Protein 4IVN (pdb70)

B-factor: mean 42.45, std 13.94, range [11.0, 110.29]

InterPro domains:
  IPR000281 Helix-turn-helix protein RpiR [PF01418] (6-80)
  IPR000281 Helix-turn-helix protein RpiR [PS51071] (5-81)
  IPR001347 SIS domain [PF01380] (130-251)
  IPR001347 SIS domain [PS51464] (120-256)
  IPR009057 Homedomain-like superfamily [SSF46689] (5-80)
  IPR035472 RpiR-like, SIS domain [cd05013] (115-251)
  IPR036388 Winged helix-like DNA-binding domain superfamily [G3DSA:1.10.10.10] (1-81)
  IPR046348 SIS domain superfamily [SSF53697] (100-268)
  IPR047640 HTH-type transcriptional regulator RpiR-like [PTHR30514] (5-271)

Radius of gyration: 24.97 Å; Cα contacts (8 Å, |Δi|>4): 970; chains: 2; bounding box: 94×51×39 Å

Sequence (525 aa):
NLLVRLRSNMEPFSKKLRVVADYILENAHDVQFQTITDLARNTQTSEATVVRLCRDMGYKGYSDFRMALAVDLSQTGDICDVSAQSAVDSLQDTAKLIDRKSLARIVERVHQAEFIGCIGVGASSIVGRYLAYRLIRIGKKAIMFEDTHLAAMSASRSSQGDLWFAVSSSGSTKEVIHAAGLAYKRDIPVVSLTNINHSPLSSLSTEMLVAARPEGPLTGGAFASKVGALLLVDVLVNSLLESYPEYKDSVQETAEVVIPLMANNLLVRLRSNMEPFSKKLRVVADYILENAHDVQFQTITDLARNTQTSEATVVRLCRDMGYKGYSDFRMALAVDLSQDICDVSAQSAVDSLQDTAKLIDRKSLARIVERVHQAEFIGCIGVGASSIVGRYLAYRLIRIGKKAIMFEDTHLAAMSASRSSQGDLWFAVSSSGSTKEVIHAAGLAYKRDIPVVSLTNINHSPLSSLSTEMLVAARPEGPLTGGAFASKVGALLLVDVLVNSLLESYPEYKDSVQETAEVVIPLMA

GO terms:
  GO:0000976 transcription cis-regulatory region binding (F, IPI)
  GO:0032993 protein-DNA complex (C, IPI)
  GO:0001217 DNA-binding transcription repressor activity (F, IPI)
  GO:0045892 negative regulation of DNA-templated transcription (P, EXP)

Structure (mmCIF, N/CA/C/O backbone):
data_4IVN
#
_entry.id   4IVN
#
_cell.length_a   109.205
_cell.length_b   109.205
_cell.length_c   82.472
_cell.angle_alpha   90.00
_cell.angle_beta   90.00
_cell.angle_gamma   120.00
#
_symmetry.space_group_name_H-M   'P 31 2 1'
#
loop_
_entity.id
_entity.type
_entity.pdbx_description
1 polymer 'Transcriptional regulator'
2 non-polymer 2-acetamido-2-deoxy-6-O-phosphono-alpha-D-mannopyranose
3 water water
#
loop_
_atom_site.group_PDB
_atom_site.id
_atom_site.type_symbol
_atom_site.label_atom_id
_atom_site.label_alt_id
_atom_site.label_comp_id
_atom_site.label_asym_id
_atom_site.label_entity_id
_atom_site.label_seq_id
_atom_site.pdbx_PDB_ins_code
_atom_site.Cartn_x
_atom_site.Cartn_y
_atom_site.Cartn_z
_atom_site.occupancy
_atom_site.B_iso_or_equiv
_atom_site.auth_seq_id
_atom_site.auth_comp_id
_atom_site.auth_asym_id
_atom_site.auth_atom_id
_atom_site.pdbx_PDB_model_num
ATOM 1 N N . ASN A 1 6 ? 18.407 -18.282 7.841 1.00 65.46 6 ASN A N 1
ATOM 2 C CA . ASN A 1 6 ? 17.833 -18.480 9.220 1.00 78.17 6 ASN A CA 1
ATOM 3 C C . ASN A 1 6 ? 17.340 -17.238 9.992 1.00 70.53 6 ASN A C 1
ATOM 4 O O . ASN A 1 6 ? 16.118 -17.098 10.194 1.00 66.38 6 ASN A O 1
ATOM 9 N N . LEU A 1 7 ? 18.256 -16.363 10.444 1.00 58.71 7 LEU A N 1
ATOM 10 C CA . LEU A 1 7 ? 17.874 -14.959 10.576 1.00 53.24 7 LEU A CA 1
ATOM 11 C C . LEU A 1 7 ? 17.247 -14.501 9.231 1.00 52.37 7 LEU A C 1
ATOM 12 O O . LEU A 1 7 ? 16.236 -13.769 9.229 1.00 51.26 7 LEU A O 1
ATOM 17 N N . LEU A 1 8 ? 17.826 -14.909 8.095 1.00 48.71 8 LEU A N 1
ATOM 18 C CA . LEU A 1 8 ? 17.236 -14.480 6.813 1.00 52.64 8 LEU A CA 1
ATOM 19 C C . LEU A 1 8 ? 15.872 -15.125 6.516 1.00 54.82 8 LEU A C 1
ATOM 20 O O . LEU A 1 8 ? 14.938 -14.452 6.025 1.00 53.15 8 LEU A O 1
ATOM 25 N N . VAL A 1 9 ? 15.746 -16.410 6.841 1.00 55.47 9 VAL A N 1
ATOM 26 C CA . VAL A 1 9 ? 14.429 -17.074 6.760 1.00 58.23 9 VAL A CA 1
ATOM 27 C C . VAL A 1 9 ? 13.437 -16.415 7.731 1.00 57.99 9 VAL A C 1
ATOM 28 O O . VAL A 1 9 ? 12.280 -16.188 7.358 1.00 57.55 9 VAL A O 1
ATOM 32 N N . ARG A 1 10 ? 13.879 -16.101 8.959 1.00 60.02 10 ARG A N 1
ATOM 33 C CA . ARG A 1 10 ? 12.962 -15.536 9.943 1.00 59.43 10 ARG A CA 1
ATOM 34 C C . ARG A 1 10 ? 12.503 -14.194 9.486 1.00 63.36 10 ARG A C 1
ATOM 35 O O . ARG A 1 10 ? 11.310 -13.887 9.640 1.00 63.30 10 ARG A O 1
ATOM 43 N N . LEU A 1 11 ? 13.396 -13.442 8.823 1.00 61.15 11 LEU A N 1
ATOM 44 C CA . LEU A 1 11 ? 13.060 -12.083 8.336 1.00 57.08 11 LEU A CA 1
ATOM 45 C C . LEU A 1 11 ? 11.935 -12.184 7.310 1.00 62.42 11 LEU A C 1
ATOM 46 O O . LEU A 1 11 ? 10.889 -11.519 7.422 1.00 64.23 11 LEU A O 1
ATOM 51 N N . ARG A 1 12 ? 12.177 -13.000 6.304 1.00 62.22 12 ARG A N 1
ATOM 52 C CA . ARG A 1 12 ? 11.161 -13.339 5.313 1.00 66.79 12 ARG A CA 1
ATOM 53 C C . ARG A 1 12 ? 9.747 -13.675 5.870 1.00 67.06 12 ARG A C 1
ATOM 54 O O . ARG A 1 12 ? 8.751 -13.026 5.515 1.00 61.31 12 ARG A O 1
ATOM 62 N N . SER A 1 13 ? 9.670 -14.704 6.712 1.00 67.77 13 SER A N 1
ATOM 63 C CA . SER A 1 13 ? 8.381 -15.232 7.120 1.00 76.61 13 SER A CA 1
ATOM 64 C C . SER A 1 13 ? 7.775 -14.367 8.210 1.00 76.77 13 SER A C 1
ATOM 65 O O . SER A 1 13 ? 6.606 -14.025 8.129 1.00 79.19 13 SER A O 1
ATOM 68 N N . ASN A 1 14 ? 8.568 -13.947 9.191 1.00 76.90 14 ASN A N 1
ATOM 69 C CA . ASN A 1 14 ? 7.991 -13.183 10.305 1.00 84.08 14 ASN A CA 1
ATOM 70 C C . ASN A 1 14 ? 7.750 -11.709 9.956 1.00 83.18 14 ASN A C 1
ATOM 71 O O . ASN A 1 14 ? 7.525 -10.880 10.861 1.00 86.57 14 ASN A O 1
ATOM 76 N N . MET A 1 15 ? 7.772 -11.377 8.666 1.00 74.06 15 MET A N 1
ATOM 77 C CA . MET A 1 15 ? 7.565 -9.982 8.288 1.00 77.63 15 MET A CA 1
ATOM 78 C C . MET A 1 15 ? 6.144 -9.578 7.896 1.00 78.15 15 MET A C 1
ATOM 79 O O . MET A 1 15 ? 5.857 -8.381 7.712 1.00 79.92 15 MET A O 1
ATOM 84 N N . GLU A 1 16 ? 5.258 -10.571 7.781 1.00 81.86 16 GLU A N 1
ATOM 85 C CA . GLU A 1 16 ? 3.818 -10.315 7.647 1.00 77.99 16 GLU A CA 1
ATOM 86 C C . GLU A 1 16 ? 3.317 -9.343 8.732 1.00 77.39 16 GLU A C 1
ATOM 87 O O . GLU A 1 16 ? 2.746 -8.286 8.401 1.00 69.65 16 GLU A O 1
ATOM 93 N N . PRO A 1 17 ? 3.566 -9.674 10.029 1.00 79.96 17 PRO A N 1
ATOM 94 C CA . PRO A 1 17 ? 3.139 -8.757 11.101 1.00 82.09 17 PRO A CA 1
ATOM 95 C C . PRO A 1 17 ? 3.819 -7.368 11.136 1.00 83.55 17 PRO A C 1
ATOM 96 O O . PRO A 1 17 ? 3.335 -6.502 11.868 1.00 86.28 17 PRO A O 1
ATOM 100 N N . PHE A 1 18 ? 4.907 -7.148 10.383 1.00 78.01 18 PHE A N 1
ATOM 101 C CA . PHE A 1 18 ? 5.588 -5.834 10.389 1.00 71.25 18 PHE A CA 1
ATOM 102 C C . PHE A 1 18 ? 4.782 -4.762 9.667 1.00 69.19 18 PHE A C 1
ATOM 103 O O . PHE A 1 18 ? 4.179 -5.039 8.606 1.00 61.10 18 PHE A O 1
ATOM 111 N N . SER A 1 19 ? 4.844 -3.544 10.227 1.00 62.85 19 SER A N 1
ATOM 112 C CA . SER A 1 19 ? 4.353 -2.300 9.614 1.00 66.57 19 SER A CA 1
ATOM 113 C C . SER A 1 19 ? 5.045 -1.954 8.290 1.00 68.58 19 SER A C 1
ATOM 114 O O . SER A 1 19 ? 6.112 -2.481 8.003 1.00 63.85 19 SER A O 1
ATOM 117 N N . LYS A 1 20 ? 4.447 -1.053 7.503 1.00 69.33 20 LYS A N 1
ATOM 118 C CA . LYS A 1 20 ? 5.043 -0.594 6.238 1.00 68.35 20 LYS A CA 1
ATOM 119 C C . LYS A 1 20 ? 6.471 -0.065 6.440 1.00 66.66 20 LYS A C 1
ATOM 120 O O . LYS A 1 20 ? 7.372 -0.387 5.658 1.00 67.62 20 LYS A O 1
ATOM 126 N N . LYS A 1 21 ? 6.665 0.764 7.462 1.00 62.17 21 LYS A N 1
ATOM 127 C CA . LYS A 1 21 ? 7.940 1.408 7.636 1.00 59.46 21 LYS A CA 1
ATOM 128 C C . LYS A 1 21 ? 9.017 0.317 7.890 1.00 54.84 21 LYS A C 1
ATOM 129 O O . LYS A 1 21 ? 10.090 0.292 7.235 1.00 55.38 21 LYS A O 1
ATOM 135 N N . LEU A 1 22 ? 8.725 -0.583 8.825 1.00 52.25 22 LEU A N 1
ATOM 136 C CA . LEU A 1 22 ? 9.595 -1.736 9.117 1.00 54.36 22 LEU A CA 1
ATOM 137 C C . LEU A 1 22 ? 9.814 -2.643 7.867 1.00 53.25 22 LEU A C 1
ATOM 138 O O . LEU A 1 22 ? 10.910 -3.151 7.663 1.00 47.30 22 LEU A O 1
ATOM 143 N N . ARG A 1 23 ? 8.778 -2.790 7.031 1.00 49.75 23 ARG A N 1
ATOM 144 C CA . ARG A 1 23 ? 8.808 -3.622 5.795 1.00 56.34 23 ARG A CA 1
ATOM 145 C C . ARG A 1 23 ? 9.814 -3.086 4.812 1.00 52.25 23 ARG A C 1
ATOM 146 O O . ARG A 1 23 ? 10.472 -3.867 4.114 1.00 47.78 23 ARG A O 1
ATOM 154 N N . VAL A 1 24 ? 9.920 -1.754 4.754 1.00 49.46 24 VAL A N 1
ATOM 155 C CA . VAL A 1 24 ? 10.883 -1.125 3.856 1.00 46.37 24 VAL A CA 1
ATOM 156 C C . VAL A 1 24 ? 12.280 -1.575 4.276 1.00 44.04 24 VAL A C 1
ATOM 157 O O . VAL A 1 24 ? 13.116 -1.952 3.453 1.00 43.78 24 VAL A O 1
ATOM 161 N N . VAL A 1 25 ? 12.524 -1.558 5.582 1.00 40.88 25 VAL A N 1
ATOM 162 C CA . VAL A 1 25 ? 13.859 -1.929 6.062 1.00 41.30 25 VAL A CA 1
ATOM 163 C C . VAL A 1 25 ? 14.041 -3.435 5.925 1.00 40.07 25 VAL A C 1
ATOM 164 O O . VAL A 1 25 ? 15.135 -3.887 5.550 1.00 44.59 25 VAL A O 1
ATOM 168 N N . ALA A 1 26 ? 12.981 -4.222 6.224 1.00 42.21 26 ALA A N 1
ATOM 169 C CA . ALA A 1 26 ? 13.115 -5.671 6.096 1.00 42.62 26 ALA A CA 1
ATOM 170 C C . ALA A 1 26 ? 13.446 -5.975 4.625 1.00 43.94 26 ALA A C 1
ATOM 171 O O . ALA A 1 26 ? 14.376 -6.734 4.328 1.00 46.92 26 ALA A O 1
ATOM 173 N N . ASP A 1 27 ? 12.777 -5.290 3.708 1.00 45.90 27 ASP A N 1
ATOM 174 C CA . ASP A 1 27 ? 12.956 -5.554 2.245 1.00 45.22 27 ASP A CA 1
ATOM 175 C C . ASP A 1 27 ? 14.348 -5.193 1.713 1.00 45.46 27 ASP A C 1
ATOM 176 O O . ASP A 1 27 ? 14.937 -5.952 0.892 1.00 45.61 27 ASP A O 1
ATOM 181 N N . 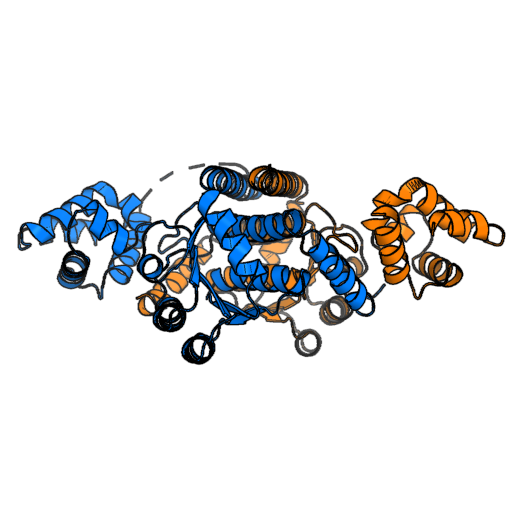TYR A 1 28 ? 14.832 -4.028 2.134 1.00 45.13 28 TYR A N 1
ATOM 182 C CA . TYR A 1 28 ? 16.185 -3.595 1.787 1.00 40.73 28 TYR A CA 1
ATOM 183 C C . TYR A 1 28 ? 17.212 -4.619 2.283 1.00 43.93 28 TYR A C 1
ATOM 184 O O . TYR A 1 28 ? 18.131 -4.972 1.554 1.00 41.57 28 TYR A O 1
ATOM 193 N N . ILE A 1 29 ? 17.061 -5.118 3.507 1.00 40.87 29 ILE A N 1
ATOM 194 C CA . ILE A 1 29 ? 18.019 -6.066 4.010 1.00 40.97 29 ILE A CA 1
ATOM 195 C C . ILE A 1 29 ? 17.970 -7.390 3.241 1.00 46.14 29 ILE A C 1
ATOM 196 O O . ILE A 1 29 ? 19.026 -7.976 2.940 1.00 46.44 29 ILE A O 1
ATOM 201 N N . LEU A 1 30 ? 16.760 -7.892 2.983 1.00 44.25 30 LEU A N 1
ATOM 202 C CA . LEU A 1 30 ? 16.557 -9.177 2.297 1.00 49.28 30 LEU A CA 1
ATOM 203 C C . LEU A 1 30 ? 17.185 -9.121 0.900 1.00 53.86 30 LEU A C 1
ATOM 204 O O . LEU A 1 30 ? 17.626 -10.162 0.366 1.00 55.53 30 LEU A O 1
ATOM 209 N N . GLU A 1 31 ? 17.196 -7.920 0.307 1.00 47.67 31 GLU A N 1
ATOM 210 C CA . GLU A 1 31 ? 17.746 -7.730 -1.026 1.00 50.66 31 GLU A CA 1
ATOM 211 C C . GLU A 1 31 ? 19.198 -7.394 -1.062 1.00 49.82 31 GLU A C 1
ATOM 212 O O . GLU A 1 31 ? 19.803 -7.561 -2.103 1.00 49.63 31 GLU A O 1
ATOM 218 N N . ASN A 1 32 ? 19.764 -6.927 0.049 1.00 46.51 32 ASN A N 1
ATOM 219 C CA . ASN A 1 32 ? 21.134 -6.345 0.023 1.00 49.80 32 ASN A CA 1
ATOM 220 C C . ASN A 1 32 ? 22.045 -6.938 1.058 1.00 42.49 32 ASN A C 1
ATOM 221 O O . ASN A 1 32 ? 23.011 -6.305 1.513 1.00 46.19 32 ASN A O 1
ATOM 226 N N . ALA A 1 33 ? 21.648 -8.116 1.508 1.00 46.62 33 ALA A N 1
ATOM 227 C CA . ALA A 1 33 ? 22.095 -8.660 2.783 1.00 45.21 33 ALA A CA 1
ATOM 228 C C . ALA A 1 33 ? 23.591 -8.808 2.847 1.00 44.97 33 ALA A C 1
ATOM 229 O O . ALA A 1 33 ? 24.204 -8.507 3.886 1.00 37.52 33 ALA A O 1
ATOM 231 N N . HIS A 1 34 ? 24.202 -9.252 1.757 1.00 39.90 34 HIS A N 1
ATOM 232 C CA . HIS A 1 34 ? 25.656 -9.313 1.717 1.00 46.43 34 HIS A CA 1
ATOM 233 C C . HIS A 1 34 ? 26.279 -7.971 2.053 1.00 44.81 34 HIS A C 1
ATOM 234 O O . HIS A 1 34 ? 27.232 -7.890 2.868 1.00 42.38 34 HIS A O 1
ATOM 241 N N . ASP A 1 35 ? 25.791 -6.898 1.434 1.00 41.75 35 ASP A N 1
ATOM 242 C CA . ASP A 1 35 ? 26.406 -5.582 1.711 1.00 42.64 35 ASP A CA 1
ATOM 243 C C . ASP A 1 35 ? 26.040 -4.957 3.097 1.00 41.15 35 ASP A C 1
ATOM 244 O O . ASP A 1 35 ? 26.806 -4.170 3.654 1.00 40.03 35 ASP A O 1
ATOM 249 N N . VAL A 1 36 ? 24.881 -5.325 3.636 1.00 38.93 36 VAL A N 1
ATOM 250 C CA . VAL A 1 36 ? 24.430 -4.797 4.890 1.00 36.66 36 VAL A CA 1
ATOM 251 C C . VAL A 1 36 ? 25.471 -5.159 5.997 1.00 36.13 36 VAL A C 1
ATOM 252 O O . VAL A 1 36 ? 25.593 -4.416 6.985 1.00 33.19 36 VAL A O 1
ATOM 256 N N . GLN A 1 37 ? 26.159 -6.295 5.855 1.00 39.85 37 GLN A N 1
ATOM 257 C CA . GLN A 1 37 ? 27.245 -6.717 6.817 1.00 38.48 37 GLN A CA 1
ATOM 258 C C . GLN A 1 37 ? 28.230 -5.587 7.067 1.00 39.95 37 GLN A C 1
ATOM 259 O O . GLN A 1 37 ? 28.810 -5.437 8.167 1.00 39.29 37 GLN A O 1
ATOM 265 N N . PHE A 1 38 ? 28.423 -4.785 6.036 1.00 41.57 38 PHE A N 1
ATOM 266 C CA . PHE A 1 38 ? 29.455 -3.741 6.090 1.00 42.37 38 PHE A CA 1
ATOM 267 C C . PHE A 1 38 ? 28.870 -2.356 6.332 1.00 41.27 38 PHE A C 1
ATOM 268 O O . PHE A 1 38 ? 29.623 -1.398 6.256 1.00 38.70 38 PHE A O 1
ATOM 276 N N . GLN A 1 39 ? 27.559 -2.259 6.686 1.00 34.59 39 GLN A N 1
ATOM 277 C CA . GLN A 1 39 ? 26.935 -0.950 6.883 1.00 32.55 39 GLN A CA 1
ATOM 278 C C . GLN A 1 39 ? 26.790 -0.709 8.368 1.00 34.18 39 GLN A C 1
ATOM 279 O O . GLN A 1 39 ? 26.562 -1.657 9.105 1.00 35.04 39 GLN A O 1
ATOM 285 N N . THR A 1 40 ? 26.870 0.553 8.738 1.00 34.94 40 THR A N 1
ATOM 286 C CA . THR A 1 40 ? 26.604 1.015 10.080 1.00 36.19 40 THR A CA 1
ATOM 287 C C . THR A 1 40 ? 25.117 1.259 10.255 1.00 34.18 40 THR A C 1
ATOM 288 O O . THR A 1 40 ? 24.366 1.251 9.276 1.00 36.16 40 THR A O 1
ATOM 292 N N . ILE A 1 41 ? 24.674 1.471 11.496 1.00 34.84 41 ILE A N 1
ATOM 293 C CA . ILE A 1 41 ? 23.228 1.755 11.667 1.00 36.82 41 ILE A CA 1
ATOM 294 C C . ILE A 1 41 ? 22.906 3.010 10.863 1.00 38.44 41 ILE A C 1
ATOM 295 O O . ILE A 1 41 ? 21.795 3.108 10.261 1.00 37.24 41 ILE A O 1
ATOM 300 N N . THR A 1 42 ? 23.895 3.932 10.800 1.00 35.28 42 THR A N 1
ATOM 301 C CA . THR A 1 42 ? 23.732 5.285 10.160 1.00 36.89 42 THR A CA 1
ATOM 302 C C . THR A 1 42 ? 23.549 5.083 8.644 1.00 35.03 42 THR A C 1
ATOM 303 O O . THR A 1 42 ? 22.665 5.674 8.031 1.00 35.95 42 THR A O 1
ATOM 307 N N . ASP A 1 43 ? 24.282 4.146 8.071 1.00 35.09 43 ASP A N 1
ATOM 308 C CA . ASP A 1 43 ? 24.066 3.794 6.623 1.00 36.36 43 ASP A CA 1
ATOM 309 C C . ASP A 1 43 ? 22.738 3.134 6.354 1.00 38.06 43 ASP A C 1
ATOM 310 O O . ASP A 1 43 ? 22.029 3.508 5.404 1.00 43.89 43 ASP A O 1
ATOM 315 N N . LEU A 1 44 ? 22.403 2.117 7.143 1.00 39.04 44 LEU A N 1
ATOM 316 C CA . LEU A 1 44 ? 21.123 1.373 6.901 1.00 40.82 44 LEU A CA 1
ATOM 317 C C . LEU A 1 44 ? 19.921 2.327 6.955 1.00 43.83 44 LEU A C 1
ATOM 318 O O . LEU A 1 44 ? 18.985 2.230 6.132 1.00 44.18 44 LEU A O 1
ATOM 323 N N . ALA A 1 45 ? 19.973 3.258 7.911 1.00 43.67 45 ALA A N 1
ATOM 324 C CA . ALA A 1 45 ? 18.980 4.303 8.043 1.00 45.17 45 ALA A CA 1
ATOM 325 C C . ALA A 1 45 ? 18.911 5.206 6.820 1.00 45.80 45 ALA A C 1
ATOM 326 O O . ALA A 1 45 ? 17.806 5.427 6.252 1.00 45.33 45 ALA A O 1
ATOM 328 N N . ARG A 1 46 ? 20.058 5.720 6.396 1.00 44.63 46 ARG A N 1
ATOM 329 C CA . ARG A 1 46 ? 20.108 6.535 5.185 1.00 48.79 46 ARG A CA 1
ATOM 330 C C . ARG A 1 46 ? 19.662 5.802 3.935 1.00 48.49 46 ARG A C 1
ATOM 331 O O . ARG A 1 46 ? 18.871 6.321 3.147 1.00 48.11 46 ARG A O 1
ATOM 339 N N . ASN A 1 47 ? 20.227 4.621 3.701 1.00 45.22 47 ASN A N 1
ATOM 340 C CA . ASN A 1 47 ? 19.899 3.892 2.485 1.00 46.66 47 ASN A CA 1
ATOM 341 C C . ASN A 1 47 ? 18.414 3.501 2.381 1.00 49.08 47 ASN A C 1
ATOM 342 O O . ASN A 1 47 ? 17.917 3.236 1.288 1.00 52.38 47 ASN A O 1
ATOM 347 N N . THR A 1 48 ? 17.737 3.415 3.524 1.00 43.99 48 THR A N 1
ATOM 348 C CA . THR A 1 48 ? 16.336 3.068 3.509 1.00 46.99 48 THR A CA 1
ATOM 349 C C . THR A 1 48 ? 15.430 4.301 3.680 1.00 45.39 48 THR A C 1
ATOM 350 O O . THR A 1 48 ? 14.196 4.171 3.614 1.00 45.99 48 THR A O 1
ATOM 354 N N . GLN A 1 49 ? 16.041 5.465 3.900 1.00 48.72 49 GLN A N 1
ATOM 355 C CA . GLN A 1 49 ? 15.319 6.701 4.257 1.00 53.62 49 GLN A CA 1
ATOM 356 C C . GLN A 1 49 ? 14.355 6.500 5.450 1.00 52.27 49 GLN A C 1
ATOM 357 O O . GLN A 1 49 ? 13.170 6.870 5.384 1.00 54.02 49 GLN A O 1
ATOM 363 N N . THR A 1 50 ? 14.845 5.915 6.539 1.00 45.32 50 THR A N 1
ATOM 364 C CA . THR A 1 50 ? 14.050 5.708 7.748 1.00 43.84 50 THR A CA 1
ATOM 365 C C . THR A 1 50 ? 14.929 6.228 8.880 1.00 46.84 50 THR A C 1
ATOM 366 O O . THR A 1 50 ? 16.120 6.465 8.686 1.00 57.26 50 THR A O 1
ATOM 370 N N . SER A 1 51 ? 14.405 6.386 10.072 1.00 51.12 51 SER A N 1
ATOM 371 C CA . SER A 1 51 ? 15.267 6.781 11.187 1.00 51.23 51 SER A CA 1
ATOM 372 C C . SER A 1 51 ? 16.129 5.590 11.683 1.00 51.03 51 SER A C 1
ATOM 373 O O . SER A 1 51 ? 15.882 4.428 11.359 1.00 44.63 51 SER A O 1
ATOM 376 N N . GLU A 1 52 ? 17.125 5.880 12.503 1.00 46.44 52 GLU A N 1
ATOM 377 C CA . GLU A 1 52 ? 17.815 4.813 13.172 1.00 45.04 52 GLU A CA 1
ATOM 378 C C . GLU A 1 52 ? 16.890 4.136 14.165 1.00 42.54 52 GLU A C 1
ATOM 379 O O . GLU A 1 52 ? 17.047 2.958 14.454 1.00 44.75 52 GLU A O 1
ATOM 385 N N . ALA A 1 53 ? 15.938 4.870 14.696 1.00 41.68 53 ALA A N 1
ATOM 386 C CA . ALA A 1 53 ? 14.939 4.219 15.609 1.00 50.52 53 ALA A CA 1
ATOM 387 C C . ALA A 1 53 ? 14.134 3.084 14.926 1.00 46.94 53 ALA A C 1
ATOM 388 O O . ALA A 1 53 ? 13.753 2.079 15.550 1.00 44.76 53 ALA A O 1
ATOM 390 N N . THR A 1 54 ? 13.810 3.310 13.655 1.00 48.56 54 THR A N 1
ATOM 391 C CA . THR A 1 54 ? 13.043 2.333 12.873 1.00 47.18 54 THR A CA 1
ATOM 392 C C . THR A 1 54 ? 13.898 1.055 12.699 1.00 45.63 54 THR A C 1
ATOM 393 O O . THR A 1 54 ? 13.425 -0.059 12.933 1.00 42.99 54 THR A O 1
ATOM 397 N N . VAL A 1 55 ? 15.173 1.246 12.362 1.00 39.75 55 VAL A N 1
ATOM 398 C CA . VAL A 1 55 ? 16.080 0.124 12.117 1.00 41.43 55 VAL A CA 1
ATOM 399 C C . VAL A 1 55 ? 16.210 -0.671 13.413 1.00 40.01 55 VAL A C 1
ATOM 400 O O . VAL A 1 55 ? 16.116 -1.899 13.394 1.00 40.78 55 VAL A O 1
ATOM 404 N N . VAL A 1 56 ? 16.399 0.052 14.536 1.00 39.35 56 VAL A N 1
ATOM 405 C CA . VAL A 1 56 ? 16.532 -0.586 15.837 1.00 41.03 56 VAL A CA 1
ATOM 406 C C . VAL A 1 56 ? 15.267 -1.388 16.164 1.00 42.41 56 VAL A C 1
ATOM 407 O O . VAL A 1 56 ? 15.356 -2.550 16.606 1.00 41.25 56 VAL A O 1
ATOM 411 N N . ARG A 1 57 ? 14.090 -0.782 15.930 1.00 42.94 57 ARG A N 1
ATOM 412 C CA . ARG A 1 57 ? 12.850 -1.458 16.227 1.00 45.14 57 ARG A CA 1
ATOM 413 C C . ARG A 1 57 ? 12.727 -2.734 15.419 1.00 39.67 57 ARG A C 1
ATOM 414 O O . ARG A 1 57 ? 12.346 -3.773 15.964 1.00 43.90 57 ARG A O 1
ATOM 422 N N . LEU A 1 58 ? 13.078 -2.703 14.136 1.00 43.67 58 LEU A N 1
ATOM 423 C CA . LEU A 1 58 ? 13.112 -3.945 13.354 1.00 41.71 58 LEU A CA 1
ATOM 424 C C . LEU A 1 58 ? 14.026 -4.997 14.055 1.00 43.03 58 LEU A C 1
ATOM 425 O O . LEU A 1 58 ? 13.612 -6.138 14.353 1.00 42.00 58 LEU A O 1
ATOM 430 N N . CYS A 1 59 ? 15.296 -4.609 14.310 1.00 39.52 59 CYS A N 1
ATOM 431 C CA . CYS A 1 59 ? 16.221 -5.451 15.016 1.00 38.24 59 CYS A CA 1
ATOM 432 C C . CYS A 1 59 ? 15.604 -6.042 16.279 1.00 37.83 59 CYS A C 1
ATOM 433 O O . CYS A 1 59 ? 15.639 -7.274 16.453 1.00 39.95 59 CYS A O 1
ATOM 436 N N . ARG A 1 60 ? 15.044 -5.218 17.162 1.00 37.75 60 ARG A N 1
ATOM 437 C CA . ARG A 1 60 ? 14.535 -5.794 18.402 1.00 43.59 60 ARG A CA 1
ATOM 438 C C . ARG A 1 60 ? 13.264 -6.636 18.197 1.00 47.77 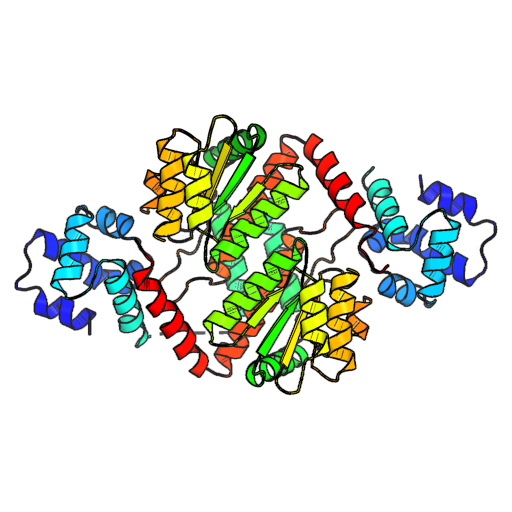60 ARG A C 1
ATOM 439 O O . ARG A 1 60 ? 13.094 -7.656 18.860 1.00 47.28 60 ARG A O 1
ATOM 447 N N . ASP A 1 61 ? 12.434 -6.257 17.221 1.00 49.01 61 ASP A N 1
ATOM 448 C CA . ASP A 1 61 ? 11.227 -7.018 16.923 1.00 52.46 61 ASP A CA 1
ATOM 449 C C . ASP A 1 61 ? 11.627 -8.407 16.526 1.00 57.44 61 ASP A C 1
ATOM 450 O O . ASP A 1 61 ? 10.846 -9.374 16.690 1.00 59.21 61 ASP A O 1
ATOM 455 N N . MET A 1 62 ? 12.839 -8.526 16.006 1.00 52.50 62 MET A N 1
ATOM 456 C CA . MET A 1 62 ? 13.270 -9.815 15.480 1.00 51.82 62 MET A CA 1
ATOM 457 C C . MET A 1 62 ? 13.980 -10.571 16.548 1.00 52.66 62 MET A C 1
ATOM 458 O O . MET A 1 62 ? 14.495 -11.643 16.271 1.00 47.02 62 MET A O 1
ATOM 463 N N . GLY A 1 63 ? 13.983 -10.022 17.769 1.00 47.98 63 GLY A N 1
ATOM 464 C CA . GLY A 1 63 ? 14.541 -10.726 18.910 1.00 49.98 63 GLY A CA 1
ATOM 465 C C . GLY A 1 63 ? 16.030 -10.462 19.127 1.00 50.07 63 GLY A C 1
ATOM 466 O O . GLY A 1 63 ? 16.677 -11.199 19.842 1.00 46.14 63 GLY A O 1
ATOM 467 N N . TYR A 1 64 ? 16.583 -9.428 18.506 1.00 47.27 64 TYR A N 1
ATOM 468 C CA . TYR A 1 64 ? 18.002 -9.087 18.731 1.00 46.70 64 TYR A CA 1
ATOM 469 C C . TYR A 1 64 ? 18.071 -7.933 19.686 1.00 45.48 64 TYR A C 1
ATOM 470 O O . TYR A 1 64 ? 17.051 -7.297 19.907 1.00 42.82 64 TYR A O 1
ATOM 479 N N . LYS A 1 65 ? 19.253 -7.662 20.236 1.00 43.57 65 LYS A N 1
ATOM 480 C CA . LYS A 1 65 ? 19.410 -6.561 21.182 1.00 47.04 65 LYS A CA 1
ATOM 481 C C . LYS A 1 65 ? 19.407 -5.217 20.490 1.00 45.63 65 LYS A C 1
ATOM 482 O O . LYS A 1 65 ? 19.111 -4.185 21.137 1.00 46.32 65 LYS A O 1
ATOM 488 N N . GLY A 1 66 ? 19.718 -5.211 19.186 1.00 40.53 66 GLY A N 1
ATOM 489 C CA . GLY A 1 66 ? 19.985 -3.947 18.496 1.00 35.60 66 GLY A CA 1
ATOM 490 C C . GLY A 1 66 ? 20.631 -4.208 17.139 1.00 37.45 66 GLY A C 1
ATOM 491 O O . GLY A 1 66 ? 20.724 -5.361 16.711 1.00 35.04 66 GLY A O 1
ATOM 492 N N . TYR A 1 67 ? 21.082 -3.145 16.462 1.00 32.81 67 TYR A N 1
ATOM 493 C CA . TYR A 1 67 ? 21.595 -3.286 15.099 1.00 31.31 67 TYR A 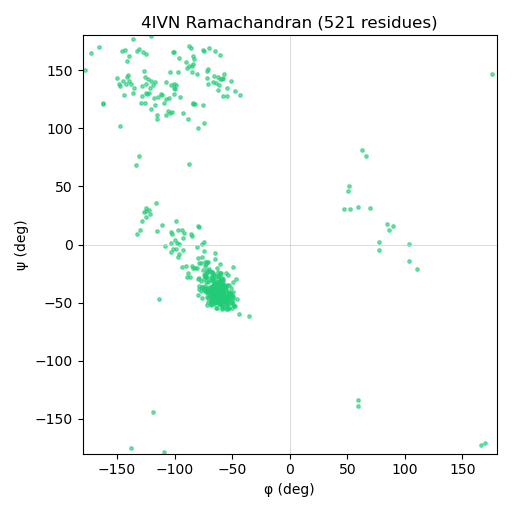CA 1
ATOM 494 C C . TYR A 1 67 ? 22.866 -4.135 15.076 1.00 32.53 67 TYR A C 1
ATOM 495 O O . TYR A 1 67 ? 23.028 -5.041 14.230 1.00 29.85 67 TYR A O 1
ATOM 504 N N . SER A 1 68 ? 23.816 -3.812 15.961 1.00 33.40 68 SER A N 1
ATOM 505 C CA . SER A 1 68 ? 25.107 -4.557 15.900 1.00 31.87 68 SER A CA 1
ATOM 506 C C . SER A 1 68 ? 24.901 -6.076 16.126 1.00 30.50 68 SER A C 1
ATOM 507 O O . SER A 1 68 ? 25.576 -6.864 15.531 1.00 29.83 68 SER A O 1
ATOM 510 N N . ASP A 1 69 ? 24.069 -6.455 17.107 1.00 32.20 69 ASP A N 1
ATOM 511 C CA . ASP A 1 69 ? 23.701 -7.883 17.382 1.00 32.55 69 ASP A CA 1
ATOM 512 C C . ASP A 1 69 ? 23.075 -8.574 16.143 1.00 32.67 69 ASP A C 1
ATOM 513 O O . ASP A 1 69 ? 23.470 -9.655 15.688 1.00 36.11 69 ASP A O 1
ATOM 518 N N . PHE A 1 70 ? 22.047 -7.934 15.620 1.00 31.66 70 PHE A N 1
ATOM 519 C CA . PHE A 1 70 ? 21.459 -8.300 14.296 1.00 33.63 70 PHE A CA 1
ATOM 520 C C . PHE A 1 70 ? 22.500 -8.447 13.188 1.00 31.74 70 PHE A C 1
ATOM 521 O O . PHE A 1 70 ? 22.519 -9.468 12.465 1.00 37.08 70 PHE A O 1
ATOM 529 N N . ARG A 1 71 ? 23.383 -7.424 13.024 1.00 33.14 71 ARG A N 1
ATOM 530 C CA . ARG A 1 71 ? 24.316 -7.446 11.903 1.00 30.96 71 ARG A CA 1
ATOM 531 C C . ARG A 1 71 ? 25.306 -8.640 12.082 1.00 30.94 71 ARG A C 1
ATOM 532 O O . ARG A 1 71 ? 25.664 -9.306 11.142 1.00 31.69 71 ARG A O 1
ATOM 540 N N . MET A 1 72 ? 25.740 -8.883 13.321 1.00 30.52 72 MET A N 1
ATOM 541 C CA . MET A 1 72 ? 26.597 -10.058 13.611 1.00 31.07 72 MET A CA 1
ATOM 542 C C . MET A 1 72 ? 25.877 -11.384 13.207 1.00 37.86 72 MET A C 1
ATOM 543 O O . MET A 1 72 ? 26.468 -12.243 12.501 1.00 35.91 72 MET A O 1
ATOM 548 N N . ALA A 1 73 ? 24.621 -11.570 13.671 1.00 34.56 73 ALA A N 1
ATOM 549 C CA . ALA A 1 73 ? 23.880 -12.799 13.245 1.00 37.46 73 ALA A CA 1
ATOM 550 C C . ALA A 1 73 ? 23.775 -12.849 11.743 1.00 38.12 73 ALA A C 1
ATOM 551 O O . ALA A 1 73 ? 23.839 -13.947 11.110 1.00 40.11 73 ALA A O 1
ATOM 553 N N . LEU A 1 74 ? 23.552 -11.684 11.154 1.00 37.81 74 LEU A N 1
ATOM 554 C CA . LEU A 1 74 ? 23.447 -11.660 9.707 1.00 36.77 74 LEU A CA 1
ATOM 555 C C . LEU A 1 74 ? 24.701 -12.260 9.058 1.00 38.94 74 LEU A C 1
ATOM 556 O O . LEU A 1 74 ? 24.606 -13.148 8.151 1.00 35.78 74 LEU A O 1
ATOM 561 N N . ALA A 1 75 ? 25.884 -11.789 9.504 1.00 36.22 75 ALA A N 1
ATOM 562 C CA . ALA A 1 75 ? 27.147 -12.187 8.845 1.00 39.53 75 ALA A CA 1
ATOM 563 C C . ALA A 1 75 ? 27.362 -13.696 9.059 1.00 42.03 75 ALA A C 1
ATOM 564 O O . ALA A 1 75 ? 27.808 -14.408 8.170 1.00 41.98 75 ALA A O 1
ATOM 566 N N . VAL A 1 76 ? 27.018 -14.182 10.251 1.00 43.81 76 VAL A N 1
ATOM 567 C CA . VAL A 1 76 ? 27.175 -15.596 10.573 1.00 43.37 76 VAL A CA 1
ATOM 568 C C . VAL A 1 76 ? 26.211 -16.402 9.705 1.00 46.98 76 VAL A C 1
ATOM 569 O O . VAL A 1 76 ? 26.621 -17.443 9.162 1.00 52.07 76 VAL A O 1
ATOM 573 N N . ASP A 1 77 ? 24.978 -15.881 9.507 1.00 44.58 77 ASP A N 1
ATOM 574 C CA . ASP A 1 77 ? 23.928 -16.580 8.751 1.00 48.86 77 ASP A CA 1
ATOM 575 C C . ASP A 1 77 ? 24.370 -16.673 7.266 1.00 54.24 77 ASP A C 1
ATOM 576 O O . ASP A 1 77 ? 24.283 -17.762 6.631 1.00 56.34 77 ASP A O 1
ATOM 581 N N . LEU A 1 78 ? 24.908 -15.581 6.725 1.00 47.73 78 LEU A N 1
ATOM 582 C CA . LEU A 1 78 ? 25.437 -15.582 5.350 1.00 52.40 78 LEU A CA 1
ATOM 583 C C . LEU A 1 78 ? 26.602 -16.552 5.173 1.00 53.92 78 LEU A C 1
ATOM 584 O O . LEU A 1 78 ? 26.777 -17.148 4.117 1.00 60.12 78 LEU A O 1
ATOM 589 N N . SER A 1 79 ? 27.428 -16.635 6.208 1.00 57.86 79 SER A N 1
ATOM 590 C CA . SER A 1 79 ? 28.665 -17.407 6.239 1.00 61.23 79 SER A CA 1
ATOM 591 C C . SER A 1 79 ? 28.609 -18.838 5.708 1.00 72.71 79 SER A C 1
ATOM 592 O O . SER A 1 79 ? 29.630 -19.379 5.231 1.00 73.62 79 SER A O 1
ATOM 595 N N . GLN A 1 80 ? 27.448 -19.470 5.834 1.00 74.00 80 GLN A N 1
ATOM 596 C CA . GLN A 1 80 ? 27.291 -20.837 5.353 1.00 92.13 80 GLN A CA 1
ATOM 597 C C . GLN A 1 80 ? 27.085 -20.893 3.831 1.00 98.84 80 GLN A C 1
ATOM 598 O O . GLN A 1 80 ? 26.665 -21.926 3.306 1.00 103.30 80 GLN A O 1
ATOM 604 N N . THR A 1 81 ? 27.375 -19.786 3.136 1.00 98.15 81 THR A N 1
ATOM 605 C CA . THR A 1 81 ? 27.430 -19.760 1.661 1.00 99.77 81 THR A CA 1
ATOM 606 C C . THR A 1 81 ? 28.474 -18.762 1.150 1.00 96.99 81 THR A C 1
ATOM 607 O O . THR A 1 81 ? 28.192 -17.932 0.280 1.00 88.18 81 THR A O 1
ATOM 611 N N . GLY A 1 91 ? 47.291 -17.018 -6.584 1.00 69.76 91 GLY A N 1
ATOM 612 C CA . GLY A 1 91 ? 46.882 -18.155 -5.748 1.00 71.02 91 GLY A CA 1
ATOM 613 C C . GLY A 1 91 ? 47.505 -18.348 -4.355 1.00 71.89 91 GLY A C 1
ATOM 614 O O . GLY A 1 91 ? 46.772 -18.620 -3.387 1.00 68.11 91 GLY A O 1
ATOM 615 N N . ASP A 1 92 ? 48.837 -18.235 -4.241 1.00 65.60 92 ASP A N 1
ATOM 616 C CA . ASP A 1 92 ? 49.583 -18.449 -2.975 1.00 63.49 92 ASP A CA 1
ATOM 617 C C . ASP A 1 92 ? 49.182 -17.457 -1.815 1.00 63.40 92 ASP A C 1
ATOM 618 O O . ASP A 1 92 ? 48.943 -16.273 -2.030 1.00 55.84 92 ASP A O 1
ATOM 623 N N . ILE A 1 93 ? 49.048 -17.968 -0.601 1.00 59.05 93 ILE A N 1
ATOM 624 C CA . ILE A 1 93 ? 48.528 -17.150 0.500 1.00 59.91 93 ILE A CA 1
ATOM 625 C C . ILE A 1 93 ? 49.311 -15.862 0.686 1.00 55.48 93 ILE A C 1
ATOM 626 O O . ILE A 1 93 ? 48.728 -14.847 0.967 1.00 56.94 93 ILE A O 1
ATOM 631 N N . CYS A 1 94 ? 50.620 -15.870 0.466 1.00 55.79 94 CYS A N 1
ATOM 632 C CA . CYS A 1 94 ? 51.360 -14.631 0.482 1.00 53.36 94 CYS A CA 1
ATOM 633 C C . CYS A 1 94 ? 50.890 -13.659 -0.550 1.00 55.68 94 CYS A C 1
ATOM 634 O O . CYS A 1 94 ? 50.787 -12.464 -0.266 1.00 48.81 94 CYS A O 1
ATOM 637 N N . ASP A 1 95 ? 50.692 -14.153 -1.770 1.00 53.56 95 ASP A N 1
ATOM 638 C CA . ASP A 1 95 ? 50.453 -13.276 -2.899 1.00 52.88 95 ASP A CA 1
ATOM 639 C C . ASP A 1 95 ? 49.063 -12.689 -2.806 1.00 48.80 95 ASP A C 1
ATOM 640 O O . ASP A 1 95 ? 48.838 -11.533 -3.151 1.00 47.88 95 ASP A O 1
ATOM 645 N N . VAL A 1 96 ? 48.109 -13.481 -2.353 1.00 45.40 96 VAL A N 1
ATOM 646 C CA . VAL A 1 96 ? 46.755 -12.953 -2.148 1.00 44.62 96 VAL A CA 1
ATOM 647 C C . VAL A 1 96 ? 46.694 -11.948 -0.985 1.00 42.69 96 VAL A C 1
ATOM 648 O O . VAL A 1 96 ? 46.031 -10.888 -1.088 1.00 42.06 96 VAL A O 1
ATOM 652 N N . SER A 1 97 ? 47.407 -12.211 0.106 1.00 40.76 97 SER A N 1
ATOM 653 C CA . SER A 1 97 ? 47.282 -11.318 1.248 1.00 41.24 97 SER A CA 1
ATOM 654 C C . SER A 1 97 ? 47.895 -9.985 0.850 1.00 40.75 97 SER A C 1
ATOM 655 O O . SER A 1 97 ? 47.331 -8.914 1.128 1.00 40.30 97 SER A O 1
ATOM 658 N N . ALA A 1 98 ? 49.040 -10.045 0.147 1.00 42.05 98 ALA A N 1
ATOM 659 C CA . ALA A 1 98 ? 49.715 -8.825 -0.387 1.00 41.79 98 ALA A CA 1
ATOM 660 C C . ALA A 1 98 ? 48.846 -8.097 -1.402 1.00 45.61 98 ALA A C 1
ATOM 661 O O . ALA A 1 98 ? 48.696 -6.833 -1.349 1.00 41.70 98 ALA A O 1
ATOM 663 N N . GLN A 1 99 ? 48.231 -8.864 -2.309 1.00 45.74 99 GLN A N 1
ATOM 664 C CA . GLN A 1 99 ? 47.375 -8.205 -3.304 1.00 43.56 99 GLN A CA 1
ATOM 665 C C . GLN A 1 99 ? 46.189 -7.447 -2.698 1.00 41.45 99 GLN A C 1
ATOM 666 O O . GLN A 1 99 ? 45.925 -6.312 -3.139 1.00 35.07 99 GLN A O 1
ATOM 672 N N . SER A 1 100 ? 45.508 -8.008 -1.677 1.00 39.71 100 SER A N 1
ATOM 673 C CA . SER A 1 100 ? 44.415 -7.300 -1.069 1.00 42.09 100 SER A CA 1
ATOM 674 C C . SER A 1 100 ? 44.900 -5.956 -0.549 1.00 39.63 100 SER A C 1
ATOM 675 O O . SER A 1 100 ? 44.193 -4.956 -0.654 1.00 38.14 100 SER A O 1
ATOM 678 N N . ALA A 1 101 ? 46.030 -5.994 0.178 1.00 41.18 101 ALA A N 1
ATOM 679 C CA . ALA A 1 101 ? 46.554 -4.803 0.817 1.00 37.26 101 ALA A CA 1
ATOM 680 C C . ALA A 1 101 ? 46.937 -3.793 -0.259 1.00 40.05 101 ALA A C 1
ATOM 681 O O . ALA A 1 101 ? 46.683 -2.594 -0.089 1.00 41.58 101 ALA A O 1
ATOM 683 N N . VAL A 1 102 ? 47.497 -4.260 -1.390 1.00 36.65 102 VAL A N 1
ATOM 684 C CA . VAL A 1 102 ? 47.756 -3.349 -2.530 1.00 39.26 102 VAL A CA 1
ATOM 685 C C . VAL A 1 102 ? 46.522 -2.651 -2.999 1.00 40.19 102 VAL A C 1
ATOM 686 O O . VAL A 1 102 ? 46.535 -1.411 -3.156 1.00 37.37 102 VAL A O 1
ATOM 690 N N . ASP A 1 103 ? 45.440 -3.421 -3.189 1.00 44.61 103 ASP A N 1
ATOM 691 C CA . ASP A 1 103 ? 44.176 -2.892 -3.785 1.00 44.64 103 ASP A CA 1
ATOM 692 C C . ASP A 1 103 ? 43.638 -1.882 -2.770 1.00 39.39 103 ASP A C 1
ATOM 693 O O . ASP A 1 103 ? 43.208 -0.820 -3.130 1.00 39.33 103 ASP A O 1
ATOM 698 N N . SER A 1 104 ? 43.666 -2.244 -1.497 1.00 40.29 104 SER A N 1
ATOM 699 C CA . SER A 1 104 ? 43.239 -1.291 -0.478 1.00 40.35 104 SER A CA 1
ATOM 700 C C . SER A 1 104 ? 43.967 0.042 -0.405 1.00 38.02 104 SER A C 1
ATOM 701 O O . SER A 1 104 ? 43.343 1.080 -0.118 1.00 41.45 104 SER A O 1
ATOM 704 N N . LEU A 1 105 ? 45.285 -0.002 -0.530 1.00 37.01 105 LEU A N 1
ATOM 705 C CA . LEU A 1 105 ? 46.099 1.215 -0.571 1.00 34.88 105 LEU A CA 1
ATOM 706 C C . LEU A 1 105 ? 45.706 2.032 -1.756 1.00 38.10 105 LEU A C 1
ATOM 707 O O . LEU A 1 105 ? 45.492 3.224 -1.659 1.00 37.80 105 LEU A O 1
ATOM 712 N N . GLN A 1 106 ? 45.574 1.400 -2.905 1.00 39.15 106 GLN A N 1
ATOM 713 C CA . GLN A 1 106 ? 45.282 2.194 -4.087 1.00 41.21 106 GLN A CA 1
ATOM 714 C C . GLN A 1 106 ? 43.872 2.765 -4.007 1.00 40.26 106 GLN A C 1
ATOM 715 O O . GLN A 1 106 ? 43.668 3.946 -4.292 1.00 42.89 106 GLN A O 1
ATOM 721 N N . ASP A 1 107 ? 42.913 1.952 -3.592 1.00 41.68 107 ASP A N 1
ATOM 722 C CA . ASP A 1 107 ? 41.573 2.488 -3.335 1.00 43.13 107 ASP A CA 1
ATOM 723 C C . ASP A 1 107 ? 41.530 3.630 -2.351 1.00 41.97 107 ASP A C 1
ATOM 724 O O . ASP A 1 107 ? 40.854 4.610 -2.620 1.00 40.76 107 ASP A O 1
ATOM 729 N N . THR A 1 108 ? 42.223 3.508 -1.208 1.00 37.74 108 THR A N 1
ATOM 730 C CA . THR A 1 108 ? 42.300 4.594 -0.220 1.00 39.10 108 THR A CA 1
ATOM 731 C C . THR A 1 108 ? 42.898 5.892 -0.800 1.00 40.49 108 THR A C 1
ATOM 732 O O . THR A 1 108 ? 42.332 6.997 -0.630 1.00 36.81 108 THR A O 1
ATOM 736 N N . ALA A 1 109 ? 44.027 5.750 -1.494 1.00 43.13 109 ALA A N 1
ATOM 737 C CA . ALA A 1 109 ? 44.610 6.863 -2.260 1.00 45.45 109 ALA A CA 1
ATOM 738 C C . ALA A 1 109 ? 43.629 7.552 -3.176 1.00 42.88 109 ALA A C 1
ATOM 739 O O . ALA A 1 109 ? 43.636 8.762 -3.177 1.00 44.81 109 ALA A O 1
ATOM 741 N N . LYS A 1 110 ? 42.787 6.841 -3.936 1.00 45.79 110 LYS A N 1
ATOM 742 C CA . LYS A 1 110 ? 41.913 7.560 -4.846 1.00 49.53 110 LYS A CA 1
ATOM 743 C C . LYS A 1 110 ? 40.838 8.304 -4.113 1.00 54.16 110 LYS A C 1
ATOM 744 O O . LYS A 1 110 ? 40.475 9.390 -4.528 1.00 54.04 110 LYS A O 1
ATOM 750 N N . LEU A 1 111 ? 40.319 7.694 -3.038 1.00 51.15 111 LEU A N 1
ATOM 751 C CA . LEU A 1 111 ? 39.269 8.241 -2.167 1.00 55.41 111 LEU A CA 1
ATOM 752 C C . LEU A 1 111 ? 39.677 9.415 -1.294 1.00 51.59 111 LEU A C 1
ATOM 753 O O . LEU A 1 111 ? 38.819 10.081 -0.794 1.00 44.12 111 LEU A O 1
ATOM 758 N N . ILE A 1 112 ? 40.966 9.624 -1.026 1.00 50.08 112 ILE A N 1
ATOM 759 C CA . ILE A 1 112 ? 41.358 10.657 -0.047 1.00 49.44 112 ILE A CA 1
ATOM 760 C C . ILE A 1 112 ? 40.824 12.030 -0.462 1.00 43.48 112 ILE A C 1
ATOM 761 O O . ILE A 1 112 ? 40.923 12.417 -1.567 1.00 47.34 112 ILE A O 1
ATOM 766 N N . ASP A 1 113 ? 40.144 12.691 0.455 1.00 51.65 113 ASP A N 1
ATOM 767 C CA . ASP A 1 113 ? 39.577 14.016 0.198 1.00 49.25 113 ASP A CA 1
ATOM 768 C C . ASP A 1 113 ? 40.673 15.004 0.560 1.00 44.50 113 ASP A C 1
ATOM 769 O O . ASP A 1 113 ? 41.006 15.156 1.735 1.00 39.14 113 ASP A O 1
ATOM 774 N N . ARG A 1 114 ? 41.257 15.629 -0.452 1.00 43.00 114 ARG A N 1
ATOM 775 C CA . ARG A 1 114 ? 42.451 16.424 -0.259 1.00 41.80 114 ARG A CA 1
ATOM 776 C C . ARG A 1 114 ? 42.135 17.756 0.441 1.00 40.22 114 ARG A C 1
ATOM 777 O O . ARG A 1 114 ? 43.035 18.309 1.113 1.00 39.62 114 ARG A O 1
ATOM 785 N N . LYS A 1 115 ? 40.885 18.245 0.260 1.00 37.39 115 LYS A N 1
ATOM 786 C CA . LYS A 1 115 ? 40.401 19.454 0.943 1.00 42.96 115 LYS A CA 1
ATOM 787 C C . LYS A 1 115 ? 40.318 19.195 2.463 1.00 40.86 115 LYS A C 1
ATOM 788 O O . LYS A 1 115 ? 40.783 20.027 3.203 1.00 41.96 115 LYS A O 1
ATOM 794 N N . SER A 1 116 ? 39.751 18.058 2.923 1.00 41.32 116 SER A N 1
ATOM 795 C CA . SER A 1 116 ? 39.790 17.750 4.353 1.00 36.71 116 SER A CA 1
ATOM 796 C C . SER A 1 116 ? 41.183 17.604 4.888 1.00 34.71 116 SER A C 1
ATOM 797 O O . SER A 1 116 ? 41.445 18.019 5.993 1.00 35.48 116 SER A O 1
ATOM 800 N N . LEU A 1 117 ? 42.001 16.813 4.174 1.00 35.22 117 LEU A N 1
ATOM 801 C CA . LEU A 1 117 ? 43.366 16.518 4.545 1.00 36.86 117 LEU A CA 1
ATOM 802 C C . LEU A 1 117 ? 44.132 17.844 4.835 1.00 37.24 117 LEU A C 1
ATOM 803 O O . LEU A 1 117 ? 44.809 17.938 5.903 1.00 33.93 117 LEU A O 1
ATOM 808 N N . ALA A 1 118 ? 44.054 18.821 3.906 1.00 36.70 118 ALA A N 1
ATOM 809 C CA . ALA A 1 118 ? 44.775 20.131 4.118 1.00 34.99 118 ALA A CA 1
ATOM 810 C C . ALA A 1 118 ? 44.305 20.827 5.396 1.00 35.57 118 ALA A C 1
ATOM 811 O O . ALA A 1 118 ? 45.126 21.302 6.198 1.00 32.87 118 ALA A O 1
ATOM 813 N N . ARG A 1 119 ? 42.983 20.823 5.624 1.00 33.64 119 ARG A N 1
ATOM 814 C CA . ARG A 1 119 ? 42.520 21.347 6.848 1.00 36.08 119 ARG A CA 1
ATOM 815 C C . ARG A 1 119 ? 43.021 20.605 8.089 1.00 33.17 119 ARG A C 1
ATOM 816 O O . ARG A 1 119 ? 43.318 21.240 9.096 1.00 31.95 119 ARG A O 1
ATOM 824 N N . ILE A 1 120 ? 43.058 19.268 8.021 1.00 32.10 120 ILE A N 1
ATOM 825 C CA . ILE A 1 120 ? 43.491 18.464 9.175 1.00 32.96 120 ILE A CA 1
ATOM 826 C C . ILE A 1 120 ? 44.995 18.764 9.502 1.00 33.48 120 ILE A C 1
ATOM 827 O O . ILE A 1 120 ? 45.400 18.895 10.657 1.00 31.27 120 ILE A O 1
ATOM 832 N N . VAL A 1 121 ? 45.810 18.866 8.472 1.00 32.18 121 VAL A N 1
ATOM 833 C CA . VAL A 1 121 ? 47.216 19.275 8.636 1.00 31.34 121 VAL A CA 1
ATOM 834 C C . VAL A 1 121 ? 47.378 20.538 9.410 1.00 30.32 121 VAL A C 1
ATOM 835 O O . VAL A 1 121 ? 48.197 20.605 10.356 1.00 31.39 121 VAL A O 1
ATOM 839 N N . GLU A 1 122 ? 46.557 21.550 9.081 1.00 32.23 122 GLU A N 1
ATOM 840 C CA . GLU A 1 122 ? 46.653 22.817 9.771 1.00 34.78 122 GLU A CA 1
ATOM 841 C C . GLU A 1 122 ? 46.246 22.699 11.230 1.00 33.87 122 GLU A C 1
ATOM 842 O O . GLU A 1 122 ? 46.911 23.237 12.098 1.00 31.48 122 GLU A O 1
ATOM 848 N N . ARG A 1 123 ? 45.167 21.971 11.503 1.00 35.91 123 ARG A N 1
ATOM 849 C CA . ARG A 1 123 ? 44.795 21.667 12.922 1.00 35.90 123 ARG A CA 1
ATOM 850 C C . ARG A 1 123 ? 45.938 21.018 13.729 1.00 34.25 123 ARG A C 1
ATOM 851 O O . ARG A 1 123 ? 46.230 21.434 14.843 1.00 37.66 123 ARG A O 1
ATOM 859 N N . VAL A 1 124 ? 46.565 19.998 13.166 1.00 32.56 124 VAL A N 1
ATOM 860 C CA . VAL A 1 124 ? 47.708 19.369 13.800 1.00 32.16 124 VAL A CA 1
ATOM 861 C C . VAL A 1 124 ? 48.859 20.353 14.048 1.00 33.36 124 VAL A C 1
ATOM 862 O O . VAL A 1 124 ? 49.429 20.433 15.159 1.00 37.71 124 VAL A O 1
ATOM 866 N N . HIS A 1 125 ? 49.110 21.163 13.064 1.00 34.73 125 HIS A N 1
ATOM 867 C CA . HIS A 1 125 ? 50.181 22.136 13.169 1.00 36.69 125 HIS A CA 1
ATOM 868 C C . HIS A 1 125 ? 49.905 23.062 14.321 1.00 35.30 125 HIS A C 1
ATOM 869 O O . HIS A 1 125 ? 50.807 23.304 15.133 1.00 36.67 125 HIS A O 1
ATOM 876 N N . GLN A 1 126 ? 48.656 23.527 14.438 1.00 32.05 126 GLN A N 1
ATOM 877 C CA . GLN A 1 126 ? 48.274 24.457 15.521 1.00 38.06 126 GLN A CA 1
ATOM 878 C C . GLN A 1 126 ? 48.218 23.779 16.908 1.00 39.80 126 GLN A C 1
ATOM 879 O O . GLN A 1 126 ? 48.347 24.450 17.949 1.00 37.09 126 GLN A O 1
ATOM 885 N N . ALA A 1 127 ? 48.030 22.456 16.930 1.00 37.37 127 ALA A N 1
ATOM 886 C CA . ALA A 1 127 ? 47.625 21.836 18.169 1.00 35.09 127 ALA A CA 1
ATOM 887 C C . ALA A 1 127 ? 48.787 21.844 19.165 1.00 37.15 127 ALA A C 1
ATOM 888 O O . ALA A 1 127 ? 49.941 21.603 18.802 1.00 40.24 127 ALA A O 1
ATOM 890 N N . GLU A 1 128 ? 48.506 22.146 20.420 1.00 33.40 128 GLU A N 1
ATOM 891 C CA . GLU A 1 128 ? 49.531 22.004 21.444 1.00 36.86 128 GLU A CA 1
ATOM 892 C C . GLU A 1 128 ? 49.523 20.579 22.041 1.00 35.36 128 GLU A C 1
ATOM 893 O O . GLU A 1 128 ? 50.546 20.049 22.531 1.00 32.86 128 GLU A O 1
ATOM 899 N N . PHE A 1 129 ? 48.381 19.919 21.952 1.00 31.26 129 PHE A N 1
ATOM 900 C CA . PHE A 1 129 ? 48.305 18.561 22.588 1.00 35.38 129 PHE A CA 1
ATOM 901 C C . PHE A 1 129 ? 47.368 17.746 21.742 1.00 37.44 129 PHE A C 1
ATOM 902 O O . PHE A 1 129 ? 46.319 18.272 21.274 1.00 35.24 129 PHE A O 1
ATOM 910 N N . ILE A 1 130 ? 47.762 16.501 21.479 1.00 31.98 130 ILE A N 1
ATOM 911 C CA . ILE A 1 130 ? 46.958 15.667 20.616 1.00 31.17 130 ILE A CA 1
ATOM 912 C C . ILE A 1 130 ? 46.658 14.374 21.358 1.00 30.70 130 ILE A C 1
ATOM 913 O O . ILE A 1 130 ? 47.603 13.585 21.758 1.00 28.44 130 ILE A O 1
ATOM 918 N N . GLY A 1 131 ? 45.373 14.125 21.519 1.00 27.60 131 GLY A N 1
ATOM 919 C CA . GLY A 1 131 ? 44.900 12.910 22.209 1.00 27.55 131 GLY A CA 1
ATOM 920 C C . GLY A 1 131 ? 44.410 11.939 21.146 1.00 29.39 131 GLY A C 1
ATOM 921 O O . GLY A 1 131 ? 43.668 12.341 20.210 1.00 28.36 131 GLY A O 1
ATOM 922 N N . CYS A 1 132 ? 44.734 10.645 21.272 1.00 26.18 132 CYS A N 1
ATOM 923 C CA . CYS A 1 132 ? 44.253 9.689 20.251 1.00 29.13 132 CYS A CA 1
ATOM 924 C C . CYS A 1 132 ? 43.496 8.547 20.939 1.00 28.79 132 CYS A C 1
ATOM 925 O O . CYS A 1 132 ? 43.882 8.187 22.045 1.00 26.72 132 CYS A O 1
ATOM 928 N N . ILE A 1 133 ? 42.435 8.042 20.306 1.00 24.86 133 ILE A N 1
ATOM 929 C CA . ILE A 1 133 ? 41.550 7.081 20.979 1.00 30.37 133 ILE A CA 1
ATOM 930 C C . ILE A 1 133 ? 41.246 5.958 20.000 1.00 29.47 133 ILE A C 1
ATOM 931 O O . ILE A 1 133 ? 40.842 6.213 18.866 1.00 30.82 133 ILE A O 1
ATOM 936 N N . GLY A 1 134 ? 41.410 4.689 20.459 1.00 27.55 134 GLY A N 1
ATOM 937 C CA . GLY A 1 134 ? 41.019 3.566 19.654 1.00 29.95 134 GLY A CA 1
ATOM 938 C C . GLY A 1 134 ? 41.244 2.272 20.403 1.00 31.31 134 GLY A C 1
ATOM 939 O O . GLY A 1 134 ? 42.119 2.213 21.312 1.00 30.51 134 GLY A O 1
ATOM 940 N N . VAL A 1 135 ? 40.405 1.276 20.085 1.00 29.72 135 VAL A N 1
ATOM 941 C CA . VAL A 1 135 ? 40.516 -0.046 20.722 1.00 26.74 135 VAL A CA 1
ATOM 942 C C . VAL A 1 135 ? 40.655 -1.205 19.812 1.00 26.12 135 VAL A C 1
ATOM 943 O O . VAL A 1 135 ? 40.426 -1.110 18.573 1.00 26.71 135 VAL A O 1
ATOM 947 N N . GLY A 1 136 ? 41.086 -2.357 20.349 1.00 26.13 136 GLY A N 1
ATOM 948 C CA . GLY A 1 136 ? 41.239 -3.561 19.501 1.00 28.01 136 GLY A CA 1
ATOM 949 C C . GLY A 1 136 ? 42.232 -3.238 18.389 1.00 28.42 136 GLY A C 1
ATOM 950 O O . GLY A 1 136 ? 43.312 -2.695 18.661 1.00 30.81 136 GLY A O 1
ATOM 951 N N . ALA A 1 137 ? 41.917 -3.588 17.143 1.00 27.12 137 ALA A N 1
ATOM 952 C CA . ALA A 1 137 ? 42.858 -3.364 16.052 1.00 28.11 137 ALA A CA 1
ATOM 953 C C . ALA A 1 137 ? 43.092 -1.885 15.789 1.00 27.59 137 ALA A C 1
ATOM 954 O O . ALA A 1 137 ? 44.141 -1.505 15.229 1.00 28.79 137 ALA A O 1
ATOM 956 N N . SER A 1 138 ? 42.115 -1.060 16.126 1.00 25.42 138 SER A N 1
ATOM 957 C CA . SER A 1 138 ? 42.319 0.416 15.951 1.00 25.69 138 SER A CA 1
ATOM 958 C C . SER A 1 138 ? 43.365 0.954 16.905 1.00 27.30 138 SER A C 1
ATOM 959 O O . SER A 1 138 ? 43.903 2.033 16.653 1.00 28.54 138 SER A O 1
ATOM 962 N N . SER A 1 139 ? 43.594 0.265 18.039 1.00 28.06 139 SER A N 1
ATOM 963 C CA . SER A 1 139 ? 44.801 0.623 18.900 1.00 27.74 139 SER A CA 1
ATOM 964 C C . SER A 1 139 ? 46.105 0.724 18.043 1.00 30.32 139 SER A C 1
ATOM 965 O O . SER A 1 139 ? 46.939 1.606 18.260 1.00 26.07 139 SER A O 1
ATOM 968 N N . ILE A 1 140 ? 46.267 -0.189 17.103 1.00 28.39 140 ILE A N 1
ATOM 969 C CA . ILE A 1 140 ? 47.532 -0.290 16.273 1.00 32.68 140 ILE A CA 1
ATOM 970 C C . ILE A 1 140 ? 47.662 0.974 15.448 1.00 30.47 140 ILE A C 1
ATOM 971 O O . ILE A 1 140 ? 48.760 1.564 15.357 1.00 26.83 140 ILE A O 1
ATOM 976 N N . VAL A 1 141 ? 46.531 1.414 14.876 1.00 28.15 141 VAL A N 1
ATOM 977 C CA . VAL A 1 141 ? 46.531 2.644 14.054 1.00 27.28 141 VAL A CA 1
ATOM 978 C C . VAL A 1 141 ? 46.780 3.927 14.864 1.00 26.91 141 VAL A C 1
ATOM 979 O O . VAL A 1 141 ? 47.613 4.759 14.418 1.00 26.46 141 VAL A O 1
ATOM 983 N N . GLY A 1 142 ? 46.088 4.053 16.010 1.00 27.16 142 GLY A N 1
ATOM 984 C CA . GLY A 1 142 ? 46.241 5.176 16.920 1.00 27.43 142 GLY A CA 1
ATOM 985 C C . GLY A 1 142 ? 47.685 5.234 17.497 1.00 31.29 142 GLY A C 1
ATOM 986 O O . GLY A 1 142 ? 48.285 6.285 17.578 1.00 27.91 142 GLY A O 1
ATOM 987 N N . ARG A 1 143 ? 48.279 4.079 17.832 1.00 26.29 143 ARG A N 1
ATOM 988 C CA . ARG A 1 143 ? 49.683 4.041 18.237 1.00 27.35 143 ARG A CA 1
ATOM 989 C C . ARG A 1 143 ? 50.594 4.496 17.127 1.00 25.76 143 ARG A C 1
ATOM 990 O O . ARG A 1 143 ? 51.586 5.148 17.393 1.00 30.35 143 ARG A O 1
ATOM 998 N N . TYR A 1 144 ? 50.335 4.084 15.907 1.00 25.18 144 TYR A N 1
ATOM 999 C CA . TYR A 1 144 ? 51.226 4.573 14.831 1.00 26.37 144 TYR A CA 1
ATOM 1000 C C . TYR A 1 144 ? 51.129 6.082 14.688 1.00 28.45 144 TYR A C 1
ATOM 1001 O O . TYR A 1 144 ? 52.116 6.752 14.455 1.00 26.48 144 TYR A O 1
ATOM 1010 N N . LEU A 1 145 ? 49.918 6.614 14.796 1.00 28.11 145 LEU A N 1
ATOM 1011 C CA . LEU A 1 145 ? 49.761 8.086 14.758 1.00 24.42 145 LEU A CA 1
ATOM 1012 C C . LEU A 1 145 ? 50.525 8.820 15.892 1.00 25.57 145 LEU A C 1
ATOM 1013 O O . LEU A 1 145 ? 51.256 9.816 15.606 1.00 27.08 145 LEU A O 1
ATOM 1018 N N . ALA A 1 146 ? 50.355 8.396 17.138 1.00 23.37 146 ALA A N 1
ATOM 1019 C CA . ALA A 1 146 ? 51.005 9.050 18.186 1.00 26.88 146 ALA A CA 1
ATOM 1020 C C . ALA A 1 146 ? 52.534 8.925 17.980 1.00 26.33 146 ALA A C 1
ATOM 1021 O O . ALA A 1 146 ? 53.266 9.837 18.285 1.00 25.80 146 ALA A O 1
ATOM 1023 N N . TYR A 1 147 ? 53.012 7.751 17.602 1.00 26.57 147 TYR A N 1
ATOM 1024 C CA . TYR A 1 147 ? 54.415 7.610 17.237 1.00 28.09 147 TYR A CA 1
ATOM 1025 C C . TYR A 1 147 ? 54.860 8.581 16.192 1.00 26.55 147 TYR A C 1
ATOM 1026 O O . TYR A 1 147 ? 55.881 9.262 16.394 1.00 25.72 147 TYR A O 1
ATOM 1035 N N . ARG A 1 148 ? 54.141 8.693 15.058 1.00 28.47 148 ARG A N 1
ATOM 1036 C CA . ARG A 1 148 ? 54.594 9.540 14.004 1.00 27.83 148 ARG A CA 1
ATOM 1037 C C . ARG A 1 148 ? 54.553 11.069 14.468 1.00 30.14 148 ARG A C 1
ATOM 1038 O O . ARG A 1 148 ? 55.422 11.897 14.080 1.00 28.79 148 ARG A O 1
ATOM 1046 N N . LEU A 1 149 ? 53.551 11.397 15.275 1.00 29.85 149 LEU A N 1
ATOM 1047 C CA . LEU A 1 149 ? 53.488 12.756 15.962 1.00 30.95 149 LEU A CA 1
ATOM 1048 C C . LEU A 1 149 ? 54.676 13.048 16.850 1.00 31.79 149 LEU A C 1
ATOM 1049 O O . LEU A 1 149 ? 55.199 14.163 16.790 1.00 30.43 149 LEU A O 1
ATOM 1054 N N . ILE A 1 150 ? 55.060 12.091 17.686 1.00 26.86 150 ILE A N 1
ATOM 1055 C CA . ILE A 1 150 ? 56.178 12.259 18.577 1.00 28.24 150 ILE A CA 1
ATOM 1056 C C . ILE A 1 150 ? 57.480 12.411 17.783 1.00 30.56 150 ILE A C 1
ATOM 1057 O O . ILE A 1 150 ? 58.322 13.220 18.242 1.00 31.73 150 ILE A O 1
ATOM 1062 N N . ARG A 1 151 ? 57.587 11.759 16.601 1.00 27.66 151 ARG A N 1
ATOM 1063 C CA . ARG A 1 151 ? 58.771 11.931 15.725 1.00 29.69 151 ARG A CA 1
ATOM 1064 C C . ARG A 1 151 ? 58.931 13.394 15.284 1.00 32.49 151 ARG A C 1
ATOM 1065 O O . ARG A 1 151 ? 60.070 13.921 15.230 1.00 30.84 151 ARG A O 1
ATOM 1073 N N . ILE A 1 152 ? 57.806 14.055 14.986 1.00 29.74 152 ILE A N 1
ATOM 1074 C CA . ILE A 1 152 ? 57.818 15.514 14.689 1.00 29.46 152 ILE A CA 1
ATOM 1075 C C . ILE A 1 152 ? 57.734 16.461 15.867 1.00 32.97 152 ILE A C 1
ATOM 1076 O O . ILE A 1 152 ? 57.646 17.690 15.681 1.00 32.84 152 ILE A O 1
ATOM 1081 N N . GLY A 1 153 ? 57.844 15.924 17.068 1.00 27.89 153 GLY A N 1
ATOM 1082 C CA . GLY A 1 153 ? 58.008 16.754 18.265 1.00 29.31 153 GLY A CA 1
ATOM 1083 C C . GLY A 1 153 ? 56.652 17.246 18.816 1.00 33.86 153 GLY A C 1
ATOM 1084 O O . GLY A 1 153 ? 56.629 18.142 19.644 1.00 32.87 153 GLY A O 1
ATOM 1085 N N . LYS A 1 154 ? 55.527 16.613 18.431 1.00 30.12 154 LYS A N 1
ATOM 1086 C CA . LYS A 1 154 ? 54.222 17.034 18.963 1.00 30.49 154 LYS A CA 1
ATOM 1087 C C . LYS A 1 154 ? 54.011 16.267 20.271 1.00 31.69 154 LYS A C 1
ATOM 1088 O O . LYS A 1 154 ? 54.481 15.074 20.403 1.00 33.13 154 LYS A O 1
ATOM 1094 N N . LYS A 1 155 ? 53.230 16.836 21.181 1.00 30.54 155 LYS A N 1
ATOM 1095 C CA . LYS A 1 155 ? 52.812 15.960 22.320 1.00 31.50 155 LYS A CA 1
ATOM 1096 C C . LYS A 1 155 ? 51.616 15.134 21.871 1.00 31.55 155 LYS A C 1
ATOM 1097 O O . LYS A 1 155 ? 50.602 15.731 21.453 1.00 31.96 155 LYS A O 1
ATOM 1103 N N . ALA A 1 156 ? 51.720 13.812 21.893 1.00 30.12 156 ALA A N 1
ATOM 1104 C CA . ALA A 1 156 ? 50.593 12.962 21.503 1.00 32.81 156 ALA A CA 1
ATOM 1105 C C . ALA A 1 156 ? 50.495 11.866 22.512 1.00 36.84 156 ALA A C 1
ATOM 1106 O O . ALA A 1 156 ? 51.504 11.229 22.920 1.00 33.79 156 ALA A O 1
ATOM 1108 N N . ILE A 1 157 ? 49.268 11.616 22.937 1.00 38.97 157 ILE A N 1
ATOM 1109 C CA . ILE A 1 157 ? 49.018 10.436 23.757 1.00 36.80 157 ILE A CA 1
ATOM 1110 C C . ILE A 1 157 ? 47.982 9.563 23.083 1.00 40.11 157 ILE A C 1
ATOM 1111 O O . ILE A 1 157 ? 46.904 10.038 22.665 1.00 37.03 157 ILE A O 1
ATOM 1116 N N . MET A 1 158 ? 48.303 8.284 22.974 1.00 36.56 158 MET A N 1
ATOM 1117 C CA . MET A 1 158 ? 47.317 7.285 22.577 1.00 35.12 158 MET A CA 1
ATOM 1118 C C . MET A 1 158 ? 46.688 6.612 23.840 1.00 37.48 158 MET A C 1
ATOM 1119 O O . MET A 1 158 ? 47.405 6.107 24.701 1.00 36.58 158 MET A O 1
ATOM 1124 N N . PHE A 1 159 ? 45.363 6.600 23.953 1.00 29.95 159 PHE A N 1
ATOM 1125 C CA . PHE A 1 159 ? 44.685 5.863 25.058 1.00 35.28 159 PHE A CA 1
ATOM 1126 C C . PHE A 1 159 ? 44.052 4.561 24.476 1.00 36.96 159 PHE A C 1
ATOM 1127 O O . PHE A 1 159 ? 43.182 4.653 23.562 1.00 44.07 159 PHE A O 1
ATOM 1135 N N . GLU A 1 160 ? 44.320 3.370 24.998 1.00 47.87 160 GLU A N 1
ATOM 1136 C CA . GLU A 1 160 ? 43.178 2.339 24.855 1.00 43.24 160 GLU A CA 1
ATOM 1137 C C . GLU A 1 160 ? 42.372 2.121 26.157 1.00 51.40 160 GLU A C 1
ATOM 1138 O O . GLU A 1 160 ? 41.293 1.315 26.126 1.00 42.89 160 GLU A O 1
ATOM 1144 N N . ASP A 1 161 ? 42.879 2.756 27.262 1.00 36.99 161 ASP A N 1
ATOM 1145 C CA . ASP A 1 161 ? 41.975 2.858 28.440 1.00 30.48 161 ASP A CA 1
ATOM 1146 C C . ASP A 1 161 ? 40.900 3.942 28.171 1.00 29.48 161 ASP A C 1
ATOM 1147 O O . ASP A 1 161 ? 41.221 5.144 28.240 1.00 28.77 161 ASP A O 1
ATOM 1152 N N . THR A 1 162 ? 39.695 3.538 27.876 1.00 29.79 162 THR A N 1
ATOM 1153 C CA . THR A 1 162 ? 38.622 4.475 27.394 1.00 30.80 162 THR A CA 1
ATOM 1154 C C . THR A 1 162 ? 38.028 5.248 28.556 1.00 33.29 162 THR A C 1
ATOM 1155 O O . THR A 1 162 ? 37.404 6.280 28.339 1.00 31.23 162 THR A O 1
ATOM 1159 N N . HIS A 1 163 ? 38.271 4.780 29.771 1.00 30.54 163 HIS A N 1
ATOM 1160 C CA . HIS A 1 163 ? 37.975 5.534 31.010 1.00 27.07 163 HIS A CA 1
ATOM 1161 C C . HIS A 1 163 ? 38.869 6.703 31.137 1.00 29.09 163 HIS A C 1
ATOM 1162 O O . HIS A 1 163 ? 38.382 7.842 31.299 1.00 28.18 163 HIS A O 1
ATOM 1169 N N . LEU A 1 164 ? 40.184 6.471 30.952 1.00 28.37 164 LEU A N 1
ATOM 1170 C CA . LEU A 1 164 ? 41.153 7.566 31.008 1.00 32.27 164 LEU A CA 1
ATOM 1171 C C . LEU A 1 164 ? 40.902 8.537 29.848 1.00 29.86 164 LEU A C 1
ATOM 1172 O O . LEU A 1 164 ? 40.979 9.789 30.036 1.00 25.42 164 LEU A O 1
ATOM 1177 N N . ALA A 1 165 ? 40.628 7.960 28.682 1.00 27.60 165 ALA A N 1
ATOM 1178 C CA . ALA A 1 165 ? 40.430 8.812 27.465 1.00 29.72 165 ALA A CA 1
ATOM 1179 C C . ALA A 1 165 ? 39.182 9.717 27.739 1.00 29.80 165 ALA A C 1
ATOM 1180 O O . ALA A 1 165 ? 39.192 10.942 27.441 1.00 27.67 165 ALA A O 1
ATOM 1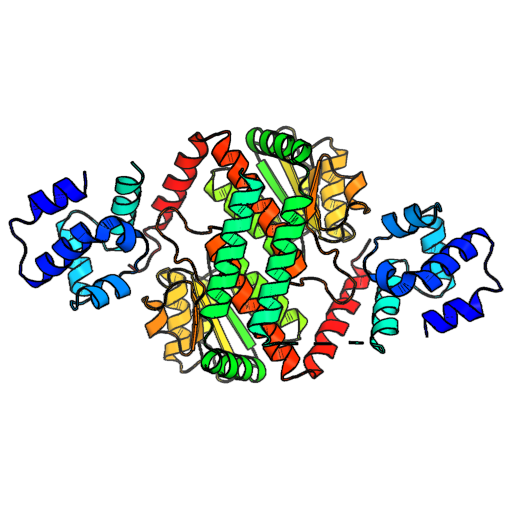182 N N . ALA A 1 166 ? 38.115 9.115 28.282 1.00 29.86 166 ALA A N 1
ATOM 1183 C CA . ALA A 1 166 ? 36.908 9.958 28.698 1.00 29.65 166 ALA A CA 1
ATOM 1184 C C . ALA A 1 166 ? 37.299 11.060 29.686 1.00 27.62 166 ALA A C 1
ATOM 1185 O O . ALA A 1 166 ? 36.831 12.217 29.539 1.00 28.30 166 ALA A O 1
ATOM 1187 N N . MET A 1 167 ? 38.055 10.723 30.747 1.00 30.19 167 MET A N 1
ATOM 1188 C CA . MET A 1 167 ? 38.437 11.733 31.712 1.00 28.03 167 MET A CA 1
ATOM 1189 C C . MET A 1 167 ? 39.268 12.861 31.112 1.00 28.40 167 MET A C 1
ATOM 1190 O O . MET A 1 167 ? 38.936 14.062 31.347 1.00 32.41 167 MET A O 1
ATOM 1195 N N . SER A 1 168 ? 40.266 12.529 30.271 1.00 26.98 168 SER A N 1
ATOM 1196 C CA . SER A 1 168 ? 41.050 13.608 29.579 1.00 29.45 168 SER A CA 1
ATOM 1197 C C . SER A 1 168 ? 40.222 14.462 28.650 1.00 28.04 168 SER A C 1
ATOM 1198 O O . SER A 1 168 ? 40.320 15.686 28.660 1.00 29.18 168 SER A O 1
ATOM 1201 N N . ALA A 1 169 ? 39.388 13.817 27.854 1.00 28.22 169 ALA A N 1
ATOM 1202 C CA . ALA A 1 169 ? 38.537 14.569 26.896 1.00 29.82 169 ALA A CA 1
ATOM 1203 C C . ALA A 1 169 ? 37.607 15.491 27.659 1.00 32.72 169 ALA A C 1
ATOM 1204 O O . ALA A 1 169 ? 37.311 16.603 27.205 1.00 31.83 169 ALA A O 1
ATOM 1206 N N . SER A 1 170 ? 37.151 15.054 28.842 1.00 28.98 170 SER A N 1
ATOM 1207 C CA . SER A 1 170 ? 36.099 15.838 29.498 1.00 34.32 170 SER A CA 1
ATOM 1208 C C . SER A 1 170 ? 36.670 17.168 30.044 1.00 31.85 170 SER A C 1
ATOM 1209 O O . SER A 1 170 ? 35.907 18.059 30.306 1.00 31.66 170 SER A O 1
ATOM 1212 N N . ARG A 1 171 ? 37.991 17.288 30.132 1.00 32.38 171 ARG A N 1
ATOM 1213 C CA . ARG A 1 171 ? 38.603 18.496 30.673 1.00 32.42 171 ARG A CA 1
ATOM 1214 C C . ARG A 1 171 ? 39.411 19.189 29.569 1.00 34.25 171 ARG A C 1
ATOM 1215 O O . ARG A 1 171 ? 40.203 20.099 29.789 1.00 34.65 171 ARG A O 1
ATOM 1223 N N . SER A 1 172 ? 39.221 18.735 28.369 1.00 31.33 172 SER A N 1
ATOM 1224 C CA . SER A 1 172 ? 39.953 19.218 27.240 1.00 31.69 172 SER A CA 1
ATOM 1225 C C . SER A 1 172 ? 39.697 20.738 26.972 1.00 35.30 172 SER A C 1
ATOM 1226 O O . SER A 1 172 ? 38.559 21.235 27.208 1.00 33.82 172 SER A O 1
ATOM 1229 N N . SER A 1 173 ? 40.738 21.446 26.529 1.00 33.86 173 SER A N 1
ATOM 1230 C CA . SER A 1 173 ? 40.688 22.937 26.506 1.00 36.21 173 SER A CA 1
ATOM 1231 C C . SER A 1 173 ? 41.407 23.425 25.263 1.00 37.70 173 SER A C 1
ATOM 1232 O O . SER A 1 173 ? 42.032 22.641 24.543 1.00 34.38 173 SER A O 1
ATOM 1235 N N . GLN A 1 174 ? 41.225 24.719 24.973 1.00 37.88 174 GLN A N 1
ATOM 1236 C CA . GLN A 1 174 ? 41.858 25.369 23.806 1.00 38.15 174 GLN A CA 1
ATOM 1237 C C . GLN A 1 174 ? 43.295 24.985 23.613 1.00 32.75 174 GLN A C 1
ATOM 1238 O O . GLN A 1 174 ? 44.071 25.049 24.541 1.00 39.65 174 GLN A O 1
ATOM 1244 N N . GLY A 1 175 ? 43.623 24.565 22.400 1.00 33.94 175 GLY A N 1
ATOM 1245 C CA . GLY A 1 175 ? 44.948 24.142 22.031 1.00 33.92 175 GLY A CA 1
ATOM 1246 C C . GLY A 1 175 ? 45.007 22.594 21.957 1.00 33.10 175 GLY A C 1
ATOM 1247 O O . GLY A 1 175 ? 45.972 22.021 21.445 1.00 35.80 175 GLY A O 1
ATOM 1248 N N . ASP A 1 176 ? 43.995 21.908 22.493 1.00 31.91 176 ASP A N 1
ATOM 1249 C CA . ASP A 1 176 ? 44.000 20.391 22.341 1.00 31.95 176 ASP A CA 1
ATOM 1250 C C . ASP A 1 176 ? 43.399 20.025 20.956 1.00 30.53 176 ASP A C 1
ATOM 1251 O O . ASP A 1 176 ? 42.579 20.767 20.438 1.00 29.53 176 ASP A O 1
ATOM 1256 N N . LEU A 1 177 ? 43.679 18.819 20.454 1.00 31.24 177 LEU A N 1
ATOM 1257 C CA . LEU A 1 177 ? 43.038 18.256 19.263 1.00 30.24 177 LEU A CA 1
ATOM 1258 C C . LEU A 1 177 ? 42.925 16.724 19.536 1.00 29.01 177 LEU A C 1
ATOM 1259 O O . LEU A 1 177 ? 43.842 16.108 20.109 1.00 29.60 177 LEU A O 1
ATOM 1264 N N . TRP A 1 178 ? 41.806 16.116 19.142 1.00 26.46 178 TRP A N 1
ATOM 1265 C CA . TRP A 1 178 ? 41.591 14.644 19.348 1.00 26.60 178 TRP A CA 1
ATOM 1266 C C . TRP A 1 178 ? 41.456 13.905 18.052 1.00 29.07 178 TRP A C 1
ATOM 1267 O O . TRP A 1 178 ? 40.793 14.385 17.147 1.00 33.68 178 TRP A O 1
ATOM 1278 N N . PHE A 1 179 ? 42.055 12.709 17.972 1.00 28.31 179 PHE A N 1
ATOM 1279 C CA . PHE A 1 179 ? 41.782 11.798 16.880 1.00 27.50 179 PHE A CA 1
ATOM 1280 C C . PHE A 1 179 ? 41.012 10.572 17.408 1.00 31.84 179 PHE A C 1
ATOM 1281 O O . PHE A 1 179 ? 41.401 9.958 18.419 1.00 29.64 179 PHE A O 1
ATOM 1289 N N . ALA A 1 180 ? 39.909 10.243 16.771 1.00 29.80 180 ALA A N 1
ATOM 1290 C CA . ALA A 1 180 ? 39.069 9.089 17.178 1.00 28.67 180 ALA A CA 1
ATOM 1291 C C . ALA A 1 180 ? 39.349 8.097 16.076 1.00 29.85 180 ALA A C 1
ATOM 1292 O O . ALA A 1 180 ? 38.985 8.365 14.942 1.00 29.17 180 ALA A O 1
ATOM 1294 N N . VAL A 1 181 ? 40.036 6.989 16.400 1.00 28.63 181 VAL A N 1
ATOM 1295 C CA . VAL A 1 181 ? 40.358 5.943 15.429 1.00 27.68 181 VAL A CA 1
ATOM 1296 C C . VAL A 1 181 ? 39.442 4.748 15.591 1.00 28.93 181 VAL A C 1
ATOM 1297 O O . VAL A 1 181 ? 39.464 4.052 16.611 1.00 26.69 181 VAL A O 1
ATOM 1301 N N . SER A 1 182 ? 38.620 4.500 14.590 1.00 27.13 182 SER A N 1
ATOM 1302 C CA . SER A 1 182 ? 37.554 3.466 14.668 1.00 28.14 182 SER A CA 1
ATOM 1303 C C . SER A 1 182 ? 37.151 3.171 13.210 1.00 28.95 182 SER A C 1
ATOM 1304 O O . SER A 1 182 ? 36.689 4.087 12.549 1.00 28.83 182 SER A O 1
ATOM 1307 N N . SER A 1 183 ? 37.268 1.932 12.750 1.00 25.98 183 SER A N 1
ATOM 1308 C CA . SER A 1 183 ? 36.850 1.603 11.366 1.00 29.34 183 SER A CA 1
ATOM 1309 C C . SER A 1 183 ? 35.349 1.777 11.264 1.00 32.89 183 SER A C 1
ATOM 1310 O O . SER A 1 183 ? 34.852 2.254 10.243 1.00 32.24 183 SER A O 1
ATOM 1313 N N . SER A 1 184 ? 34.629 1.340 12.310 1.00 31.44 184 SER A N 1
ATOM 1314 C CA . SER A 1 184 ? 33.199 1.369 12.265 1.00 30.86 184 SER A CA 1
ATOM 1315 C C . SER A 1 184 ? 32.567 2.696 12.676 1.00 32.26 184 SER A C 1
ATOM 1316 O O . SER A 1 184 ? 31.344 2.862 12.468 1.00 32.78 184 SER A O 1
ATOM 1319 N N . GLY A 1 185 ? 33.320 3.541 13.384 1.00 34.61 185 GLY A N 1
ATOM 1320 C CA . GLY A 1 185 ? 32.736 4.657 14.143 1.00 29.59 185 GLY A CA 1
ATOM 1321 C C . GLY A 1 185 ? 31.551 4.246 14.987 1.00 32.76 185 GLY A C 1
ATOM 1322 O O . GLY A 1 185 ? 30.661 5.076 15.211 1.00 33.48 185 GLY A O 1
ATOM 1323 N N . SER A 1 186 ? 31.524 2.991 15.479 1.00 36.20 186 SER A N 1
ATOM 1324 C CA . SER A 1 186 ? 30.354 2.494 16.225 1.00 32.53 186 SER A CA 1
ATOM 1325 C C . SER A 1 186 ? 30.761 1.851 17.540 1.00 34.48 186 SER A C 1
ATOM 1326 O O . SER A 1 186 ? 29.936 1.207 18.162 1.00 34.41 186 SER A O 1
ATOM 1329 N N . THR A 1 187 ? 32.005 2.023 17.968 1.00 29.66 187 THR A N 1
ATOM 1330 C CA . THR A 1 187 ? 32.472 1.423 19.230 1.00 32.19 187 THR A CA 1
ATOM 1331 C C . THR A 1 187 ? 32.107 2.299 20.421 1.00 32.59 187 THR A C 1
ATOM 1332 O O . THR A 1 187 ? 32.475 3.440 20.509 1.00 30.54 187 THR A O 1
ATOM 1336 N N . LYS A 1 188 ? 31.364 1.749 21.363 1.00 33.54 188 LYS A N 1
ATOM 1337 C CA . LYS A 1 188 ? 30.667 2.571 22.304 1.00 33.60 188 LYS A CA 1
ATOM 1338 C C . LYS A 1 188 ? 31.573 3.519 23.152 1.00 35.82 188 LYS A C 1
ATOM 1339 O O . LYS A 1 188 ? 31.297 4.744 23.246 1.00 30.97 188 LYS A O 1
ATOM 1345 N N . GLU A 1 189 ? 32.602 2.961 23.798 1.00 28.18 189 GLU A N 1
ATOM 1346 C CA . GLU A 1 189 ? 33.419 3.772 24.685 1.00 34.41 189 GLU A CA 1
ATOM 1347 C C . GLU A 1 189 ? 34.341 4.713 23.872 1.00 30.86 189 GLU A C 1
ATOM 1348 O O . GLU A 1 189 ? 34.696 5.835 24.299 1.00 29.73 189 GLU A O 1
ATOM 1354 N N . VAL A 1 190 ? 34.644 4.327 22.643 1.00 29.85 190 VAL A N 1
ATOM 1355 C CA . VAL A 1 190 ? 35.447 5.246 21.813 1.00 28.96 190 VAL A CA 1
ATOM 1356 C C . VAL A 1 190 ? 34.601 6.467 21.472 1.00 33.83 190 VAL A C 1
ATOM 1357 O O . VAL A 1 190 ? 35.103 7.598 21.605 1.00 33.48 190 VAL A O 1
ATOM 1361 N N . ILE A 1 191 ? 33.382 6.261 20.944 1.00 32.29 191 ILE A N 1
ATOM 1362 C CA . ILE A 1 191 ? 32.412 7.370 20.618 1.00 31.82 191 ILE A CA 1
ATOM 1363 C C . ILE A 1 191 ? 32.173 8.268 21.788 1.00 34.76 191 ILE A C 1
ATOM 1364 O O . ILE A 1 191 ? 32.067 9.477 21.631 1.00 36.34 191 ILE A O 1
ATOM 1369 N N . HIS A 1 192 ? 32.056 7.661 22.988 1.00 30.94 192 HIS A N 1
ATOM 1370 C CA . HIS A 1 192 ? 31.707 8.417 24.165 1.00 31.80 192 HIS A CA 1
ATOM 1371 C C . HIS A 1 192 ? 32.836 9.394 24.511 1.00 31.70 192 HIS A C 1
ATOM 1372 O O . HIS A 1 192 ? 32.608 10.595 24.771 1.00 27.87 192 HIS A O 1
ATOM 1379 N N . ALA A 1 193 ? 34.071 8.909 24.482 1.00 29.31 193 ALA A N 1
ATOM 1380 C CA . ALA A 1 193 ? 35.181 9.760 24.752 1.00 30.59 193 ALA A CA 1
ATOM 1381 C C . ALA A 1 193 ? 35.299 10.815 23.626 1.00 26.85 193 ALA A C 1
ATOM 1382 O O . ALA A 1 193 ? 35.451 12.041 23.934 1.00 30.26 193 ALA A O 1
ATOM 1384 N N . ALA A 1 194 ? 35.156 10.433 22.351 1.00 30.88 194 ALA A N 1
ATOM 1385 C CA . ALA A 1 194 ? 35.313 11.460 21.304 1.00 30.34 194 ALA A CA 1
ATOM 1386 C C . ALA A 1 194 ? 34.243 12.539 21.476 1.00 34.26 194 ALA A C 1
ATOM 1387 O O . ALA A 1 194 ? 34.496 13.764 21.329 1.00 34.92 194 ALA A O 1
ATOM 1389 N N . GLY A 1 195 ? 33.033 12.081 21.792 1.00 31.93 195 GLY A N 1
ATOM 1390 C CA . GLY A 1 195 ? 31.833 12.919 22.059 1.00 32.14 195 GLY A CA 1
ATOM 1391 C C . GLY A 1 195 ? 32.027 13.933 23.162 1.00 33.94 195 GLY A C 1
ATOM 1392 O O . GLY A 1 195 ? 31.552 15.087 23.077 1.00 36.40 195 GLY A O 1
ATOM 1393 N N . LEU A 1 196 ? 32.774 13.569 24.199 1.00 33.73 196 LEU A N 1
ATOM 1394 C CA . LEU A 1 196 ? 33.072 14.552 25.256 1.00 32.89 196 LEU A CA 1
ATOM 1395 C C . LEU A 1 196 ? 33.913 15.782 24.821 1.00 31.83 196 LEU A C 1
ATOM 1396 O O . LEU A 1 196 ? 33.599 16.941 25.256 1.00 32.02 196 LEU A O 1
ATOM 1401 N N . ALA A 1 197 ? 34.935 15.551 23.994 1.00 31.49 197 ALA A N 1
ATOM 1402 C CA . ALA A 1 197 ? 35.745 16.613 23.425 1.00 32.73 197 ALA A CA 1
ATOM 1403 C C . ALA A 1 197 ? 34.895 17.415 22.429 1.00 38.15 197 ALA A C 1
ATOM 1404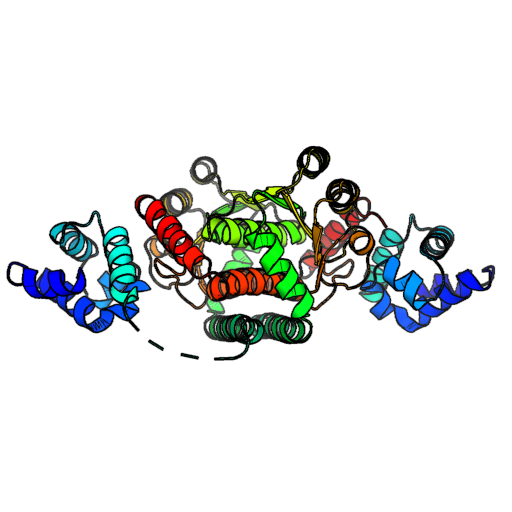 O O . ALA A 1 197 ? 34.857 18.650 22.471 1.00 33.88 197 ALA A O 1
ATOM 1406 N N . TYR A 1 198 ? 34.218 16.703 21.534 1.00 36.44 198 TYR A N 1
ATOM 1407 C CA . TYR A 1 198 ? 33.351 17.353 20.595 1.00 40.24 198 TYR A CA 1
ATOM 1408 C C . TYR A 1 198 ? 32.382 18.287 21.278 1.00 40.17 198 TYR A C 1
ATOM 1409 O O . TYR A 1 198 ? 32.193 19.440 20.822 1.00 44.53 198 TYR A O 1
ATOM 1418 N N . LYS A 1 199 ? 31.818 17.874 22.405 1.00 42.42 199 LYS A N 1
ATOM 1419 C CA . LYS A 1 199 ? 30.840 18.723 23.113 1.00 43.26 199 LYS A CA 1
ATOM 1420 C C . LYS A 1 199 ? 31.426 19.943 23.823 1.00 46.02 199 LYS A C 1
ATOM 1421 O O . LYS A 1 199 ? 30.737 20.929 24.112 1.00 39.65 199 LYS A O 1
ATOM 1427 N N . ARG A 1 200 ? 32.721 19.932 24.026 1.00 40.58 200 ARG A N 1
ATOM 1428 C CA . ARG A 1 200 ? 33.361 21.087 24.606 1.00 39.35 200 ARG A CA 1
ATOM 1429 C C . ARG A 1 200 ? 34.005 21.966 23.539 1.00 39.25 200 ARG A C 1
ATOM 1430 O O . ARG A 1 200 ? 34.880 22.752 23.889 1.00 37.91 200 ARG A O 1
ATOM 1438 N N . ASP A 1 201 ? 33.581 21.826 22.286 1.00 36.25 201 ASP A N 1
ATOM 1439 C CA . ASP A 1 201 ? 34.106 22.599 21.142 1.00 37.99 201 ASP A CA 1
ATOM 1440 C C . ASP A 1 201 ? 35.616 22.445 20.890 1.00 41.86 201 ASP A C 1
ATOM 1441 O O . ASP A 1 201 ? 36.254 23.377 20.410 1.00 35.40 201 ASP A O 1
ATOM 1446 N N . ILE A 1 202 ? 36.157 21.255 21.194 1.00 34.53 202 ILE A N 1
ATOM 1447 C CA . ILE A 1 202 ? 37.569 20.956 20.897 1.00 35.66 202 ILE A CA 1
ATOM 1448 C C . ILE A 1 202 ? 37.532 20.163 19.628 1.00 33.46 202 ILE A C 1
ATOM 1449 O O . ILE A 1 202 ? 36.662 19.310 19.530 1.00 37.38 202 ILE A O 1
ATOM 1454 N N . PRO A 1 203 ? 38.376 20.462 18.607 1.00 36.85 203 PRO A N 1
ATOM 1455 C CA . PRO A 1 203 ? 38.280 19.689 17.383 1.00 32.80 203 PRO A CA 1
ATOM 1456 C C . PRO A 1 203 ? 38.545 18.172 17.522 1.00 34.34 203 PRO A C 1
ATOM 1457 O O . PRO A 1 203 ? 39.423 17.718 18.312 1.00 29.30 203 PRO A O 1
ATOM 1461 N N . VAL A 1 204 ? 37.775 17.401 16.759 1.00 28.37 204 VAL A N 1
ATOM 1462 C CA . VAL A 1 204 ? 37.897 15.935 16.776 1.00 28.92 204 VAL A CA 1
ATOM 1463 C C . VAL A 1 204 ? 38.044 15.529 15.359 1.00 29.16 204 VAL A C 1
ATOM 1464 O O . VAL A 1 204 ? 37.164 15.886 14.568 1.00 29.73 204 VAL A O 1
ATOM 1468 N N . VAL A 1 205 ? 39.055 14.745 15.035 1.00 28.03 205 VAL A N 1
ATOM 1469 C CA . VAL A 1 205 ? 39.262 14.245 13.635 1.00 27.42 205 VAL A CA 1
ATOM 1470 C C . VAL A 1 205 ? 39.057 12.709 13.704 1.00 31.77 205 VAL A C 1
ATOM 1471 O O . VAL A 1 205 ? 39.706 12.045 14.504 1.00 33.42 205 VAL A O 1
ATOM 1475 N N . SER A 1 206 ? 38.190 12.157 12.873 1.00 32.33 206 SER A N 1
ATOM 1476 C CA . SER A 1 206 ? 37.973 10.713 12.900 1.00 34.46 206 SER A CA 1
ATOM 1477 C C . SER A 1 206 ? 38.725 10.059 11.775 1.00 35.82 206 SER A C 1
ATOM 1478 O O . SER A 1 206 ? 38.716 10.571 10.647 1.00 29.64 206 SER A O 1
ATOM 1481 N N . LEU A 1 207 ? 39.338 8.920 12.096 1.00 31.44 207 LEU A N 1
ATOM 1482 C CA . LEU A 1 207 ? 39.970 8.106 11.063 1.00 32.99 207 LEU A CA 1
ATOM 1483 C C . LEU A 1 207 ? 39.256 6.789 10.972 1.00 33.08 207 LEU A C 1
ATOM 1484 O O . LEU A 1 207 ? 39.400 5.985 11.882 1.00 31.37 207 LEU A O 1
ATOM 1489 N N . THR A 1 208 ? 38.465 6.544 9.900 1.00 33.65 208 THR A N 1
ATOM 1490 C CA . THR A 1 208 ? 37.541 5.367 9.909 1.00 32.07 208 THR A CA 1
ATOM 1491 C C . THR A 1 208 ? 37.634 4.729 8.545 1.00 32.35 208 THR A C 1
ATOM 1492 O O . THR A 1 208 ? 38.458 5.136 7.712 1.00 31.69 208 THR A O 1
ATOM 1496 N N . ASN A 1 209 ? 36.808 3.712 8.324 1.00 29.32 209 ASN A N 1
ATOM 1497 C CA . ASN A 1 209 ? 36.699 3.100 7.006 1.00 28.54 209 ASN A CA 1
ATOM 1498 C C . ASN A 1 209 ? 35.245 3.122 6.568 1.00 32.85 209 ASN A C 1
ATOM 1499 O O . ASN A 1 209 ? 34.833 2.307 5.750 1.00 33.31 209 ASN A O 1
ATOM 1504 N N . ILE A 1 210 ? 34.483 4.107 7.046 1.00 31.45 210 ILE A N 1
ATOM 1505 C CA . ILE A 1 210 ? 33.128 4.238 6.586 1.00 37.91 210 ILE A CA 1
ATOM 1506 C C . ILE A 1 210 ? 32.725 5.736 6.601 1.00 34.78 210 ILE A C 1
ATOM 1507 O O . ILE A 1 210 ? 33.123 6.475 7.486 1.00 37.20 210 ILE A O 1
ATOM 1512 N N . ASN A 1 211 ? 32.035 6.171 5.567 1.00 37.89 211 ASN A N 1
ATOM 1513 C CA . ASN A 1 211 ? 31.569 7.555 5.504 1.00 41.85 211 ASN A CA 1
ATOM 1514 C C . ASN A 1 211 ? 30.569 7.999 6.535 1.00 40.68 211 ASN A C 1
ATOM 1515 O O . ASN A 1 211 ? 30.654 9.131 7.002 1.00 43.80 211 ASN A O 1
ATOM 1520 N N . HIS A 1 212 ? 29.590 7.139 6.879 1.00 38.59 212 HIS A N 1
ATOM 1521 C CA . HIS A 1 212 ? 28.575 7.558 7.859 1.00 35.64 212 HIS A CA 1
ATOM 1522 C C . HIS A 1 212 ? 28.474 6.634 9.018 1.00 34.41 212 HIS A C 1
ATOM 1523 O O . HIS A 1 212 ? 28.433 5.403 8.847 1.00 32.84 212 HIS A O 1
ATOM 1530 N N . SER A 1 213 ? 28.353 7.180 10.216 1.00 34.33 213 SER A N 1
ATOM 1531 C CA . SER A 1 213 ? 28.493 6.306 11.352 1.00 34.29 213 SER A CA 1
ATOM 1532 C C . SER A 1 213 ? 28.102 7.227 12.492 1.00 35.78 213 SER A C 1
ATOM 1533 O O . SER A 1 213 ? 28.087 8.439 12.303 1.00 35.38 213 SER A O 1
ATOM 1536 N N . PRO A 1 214 ? 27.817 6.667 13.690 1.00 36.80 214 PRO A N 1
ATOM 1537 C CA . PRO A 1 214 ? 27.584 7.482 14.903 1.00 37.15 214 PRO A CA 1
ATOM 1538 C C . PRO A 1 214 ? 28.712 8.511 15.156 1.00 35.29 214 PRO A C 1
ATOM 1539 O O . PRO A 1 214 ? 28.499 9.662 15.668 1.00 33.57 214 PRO A O 1
ATOM 1543 N N . LEU A 1 215 ? 29.935 8.083 14.873 1.00 35.02 215 LEU A N 1
ATOM 1544 C CA . LEU A 1 215 ? 31.102 8.940 15.053 1.00 33.68 215 LEU A CA 1
ATOM 1545 C C . LEU A 1 215 ? 31.115 10.139 14.116 1.00 35.35 215 LEU A C 1
ATOM 1546 O O . LEU A 1 215 ? 31.572 11.259 14.463 1.00 37.01 215 LEU A O 1
ATOM 1551 N N . SER A 1 216 ? 30.589 9.991 12.894 1.00 39.82 216 SER A N 1
ATOM 1552 C CA . SER A 1 216 ? 30.650 11.180 12.008 1.00 43.87 216 SER A CA 1
ATOM 1553 C C . SER A 1 216 ? 29.895 12.392 12.508 1.00 42.67 216 SER A C 1
ATOM 1554 O O . SER A 1 216 ? 30.320 13.507 12.276 1.00 44.91 216 SER A O 1
ATOM 1557 N N . SER A 1 217 ? 28.857 12.224 13.302 1.00 40.28 217 SER A N 1
ATOM 1558 C CA . SER A 1 217 ? 28.188 13.389 13.762 1.00 40.42 217 SER A CA 1
ATOM 1559 C C . SER A 1 217 ? 28.912 13.938 15.015 1.00 44.89 217 SER A C 1
ATOM 1560 O O . SER A 1 217 ? 28.448 14.868 15.625 1.00 44.04 217 SER A O 1
ATOM 1563 N N . LEU A 1 218 ? 30.072 13.389 15.397 1.00 35.34 218 LEU A N 1
ATOM 1564 C CA . LEU A 1 218 ? 30.830 13.989 16.506 1.00 37.35 218 LEU A CA 1
ATOM 1565 C C . LEU A 1 218 ? 32.225 14.287 16.041 1.00 38.63 218 LEU A C 1
ATOM 1566 O O . LEU A 1 218 ? 33.132 14.167 16.860 1.00 43.95 218 LEU A O 1
ATOM 1571 N N . SER A 1 219 ? 32.389 14.608 14.755 1.00 37.47 219 SER A N 1
ATOM 1572 C CA . SER A 1 219 ? 33.718 14.772 14.117 1.00 37.09 219 SER A CA 1
ATOM 1573 C C . SER A 1 219 ? 33.810 16.124 13.465 1.00 38.91 219 SER A C 1
ATOM 1574 O O . SER A 1 219 ? 32.851 16.524 12.765 1.00 38.48 219 SER A O 1
ATOM 1577 N N . THR A 1 220 ? 34.883 16.865 13.738 1.00 38.05 220 THR A N 1
ATOM 1578 C CA . THR A 1 220 ? 35.127 18.157 13.081 1.00 38.09 220 THR A CA 1
ATOM 1579 C C . THR A 1 220 ? 35.552 17.862 11.640 1.00 39.19 220 THR A C 1
ATOM 1580 O O . THR A 1 220 ? 35.228 18.607 10.744 1.00 35.37 220 THR A O 1
ATOM 1584 N N . GLU A 1 221 ? 36.390 16.836 11.454 1.00 34.90 221 GLU A N 1
ATOM 1585 C CA . GLU A 1 221 ? 36.854 16.395 10.164 1.00 31.87 221 GLU A CA 1
ATOM 1586 C C . GLU A 1 221 ? 36.883 14.854 10.113 1.00 35.52 221 GLU A C 1
ATOM 1587 O O . GLU A 1 221 ? 36.937 14.217 11.170 1.00 33.00 221 GLU A O 1
ATOM 1593 N N . MET A 1 222 ? 36.941 14.252 8.926 1.00 32.33 222 MET A N 1
ATOM 1594 C CA . MET A 1 222 ? 37.051 12.787 8.858 1.00 40.30 222 MET A CA 1
ATOM 1595 C C . MET A 1 222 ? 38.004 12.428 7.724 1.00 40.55 222 MET A C 1
ATOM 1596 O O . MET A 1 222 ? 37.988 13.079 6.705 1.00 41.03 222 MET A O 1
ATOM 1601 N N . LEU A 1 223 ? 38.793 11.383 7.887 1.00 37.67 223 LEU A N 1
ATOM 1602 C CA . LEU A 1 223 ? 39.537 10.832 6.731 1.00 40.48 223 LEU A CA 1
ATOM 1603 C C . LEU A 1 223 ? 39.032 9.402 6.705 1.00 38.74 223 LEU A C 1
ATOM 1604 O O . LEU A 1 223 ? 38.871 8.825 7.743 1.00 34.30 223 LEU A O 1
ATOM 1609 N N . VAL A 1 224 ? 38.692 8.913 5.520 1.00 35.69 224 VAL A N 1
ATOM 1610 C CA . VAL A 1 224 ? 38.053 7.619 5.337 1.00 33.42 224 VAL A CA 1
ATOM 1611 C C . VAL A 1 224 ? 38.935 6.699 4.534 1.00 34.94 224 VAL A C 1
ATOM 1612 O O . VAL A 1 224 ? 39.263 6.987 3.417 1.00 34.78 224 VAL A O 1
ATOM 1616 N N . ALA A 1 225 ? 39.314 5.572 5.095 1.00 33.01 225 ALA A N 1
ATOM 1617 C CA . ALA A 1 225 ? 40.116 4.545 4.365 1.00 35.36 225 ALA A CA 1
ATOM 1618 C C . ALA A 1 225 ? 39.141 3.562 3.685 1.00 37.67 225 ALA A C 1
ATOM 1619 O O . ALA A 1 225 ? 37.993 3.399 4.170 1.00 39.05 225 ALA A O 1
ATOM 1621 N N . ALA A 1 226 ? 39.581 2.870 2.619 1.00 35.81 226 ALA A N 1
ATOM 1622 C CA . ALA A 1 226 ? 38.800 1.874 1.946 1.00 39.34 226 ALA A CA 1
ATOM 1623 C C . ALA A 1 226 ? 38.612 0.632 2.776 1.00 33.54 226 ALA A C 1
ATOM 1624 O O . ALA A 1 226 ? 39.210 0.468 3.841 1.00 36.40 226 ALA A O 1
ATOM 1626 N N . ARG A 1 227 ? 37.720 -0.235 2.317 1.00 33.51 227 ARG A N 1
ATOM 1627 C CA . ARG A 1 227 ? 37.369 -1.523 3.010 1.00 34.30 227 ARG A CA 1
ATOM 1628 C C . ARG A 1 227 ? 36.742 -1.367 4.381 1.00 33.88 227 ARG A C 1
ATOM 1629 O O . ARG A 1 227 ? 37.409 -1.646 5.374 1.00 33.47 227 ARG A O 1
ATOM 1637 N N . PRO A 1 228 ? 35.410 -1.099 4.419 1.00 35.30 228 PRO A N 1
ATOM 1638 C CA . PRO A 1 228 ? 34.640 -1.078 5.655 1.00 34.16 228 PRO A CA 1
ATOM 1639 C C . PRO A 1 228 ? 34.776 -2.426 6.330 1.00 34.46 228 PRO A C 1
ATOM 1640 O O . PRO A 1 228 ? 34.767 -3.470 5.675 1.00 34.02 228 PRO A O 1
ATOM 1644 N N . GLU A 1 229 ? 34.846 -2.455 7.652 1.00 31.28 229 GLU A N 1
ATOM 1645 C CA . GLU A 1 229 ? 34.897 -3.779 8.326 1.00 29.28 229 GLU A CA 1
ATOM 1646 C C . GLU A 1 229 ? 33.505 -4.339 8.517 1.00 30.23 229 GLU A C 1
ATOM 1647 O O . GLU A 1 229 ? 32.571 -3.569 8.609 1.00 35.50 229 GLU A O 1
ATOM 1653 N N . GLY A 1 230 ? 33.358 -5.660 8.624 1.00 28.87 230 GLY A N 1
ATOM 1654 C CA . GLY A 1 230 ? 32.047 -6.313 8.917 1.00 31.12 230 GLY A CA 1
ATOM 1655 C C . GLY A 1 230 ? 32.266 -7.090 10.214 1.00 34.23 230 GLY A C 1
ATOM 1656 O O . GLY A 1 230 ? 33.407 -7.113 10.727 1.00 36.84 230 GLY A O 1
ATOM 1657 N N . PRO A 1 231 ? 31.218 -7.768 10.716 1.00 33.88 231 PRO A N 1
ATOM 1658 C CA . PRO A 1 231 ? 31.263 -8.417 11.993 1.00 34.91 231 PRO A CA 1
ATOM 1659 C C . PRO A 1 231 ? 32.373 -9.455 12.062 1.00 35.15 231 PRO A C 1
ATOM 1660 O O . PRO A 1 231 ? 32.851 -9.742 13.161 1.00 29.72 231 PRO A O 1
ATOM 1664 N N . LEU A 1 232 ? 32.713 -10.073 10.934 1.00 33.04 232 LEU A N 1
ATOM 1665 C CA . LEU A 1 232 ? 33.667 -11.165 10.939 1.00 35.50 232 LEU A CA 1
ATOM 1666 C C . LEU A 1 232 ? 35.025 -10.741 10.308 1.00 36.14 232 LEU A C 1
ATOM 1667 O O . LEU A 1 232 ? 35.934 -11.587 10.206 1.00 34.68 232 LEU A O 1
ATOM 1672 N N . THR A 1 233 ? 35.131 -9.486 9.839 1.00 30.76 233 THR A N 1
ATOM 1673 C CA . THR A 1 233 ? 36.424 -8.979 9.342 1.00 34.57 233 THR A CA 1
ATOM 1674 C C . THR A 1 233 ? 37.028 -7.809 10.138 1.00 33.17 233 THR A C 1
ATOM 1675 O O . THR A 1 233 ? 37.707 -6.950 9.615 1.00 34.74 233 THR A O 1
ATOM 1679 N N . GLY A 1 234 ? 36.865 -7.763 11.472 1.00 29.36 234 GLY A N 1
ATOM 1680 C CA . GLY A 1 234 ? 37.455 -6.636 12.131 1.00 32.28 234 GLY A CA 1
ATOM 1681 C C . GLY A 1 234 ? 38.955 -6.871 12.092 1.00 31.45 234 GLY A C 1
ATOM 1682 O O . GLY A 1 234 ? 39.401 -8.018 12.102 1.00 29.10 234 GLY A O 1
ATOM 1683 N N . GLY A 1 235 ? 39.721 -5.803 12.038 1.00 31.17 235 GLY A N 1
ATOM 1684 C CA . GLY A 1 235 ? 41.177 -5.998 12.087 1.00 34.52 235 GLY A CA 1
ATOM 1685 C C . GLY A 1 235 ? 41.869 -6.459 10.827 1.00 35.18 235 GLY A C 1
ATOM 1686 O O . GLY A 1 235 ? 43.098 -6.501 10.860 1.00 32.01 235 GLY A O 1
ATOM 1687 N N . ALA A 1 236 ? 41.115 -6.776 9.729 1.00 29.12 236 ALA A N 1
ATOM 1688 C CA . ALA A 1 236 ? 41.665 -7.259 8.493 1.00 33.61 236 ALA A CA 1
ATOM 1689 C C . ALA A 1 236 ? 42.781 -6.321 8.037 1.00 32.76 236 ALA A C 1
ATOM 1690 O O . ALA A 1 236 ? 42.672 -5.072 8.100 1.00 34.03 236 ALA A O 1
ATOM 1692 N N . PHE A 1 237 ? 43.844 -6.905 7.510 1.00 29.62 237 PHE A N 1
ATOM 1693 C CA . PHE A 1 237 ? 44.978 -6.049 7.176 1.00 30.21 237 PHE A CA 1
ATOM 1694 C C . PHE A 1 237 ? 44.599 -5.101 6.007 1.00 32.94 237 PHE A C 1
ATOM 1695 O O . PHE A 1 237 ? 45.025 -3.984 5.965 1.00 34.81 237 PHE A O 1
ATOM 1703 N N . ALA A 1 238 ? 43.730 -5.532 5.122 1.00 32.19 238 ALA A N 1
ATOM 1704 C CA . ALA A 1 238 ? 43.354 -4.658 4.048 1.00 40.10 238 ALA A CA 1
ATOM 1705 C C . ALA A 1 238 ? 42.563 -3.397 4.575 1.00 40.82 238 ALA A C 1
ATOM 1706 O O . ALA A 1 238 ? 42.690 -2.305 4.001 1.00 36.66 238 ALA A O 1
ATOM 1708 N N . SER A 1 239 ? 41.853 -3.522 5.694 1.00 35.52 239 SER A N 1
ATOM 1709 C CA . SER A 1 239 ? 41.206 -2.357 6.314 1.00 34.89 239 SER A CA 1
ATOM 1710 C C . SER A 1 239 ? 42.202 -1.473 7.092 1.00 32.65 239 SER A C 1
ATOM 1711 O O . SER A 1 239 ? 42.158 -0.232 6.989 1.00 31.59 239 SER A O 1
ATOM 1714 N N . LYS A 1 240 ? 43.123 -2.092 7.800 1.00 30.82 240 LYS A N 1
ATOM 1715 C CA . LYS A 1 240 ? 44.061 -1.340 8.597 1.00 31.64 240 LYS A CA 1
ATOM 1716 C C . LYS A 1 240 ? 45.132 -0.667 7.722 1.00 31.46 240 LYS A C 1
ATOM 1717 O O . LYS A 1 240 ? 45.646 0.386 8.072 1.00 30.20 240 LYS A O 1
ATOM 1723 N N . VAL A 1 241 ? 45.463 -1.273 6.592 1.00 37.05 241 VAL A N 1
ATOM 1724 C CA . VAL A 1 241 ? 46.545 -0.729 5.799 1.00 36.73 241 VAL A CA 1
ATOM 1725 C C . VAL A 1 241 ? 46.116 0.624 5.252 1.00 35.06 241 VAL A C 1
ATOM 1726 O O . VAL A 1 241 ? 46.909 1.558 5.197 1.00 35.63 241 VAL A O 1
ATOM 1730 N N . GLY A 1 242 ? 44.857 0.788 4.890 1.00 32.25 242 GLY A N 1
ATOM 1731 C CA . GLY A 1 242 ? 44.480 2.114 4.418 1.00 32.41 242 GLY A CA 1
ATOM 1732 C C . GLY A 1 242 ? 44.390 3.155 5.516 1.00 35.41 242 GLY A C 1
ATOM 1733 O O . GLY A 1 242 ? 44.645 4.340 5.258 1.00 36.59 242 GLY A O 1
ATOM 1734 N N . ALA A 1 243 ? 43.991 2.713 6.729 1.00 28.72 2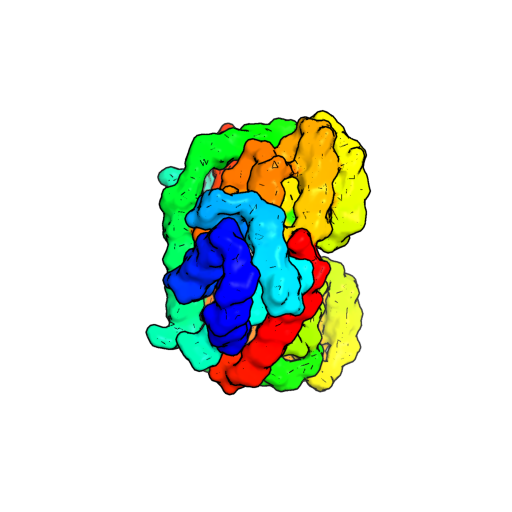43 ALA A N 1
ATOM 1735 C CA . ALA A 1 243 ? 43.941 3.626 7.947 1.00 32.86 243 ALA A CA 1
ATOM 1736 C C . ALA A 1 243 ? 45.379 4.108 8.247 1.00 32.57 243 ALA A C 1
ATOM 1737 O O . ALA A 1 243 ? 45.631 5.325 8.433 1.00 28.56 243 ALA A O 1
ATOM 1739 N N . LEU A 1 244 ? 46.346 3.190 8.136 1.00 31.63 244 LEU A N 1
ATOM 1740 C CA . LEU A 1 244 ? 47.747 3.601 8.310 1.00 31.90 244 LEU A CA 1
ATOM 1741 C C . LEU A 1 244 ? 48.274 4.524 7.225 1.00 32.18 244 LEU A C 1
ATOM 1742 O O . LEU A 1 244 ? 49.025 5.437 7.551 1.00 32.69 244 LEU A O 1
ATOM 1747 N N . LEU A 1 245 ? 47.940 4.272 5.942 1.00 31.23 245 LEU A N 1
ATOM 1748 C CA . LEU A 1 245 ? 48.239 5.214 4.868 1.00 35.78 245 LEU A CA 1
ATOM 1749 C C . LEU A 1 245 ? 47.709 6.660 5.157 1.00 34.98 245 LEU A C 1
ATOM 1750 O O . LEU A 1 245 ? 48.435 7.629 4.989 1.00 33.78 245 LEU A O 1
ATOM 1755 N N . LEU A 1 246 ? 46.466 6.783 5.602 1.00 36.38 246 LEU A N 1
ATOM 1756 C CA . LEU A 1 246 ? 45.960 8.103 6.099 1.00 40.90 246 LEU A CA 1
ATOM 1757 C C . LEU A 1 246 ? 46.881 8.747 7.118 1.00 38.74 246 LEU A C 1
ATOM 1758 O O . LEU A 1 246 ? 47.125 9.976 7.018 1.00 36.75 246 LEU A O 1
ATOM 1763 N N . VAL A 1 247 ? 47.331 7.973 8.118 1.00 33.57 247 VAL A N 1
ATOM 1764 C CA . VAL A 1 247 ? 48.308 8.491 9.110 1.00 34.16 247 VAL A CA 1
ATOM 1765 C C . VAL A 1 247 ? 49.583 8.959 8.400 1.00 34.23 247 VAL A C 1
ATOM 1766 O O . VAL A 1 247 ? 50.143 10.097 8.659 1.00 31.52 247 VAL A O 1
ATOM 1770 N N . ASP A 1 248 ? 50.076 8.121 7.476 1.00 32.34 248 ASP A N 1
ATOM 1771 C CA . ASP A 1 248 ? 51.334 8.493 6.809 1.00 31.81 248 ASP A CA 1
ATOM 1772 C C . ASP A 1 248 ? 51.224 9.764 5.992 1.00 35.33 248 ASP A C 1
ATOM 1773 O O . ASP A 1 248 ? 52.107 10.638 6.105 1.00 31.84 248 ASP A O 1
ATOM 1778 N N . VAL A 1 249 ? 50.165 9.844 5.160 1.00 33.84 249 VAL A N 1
ATOM 1779 C CA . VAL A 1 249 ? 49.880 11.026 4.359 1.00 37.26 249 VAL A CA 1
ATOM 1780 C C . VAL A 1 249 ? 49.638 12.262 5.225 1.00 38.13 249 VAL A C 1
ATOM 1781 O O . VAL A 1 249 ? 50.165 13.346 4.941 1.00 41.42 249 VAL A O 1
ATOM 1785 N N . LEU A 1 250 ? 48.994 12.092 6.372 1.00 38.89 250 LEU A N 1
ATOM 1786 C CA . LEU A 1 250 ? 48.843 13.227 7.246 1.00 33.59 250 LEU A CA 1
ATOM 1787 C C . LEU A 1 250 ? 50.197 13.773 7.623 1.00 32.20 250 LEU A C 1
ATOM 1788 O O . LEU A 1 250 ? 50.416 14.949 7.514 1.00 30.97 250 LEU A O 1
ATOM 1793 N N . VAL A 1 251 ? 51.093 12.939 8.162 1.00 31.64 251 VAL A N 1
ATOM 1794 C CA . VAL A 1 251 ? 52.354 13.417 8.732 1.00 34.03 251 VAL A CA 1
ATOM 1795 C C . VAL A 1 251 ? 53.289 13.808 7.616 1.00 36.76 251 VAL A C 1
ATOM 1796 O O . VAL A 1 251 ? 53.967 14.810 7.722 1.00 36.49 251 VAL A O 1
ATOM 1800 N N . ASN A 1 252 ? 53.256 13.086 6.509 1.00 34.98 252 ASN A N 1
ATOM 1801 C CA . ASN A 1 252 ? 54.052 13.562 5.372 1.00 40.62 252 ASN A CA 1
ATOM 1802 C C . ASN A 1 252 ? 53.639 14.942 4.800 1.00 37.40 252 ASN A C 1
ATOM 1803 O O . ASN A 1 252 ? 54.513 15.692 4.338 1.00 36.95 252 ASN A O 1
ATOM 1808 N N . SER A 1 253 ? 52.333 15.238 4.756 1.00 41.31 253 SER A N 1
ATOM 1809 C CA . SER A 1 253 ? 51.872 16.595 4.404 1.00 41.99 253 SER A CA 1
ATOM 1810 C C . SER A 1 253 ? 52.376 17.609 5.352 1.00 41.20 253 SER A C 1
ATOM 1811 O O . SER A 1 253 ? 52.865 18.671 4.907 1.00 41.39 253 SER A O 1
ATOM 1814 N N . LEU A 1 254 ? 52.290 17.304 6.646 1.00 39.93 254 LEU A N 1
ATOM 1815 C CA . LEU A 1 254 ? 52.837 18.213 7.656 1.00 39.22 254 LEU A CA 1
ATOM 1816 C C . LEU A 1 254 ? 54.325 18.528 7.361 1.00 40.12 254 LEU A C 1
ATOM 1817 O O . LEU A 1 254 ? 54.752 19.704 7.391 1.00 38.20 254 LEU A O 1
ATOM 1822 N N . LEU A 1 255 ? 55.105 17.473 7.095 1.00 36.01 255 LEU A N 1
ATOM 1823 C CA . LEU A 1 255 ? 56.519 17.624 6.839 1.00 35.56 255 LEU A CA 1
ATOM 1824 C C . LEU A 1 255 ? 56.725 18.442 5.558 1.00 40.18 255 LEU A C 1
ATOM 1825 O O . LEU A 1 255 ? 57.634 19.249 5.452 1.00 36.95 255 LEU A O 1
ATOM 1830 N N . GLU A 1 256 ? 55.803 18.298 4.619 1.00 40.57 256 GLU A N 1
ATOM 1831 C CA . GLU A 1 256 ? 55.949 19.078 3.387 1.00 42.99 256 GLU A CA 1
ATOM 1832 C C . GLU A 1 256 ? 55.550 20.532 3.631 1.00 44.07 256 GLU A C 1
ATOM 1833 O O . GLU A 1 256 ? 56.178 21.415 3.094 1.00 43.97 256 GLU A O 1
ATOM 1839 N N . SER A 1 257 ? 54.529 20.809 4.457 1.00 42.14 257 SER A N 1
ATOM 1840 C CA . SER A 1 257 ? 54.106 22.209 4.652 1.00 45.40 257 SER A CA 1
ATOM 1841 C C . SER A 1 257 ? 55.027 22.914 5.617 1.00 48.08 257 SER A C 1
ATOM 1842 O O . SER A 1 257 ? 55.204 24.122 5.521 1.00 45.53 257 SER A O 1
ATOM 1845 N N . TYR A 1 258 ? 55.615 22.170 6.554 1.00 45.34 258 TYR A N 1
ATOM 1846 C CA . TYR A 1 258 ? 56.330 22.753 7.664 1.00 42.66 258 TYR A CA 1
ATOM 1847 C C . TYR A 1 258 ? 57.645 22.004 7.785 1.00 42.78 258 TYR A C 1
ATOM 1848 O O . TYR A 1 258 ? 57.881 21.257 8.783 1.00 41.37 258 TYR A O 1
ATOM 1857 N N . PRO A 1 259 ? 58.515 22.198 6.779 1.00 45.21 259 PRO A N 1
ATOM 1858 C CA . PRO A 1 259 ? 59.839 21.554 6.767 1.00 43.79 259 PRO A CA 1
ATOM 1859 C C . PRO A 1 259 ? 60.652 21.688 8.057 1.00 41.90 259 PRO A C 1
ATOM 1860 O O . PRO A 1 259 ? 61.537 20.855 8.280 1.00 40.85 259 PRO A O 1
ATOM 1864 N N . GLU A 1 260 ? 60.345 22.655 8.928 1.00 43.76 260 GLU A N 1
ATOM 1865 C CA . GLU A 1 260 ? 61.017 22.715 10.237 1.00 45.59 260 GLU A CA 1
ATOM 1866 C C . GLU A 1 260 ? 60.790 21.423 11.108 1.00 44.94 260 GLU A C 1
ATOM 1867 O O . GLU A 1 260 ? 61.601 21.126 12.025 1.00 42.78 260 GLU A O 1
ATOM 1873 N N . TYR A 1 261 ? 59.696 20.692 10.847 1.00 37.51 261 TYR A N 1
ATOM 1874 C CA . TYR A 1 261 ? 59.488 19.399 11.548 1.00 36.43 261 TYR A CA 1
ATOM 1875 C C . TYR A 1 261 ? 60.573 18.379 11.306 1.00 35.34 261 TYR A C 1
ATOM 1876 O O . TYR A 1 261 ? 60.827 17.531 12.131 1.00 34.64 261 TYR A O 1
ATOM 1885 N N . LYS A 1 262 ? 61.274 18.508 10.193 1.00 38.63 262 LYS A N 1
ATOM 1886 C CA . LYS A 1 262 ? 62.436 17.677 9.941 1.00 40.73 262 LYS A CA 1
ATOM 1887 C C . LYS A 1 262 ? 63.537 17.801 10.993 1.00 39.35 262 LYS A C 1
ATOM 1888 O O . LYS A 1 262 ? 64.254 16.834 11.187 1.00 35.00 262 LYS A O 1
ATOM 1894 N N . ASP A 1 263 ? 63.685 18.953 11.666 1.00 37.44 263 ASP A N 1
ATOM 1895 C CA . ASP A 1 263 ? 64.614 19.003 12.798 1.00 40.79 263 ASP A CA 1
ATOM 1896 C C . ASP A 1 263 ? 64.191 18.082 13.915 1.00 35.51 263 ASP A C 1
ATOM 1897 O O . ASP A 1 263 ? 65.104 17.581 14.623 1.00 35.87 263 ASP A O 1
ATOM 1902 N N . SER A 1 264 ? 62.859 17.959 14.208 1.00 37.21 264 SER A N 1
ATOM 1903 C CA . SER A 1 264 ? 62.473 16.993 15.240 1.00 34.48 264 SER A CA 1
ATOM 1904 C C . SER A 1 264 ? 62.707 15.594 14.776 1.00 33.07 264 SER A C 1
ATOM 1905 O O . SER A 1 264 ? 63.055 14.791 15.591 1.00 32.85 264 SER A O 1
ATOM 1908 N N . VAL A 1 265 ? 62.481 15.314 13.499 1.00 32.02 265 VAL A N 1
ATOM 1909 C CA . VAL A 1 265 ? 62.696 13.920 12.995 1.00 34.47 265 VAL A CA 1
ATOM 1910 C C . VAL A 1 265 ? 64.153 13.565 13.248 1.00 33.38 265 VAL A C 1
ATOM 1911 O O . VAL A 1 265 ? 64.473 12.464 13.686 1.00 31.10 265 VAL A O 1
ATOM 1915 N N . GLN A 1 266 ? 65.055 14.524 13.005 1.00 31.20 266 GLN A N 1
ATOM 1916 C CA . GLN A 1 266 ? 66.472 14.242 13.154 1.00 31.47 266 GLN A CA 1
ATOM 1917 C C . GLN A 1 266 ? 66.815 14.083 14.636 1.00 33.70 266 GLN A C 1
ATOM 1918 O O . GLN A 1 266 ? 67.486 13.143 15.024 1.00 32.72 266 GLN A O 1
ATOM 1924 N N . GLU A 1 267 ? 66.387 15.042 15.465 1.00 34.02 267 GLU A N 1
ATOM 1925 C CA . GLU A 1 267 ? 66.729 14.984 16.858 1.00 34.53 267 GLU A CA 1
ATOM 1926 C C . GLU A 1 267 ? 66.139 13.749 17.601 1.00 33.60 267 GLU A C 1
ATOM 1927 O O . GLU A 1 267 ? 66.832 13.167 18.443 1.00 31.77 267 GLU A O 1
ATOM 1933 N N . THR A 1 268 ? 64.877 13.405 17.324 1.00 27.89 268 THR A N 1
ATOM 1934 C CA . THR A 1 268 ? 64.267 12.174 17.870 1.00 28.02 268 THR A CA 1
ATOM 1935 C C . THR A 1 268 ? 65.056 10.887 17.438 1.00 29.90 268 THR A C 1
ATOM 1936 O O . THR A 1 268 ? 65.175 9.967 18.243 1.00 32.56 268 THR A O 1
ATOM 1940 N N . ALA A 1 269 ? 65.625 10.879 16.247 1.00 31.39 269 ALA A N 1
ATOM 1941 C CA . ALA A 1 269 ? 66.475 9.787 15.733 1.00 34.69 269 ALA A CA 1
ATOM 1942 C C . ALA A 1 269 ? 67.807 9.752 16.455 1.00 33.69 269 ALA A C 1
ATOM 1943 O O . ALA A 1 269 ? 68.361 8.679 16.734 1.00 32.11 269 ALA A O 1
ATOM 1945 N N . GLU A 1 270 ? 68.384 10.928 16.679 1.00 31.85 270 GLU A N 1
ATOM 1946 C CA . GLU A 1 270 ? 69.638 11.031 17.407 1.00 32.30 270 GLU A CA 1
ATOM 1947 C C . GLU A 1 270 ? 69.595 10.601 18.846 1.00 31.81 270 GLU A C 1
ATOM 1948 O O . GLU A 1 270 ? 70.537 9.889 19.302 1.00 29.50 270 GLU A O 1
ATOM 1954 N N . VAL A 1 271 ? 68.516 10.892 19.552 1.00 29.03 271 VAL A N 1
ATOM 1955 C CA . VAL A 1 271 ? 68.584 10.654 20.991 1.00 30.47 271 VAL A CA 1
ATOM 1956 C C . VAL A 1 271 ? 68.366 9.161 21.370 1.00 29.52 271 VAL A C 1
ATOM 1957 O O . VAL A 1 271 ? 68.557 8.780 22.575 1.00 32.17 271 VAL A O 1
ATOM 1961 N N . VAL A 1 272 ? 67.912 8.357 20.407 1.00 29.72 272 VAL A N 1
ATOM 1962 C CA . VAL A 1 272 ? 67.781 6.915 20.668 1.00 31.35 272 VAL A CA 1
ATOM 1963 C C . VAL A 1 272 ? 69.027 6.105 20.253 1.00 31.76 272 VAL A C 1
ATOM 1964 O O . VAL A 1 272 ? 69.132 4.891 20.530 1.00 32.93 272 VAL A O 1
ATOM 1968 N N . ILE A 1 273 ? 70.005 6.770 19.638 1.00 31.66 273 ILE A N 1
ATOM 1969 C CA . ILE A 1 273 ? 71.301 6.108 19.281 1.00 30.55 273 ILE A CA 1
ATOM 1970 C C . ILE A 1 273 ? 71.929 5.427 20.498 1.00 32.61 273 ILE A C 1
ATOM 1971 O O . ILE A 1 273 ? 72.372 4.229 20.398 1.00 36.70 273 ILE A O 1
ATOM 1976 N N . PRO A 1 274 ? 71.903 6.079 21.677 1.00 34.25 274 PRO A N 1
ATOM 1977 C CA . PRO A 1 274 ? 72.591 5.352 22.785 1.00 36.60 274 PRO A CA 1
ATOM 1978 C C . PRO A 1 274 ? 71.777 4.155 23.298 1.00 35.89 274 PRO A C 1
ATOM 1979 O O . PRO A 1 274 ? 72.252 3.441 24.202 1.00 35.70 274 PRO A O 1
ATOM 1983 N N . LEU A 1 275 ? 70.624 3.887 22.688 1.00 33.93 275 LEU A N 1
ATOM 1984 C CA . LEU A 1 275 ? 69.792 2.729 23.110 1.00 30.64 275 LEU A CA 1
ATOM 1985 C C . LEU A 1 275 ? 69.978 1.562 22.119 1.00 32.57 275 LEU A C 1
ATOM 1986 O O . LEU A 1 275 ? 69.277 0.515 22.225 1.00 31.30 275 LEU A O 1
ATOM 1991 N N . MET A 1 276 ? 70.953 1.695 21.210 1.00 31.88 276 MET A N 1
ATOM 1992 C CA . MET A 1 276 ? 71.193 0.633 20.196 1.00 35.68 276 MET A CA 1
ATOM 1993 C C . MET A 1 276 ? 72.293 -0.249 20.725 1.00 36.41 276 MET A C 1
ATOM 1994 O O . MET A 1 276 ? 73.027 0.186 21.569 1.00 37.20 276 MET A O 1
ATOM 1999 N N . ALA A 1 277 ? 72.443 -1.484 20.216 1.00 34.03 277 ALA A N 1
ATOM 2000 C CA . ALA A 1 277 ? 73.442 -2.397 20.751 1.00 40.85 277 ALA A CA 1
ATOM 2001 C C . ALA A 1 277 ? 74.796 -1.891 20.308 1.00 47.10 277 ALA A C 1
ATOM 2002 O O . ALA A 1 277 ? 75.803 -2.111 20.976 1.00 50.59 277 ALA A O 1
ATOM 2004 N N . ASN A 1 278 ? 74.752 -1.151 19.206 1.00 44.86 278 ASN A N 1
ATOM 2005 C CA . ASN A 1 278 ? 75.704 -1.328 18.134 1.00 67.69 278 ASN A CA 1
ATOM 2006 C C . ASN A 1 278 ? 75.697 -2.649 17.349 1.00 69.65 278 ASN A C 1
ATOM 2007 O O . ASN A 1 278 ? 76.217 -3.720 17.762 1.00 74.00 278 ASN A O 1
ATOM 2013 N N . ASN B 1 6 ? 80.962 16.165 4.943 1.00 73.54 6 ASN B N 1
ATOM 2014 C CA . ASN B 1 6 ? 82.343 16.416 5.467 1.00 77.29 6 ASN B CA 1
ATOM 2015 C C . ASN B 1 6 ? 82.968 15.293 6.360 1.00 74.00 6 ASN B C 1
ATOM 2016 O O . ASN B 1 6 ? 84.199 15.190 6.418 1.00 72.84 6 ASN B O 1
ATOM 2021 N N . LEU B 1 7 ? 82.150 14.462 7.032 1.00 62.57 7 LEU B N 1
ATOM 2022 C CA . LEU B 1 7 ? 82.660 13.233 7.727 1.00 62.74 7 LEU B CA 1
ATOM 2023 C C . LEU B 1 7 ? 83.409 12.244 6.765 1.00 63.86 7 LEU B C 1
ATOM 2024 O O . LEU B 1 7 ? 84.339 11.521 7.176 1.00 63.00 7 LEU B O 1
ATOM 2029 N N . LEU B 1 8 ? 82.969 12.222 5.503 1.00 60.17 8 LEU B N 1
ATOM 2030 C CA . LEU B 1 8 ? 83.678 11.521 4.419 1.00 58.45 8 LEU B CA 1
ATOM 2031 C C . LEU B 1 8 ? 85.048 12.153 4.198 1.00 61.00 8 LEU B C 1
ATOM 2032 O O . LEU B 1 8 ? 86.056 11.430 4.154 1.00 63.55 8 LEU B O 1
ATOM 2037 N N . VAL B 1 9 ? 85.060 13.492 4.077 1.00 56.85 9 VAL B N 1
ATOM 2038 C CA . VAL B 1 9 ? 86.273 14.286 3.876 1.00 61.69 9 VAL B CA 1
ATOM 2039 C C . VAL B 1 9 ? 87.224 13.974 5.018 1.00 65.59 9 VAL B C 1
ATOM 2040 O O . VAL B 1 9 ? 88.421 13.738 4.797 1.00 62.67 9 VAL B O 1
ATOM 2044 N N . ARG B 1 10 ? 86.682 13.933 6.238 1.00 63.22 10 ARG B N 1
ATOM 2045 C CA . ARG B 1 10 ? 87.478 13.548 7.401 1.00 63.18 10 ARG B CA 1
ATOM 2046 C C . ARG B 1 10 ? 87.943 12.081 7.293 1.00 58.70 10 ARG B C 1
ATOM 2047 O O . ARG B 1 10 ? 89.120 11.806 7.530 1.00 63.84 10 ARG B O 1
ATOM 2055 N N . LEU B 1 11 ? 87.070 11.153 6.890 1.00 52.29 11 LEU B N 1
ATOM 2056 C CA . LEU B 1 11 ? 87.501 9.759 6.701 1.00 52.21 11 LEU B CA 1
ATOM 2057 C C . LEU B 1 11 ? 88.708 9.586 5.742 1.00 56.08 11 LEU B C 1
ATOM 2058 O O . LEU B 1 11 ? 89.617 8.830 6.035 1.00 59.37 11 LEU B O 1
ATOM 2063 N N . ARG B 1 12 ? 88.693 10.277 4.605 1.00 55.00 12 ARG B N 1
ATOM 2064 C CA . ARG B 1 12 ? 89.741 10.169 3.572 1.00 56.45 12 ARG B CA 1
ATOM 2065 C C . ARG B 1 12 ? 91.021 10.712 4.148 1.00 62.35 12 ARG B C 1
ATOM 2066 O O . ARG B 1 12 ? 92.094 10.085 4.049 1.00 65.62 12 ARG B O 1
ATOM 2074 N N . SER B 1 13 ? 90.881 11.920 4.697 1.00 60.89 13 SER B N 1
ATOM 2075 C CA . SER B 1 13 ? 91.934 12.670 5.336 1.00 71.19 13 SER B CA 1
ATOM 2076 C C . SER B 1 13 ? 92.560 11.887 6.499 1.00 78.29 13 SER B C 1
ATOM 2077 O O . SER B 1 13 ? 93.787 11.833 6.606 1.00 96.60 13 SER B O 1
ATOM 2080 N N . ASN B 1 14 ? 91.734 11.260 7.340 1.00 72.38 14 ASN B N 1
ATOM 2081 C CA . ASN B 1 14 ? 92.223 10.575 8.548 1.00 76.05 14 ASN B CA 1
ATOM 2082 C C . ASN B 1 14 ? 92.539 9.102 8.330 1.00 77.20 14 ASN B C 1
ATOM 2083 O O . ASN B 1 14 ? 92.802 8.349 9.272 1.00 82.63 14 ASN B O 1
ATOM 2088 N N . MET B 1 15 ? 92.521 8.717 7.061 1.00 74.33 15 MET B N 1
ATOM 2089 C CA . MET B 1 15 ? 92.699 7.351 6.609 1.00 75.31 15 MET B CA 1
ATOM 2090 C C . MET B 1 15 ? 94.183 7.013 6.546 1.00 80.63 15 MET B C 1
ATOM 2091 O O . MET B 1 15 ? 94.583 5.826 6.499 1.00 71.89 15 MET B O 1
ATOM 2096 N N . GLU B 1 16 ? 94.983 8.077 6.487 1.00 83.34 16 GLU B N 1
ATOM 2097 C CA . GLU B 1 16 ? 96.442 8.001 6.539 1.00 93.59 16 GLU B CA 1
ATOM 2098 C C . GLU B 1 16 ? 97.033 6.873 7.469 1.00 92.96 16 GLU B C 1
ATOM 2099 O O . GLU B 1 16 ? 97.733 5.980 6.940 1.00 89.59 16 GLU B O 1
ATOM 2105 N N . PRO B 1 17 ? 96.759 6.898 8.820 1.00 89.06 17 PRO B N 1
ATOM 2106 C CA . PRO B 1 17 ? 97.354 5.868 9.737 1.00 87.09 17 PRO B CA 1
ATOM 2107 C C . PRO B 1 17 ? 96.738 4.436 9.865 1.00 88.49 17 PRO B C 1
ATOM 2108 O O . PRO B 1 17 ? 97.329 3.632 10.589 1.00 86.28 17 PRO B O 1
ATOM 2112 N N . PHE B 1 18 ? 95.619 4.104 9.185 1.00 84.83 18 PHE B N 1
ATOM 2113 C CA . PHE B 1 18 ? 94.928 2.759 9.317 1.00 83.29 18 PHE B CA 1
ATOM 2114 C C . PHE B 1 18 ? 95.680 1.495 8.789 1.00 82.83 18 PHE B C 1
ATOM 2115 O O . PHE B 1 18 ? 96.313 1.528 7.736 1.00 87.96 18 PHE B O 1
ATOM 2123 N N . SER B 1 19 ? 95.572 0.392 9.545 1.00 79.21 19 SER B N 1
ATOM 2124 C CA . SER B 1 19 ? 96.007 -0.977 9.190 1.00 73.93 19 SER B CA 1
ATOM 2125 C C . SER B 1 19 ? 95.188 -1.500 7.999 1.00 74.48 19 SER B C 1
ATOM 2126 O O . SER B 1 19 ? 94.138 -0.911 7.667 1.00 72.31 19 SER B O 1
ATOM 2129 N N . LYS B 1 20 ? 95.636 -2.603 7.387 1.00 69.34 20 LYS B N 1
ATOM 2130 C CA . LYS B 1 20 ? 94.962 -3.154 6.199 1.00 68.25 20 LYS B CA 1
ATOM 2131 C C . LYS B 1 20 ? 93.466 -3.446 6.406 1.00 67.51 20 LYS B C 1
ATOM 2132 O O . LYS B 1 20 ? 92.654 -3.066 5.573 1.00 62.77 20 LYS B O 1
ATOM 2138 N N . LYS B 1 21 ? 93.112 -4.130 7.498 1.00 67.70 21 LYS B N 1
ATOM 2139 C CA . LYS B 1 21 ? 91.704 -4.473 7.765 1.00 66.03 21 LYS B CA 1
ATOM 2140 C C . LYS B 1 21 ? 90.839 -3.230 7.974 1.00 64.71 21 LYS B C 1
ATOM 2141 O O . LYS B 1 21 ? 89.758 -3.157 7.404 1.00 65.03 21 LYS B O 1
ATOM 2147 N N . LEU B 1 22 ? 91.330 -2.249 8.739 1.00 61.18 22 LEU B N 1
ATOM 2148 C CA . LEU B 1 22 ? 90.596 -0.990 8.942 1.00 56.73 22 LEU B CA 1
ATOM 2149 C C . LEU B 1 22 ? 90.440 -0.242 7.634 1.00 54.52 22 LEU B C 1
ATOM 2150 O O . LEU B 1 22 ? 89.408 0.340 7.375 1.00 52.07 22 LEU B O 1
ATOM 2155 N N . ARG B 1 23 ? 91.485 -0.245 6.806 1.00 52.96 23 ARG B N 1
ATOM 2156 C CA . ARG B 1 23 ? 91.433 0.492 5.546 1.00 53.40 23 ARG B CA 1
ATOM 2157 C C . ARG B 1 23 ? 90.458 -0.210 4.574 1.00 51.02 23 ARG B C 1
ATOM 2158 O O . ARG B 1 23 ? 89.826 0.447 3.755 1.00 52.47 23 ARG B O 1
ATOM 2166 N N . VAL B 1 24 ? 90.322 -1.528 4.661 1.00 48.90 24 VAL B N 1
ATOM 2167 C CA . VAL B 1 24 ? 89.298 -2.219 3.857 1.00 50.40 24 VAL B CA 1
ATOM 2168 C C . VAL B 1 24 ? 87.888 -1.651 4.196 1.00 46.68 24 VAL B C 1
ATOM 2169 O O . VAL B 1 24 ? 87.091 -1.286 3.286 1.00 46.01 24 VAL B O 1
ATOM 2173 N N . VAL B 1 25 ? 87.601 -1.551 5.490 1.00 48.29 25 VAL B N 1
ATOM 2174 C CA . VAL B 1 25 ? 86.272 -1.020 5.917 1.00 48.89 25 VAL B CA 1
ATOM 2175 C C . VAL B 1 25 ? 86.096 0.464 5.618 1.00 51.60 25 VAL B C 1
ATOM 2176 O O . VAL B 1 25 ? 85.067 0.867 5.010 1.00 50.71 25 VAL B O 1
ATOM 2180 N N . ALA B 1 26 ? 87.137 1.246 5.922 1.00 45.34 26 ALA B N 1
ATOM 2181 C CA . ALA B 1 26 ? 87.180 2.668 5.563 1.00 45.19 26 ALA B CA 1
ATOM 2182 C C . ALA B 1 26 ? 86.920 2.859 4.056 1.00 45.79 26 ALA B C 1
ATOM 2183 O O . ALA B 1 26 ? 86.073 3.639 3.671 1.00 44.41 26 ALA B O 1
ATOM 2185 N N . ASP B 1 27 ? 87.705 2.200 3.200 1.00 44.99 27 ASP B N 1
ATOM 2186 C CA . ASP B 1 27 ? 87.436 2.166 1.752 1.00 45.42 27 ASP B CA 1
ATOM 2187 C C . ASP B 1 27 ? 86.045 1.708 1.349 1.00 45.94 27 ASP B C 1
ATOM 2188 O O . ASP B 1 27 ? 85.439 2.257 0.419 1.00 43.73 27 ASP B O 1
ATOM 2193 N N . TYR B 1 28 ? 85.558 0.666 2.007 1.00 45.07 28 TYR B N 1
ATOM 2194 C CA . TYR B 1 28 ? 84.178 0.204 1.727 1.00 46.87 28 TYR B CA 1
ATOM 2195 C C . TYR B 1 28 ? 83.111 1.284 1.999 1.00 45.62 28 TYR B C 1
ATOM 2196 O O . TYR B 1 28 ? 82.213 1.490 1.202 1.00 42.86 28 TYR B O 1
ATOM 2205 N N . ILE B 1 29 ? 83.239 1.968 3.140 1.00 44.02 29 ILE B N 1
ATOM 2206 C CA . ILE B 1 29 ? 82.281 2.979 3.530 1.00 42.77 29 ILE B CA 1
ATOM 2207 C C . ILE B 1 29 ? 82.361 4.140 2.539 1.00 44.51 29 ILE B C 1
ATOM 2208 O O . ILE B 1 29 ? 81.319 4.595 2.094 1.00 41.92 29 ILE B O 1
ATOM 2213 N N . LEU B 1 30 ? 83.580 4.571 2.129 1.00 41.39 30 LEU B N 1
ATOM 2214 C CA . LEU B 1 30 ? 83.733 5.661 1.163 1.00 45.54 30 LEU B CA 1
ATOM 2215 C C . LEU B 1 30 ? 83.001 5.385 -0.158 1.00 45.89 30 LEU B C 1
ATOM 2216 O O . LEU B 1 30 ? 82.340 6.281 -0.668 1.00 45.60 30 LEU B O 1
ATOM 2221 N N . GLU B 1 31 ? 83.142 4.160 -0.684 1.00 46.41 31 GLU B N 1
ATOM 2222 C CA . GLU B 1 31 ? 82.600 3.804 -1.980 1.00 47.79 31 GLU B CA 1
ATOM 2223 C C . GLU B 1 31 ? 81.159 3.403 -1.875 1.00 44.12 31 GLU B C 1
ATOM 2224 O O . GLU B 1 31 ? 80.485 3.389 -2.866 1.00 41.60 31 GLU B O 1
ATOM 2230 N N . ASN B 1 32 ? 80.705 3.033 -0.679 1.00 42.67 32 ASN B N 1
ATOM 2231 C CA . ASN B 1 32 ? 79.293 2.674 -0.529 1.00 42.38 32 ASN B CA 1
ATOM 2232 C C . ASN B 1 32 ? 78.507 3.491 0.503 1.00 41.87 32 ASN B C 1
ATOM 2233 O O . ASN B 1 32 ? 77.536 2.965 1.028 1.00 42.57 32 ASN B O 1
ATOM 2238 N N . ALA B 1 33 ? 78.893 4.768 0.736 1.00 40.80 33 ALA B N 1
ATOM 2239 C CA . ALA B 1 33 ? 78.350 5.634 1.792 1.00 39.74 33 ALA B CA 1
ATOM 2240 C C . ALA B 1 33 ? 76.802 5.588 1.877 1.00 38.74 33 ALA B C 1
ATOM 2241 O O . ALA B 1 33 ? 76.216 5.415 2.972 1.00 39.50 33 ALA B O 1
ATOM 2243 N N . HIS B 1 34 ? 76.154 5.693 0.724 1.00 39.88 34 HIS B N 1
ATOM 2244 C CA . HIS B 1 34 ? 74.694 5.825 0.696 1.00 42.59 34 HIS B CA 1
ATOM 2245 C C . HIS B 1 34 ? 74.074 4.545 1.152 1.00 42.08 34 HIS B C 1
ATOM 2246 O O . HIS B 1 34 ? 73.140 4.570 1.955 1.00 43.74 34 HIS B O 1
ATOM 2253 N N . ASP B 1 35 ? 74.591 3.406 0.698 1.00 44.46 35 ASP B N 1
ATOM 2254 C CA . ASP B 1 35 ? 74.019 2.121 1.155 1.00 40.94 35 ASP B CA 1
ATOM 2255 C C . ASP B 1 35 ? 74.357 1.754 2.624 1.00 40.97 35 ASP B C 1
ATOM 2256 O O . ASP B 1 35 ? 73.571 1.081 3.308 1.00 39.32 35 ASP B O 1
ATOM 2261 N N . VAL B 1 36 ? 75.492 2.219 3.128 1.00 37.49 36 VAL B N 1
ATOM 2262 C CA . VAL B 1 36 ? 75.933 1.815 4.467 1.00 36.59 36 VAL B CA 1
ATOM 2263 C C . VAL B 1 36 ? 74.965 2.404 5.509 1.00 35.52 36 VAL B C 1
ATOM 2264 O O . VAL B 1 36 ? 74.850 1.832 6.598 1.00 35.98 36 VAL B O 1
ATOM 2268 N N . GLN B 1 37 ? 74.247 3.499 5.160 1.00 37.58 37 GLN B N 1
ATOM 2269 C CA . GLN B 1 37 ? 73.217 4.132 6.057 1.00 43.05 37 GLN B CA 1
ATOM 2270 C C . GLN B 1 37 ? 72.223 3.068 6.506 1.00 44.25 37 GLN B C 1
ATOM 2271 O O . GLN B 1 37 ? 71.683 3.135 7.616 1.00 40.05 37 GLN B O 1
ATOM 2277 N N . PHE B 1 38 ? 71.955 2.121 5.601 1.00 38.24 38 PHE B N 1
ATOM 2278 C CA . PHE B 1 38 ? 70.925 1.118 5.817 1.00 39.79 38 PHE B CA 1
ATOM 2279 C C . PHE B 1 38 ? 71.446 -0.234 6.281 1.00 40.72 38 PHE B C 1
ATOM 2280 O O . PHE B 1 38 ? 70.646 -1.156 6.435 1.00 38.93 38 PHE B O 1
ATOM 2288 N N . GLN B 1 39 ? 72.758 -0.322 6.517 1.00 37.07 39 GLN B N 1
ATOM 2289 C CA . GLN B 1 39 ? 73.380 -1.571 6.982 1.00 37.93 39 GLN B CA 1
ATOM 2290 C C . GLN B 1 39 ? 73.561 -1.605 8.464 1.00 37.34 39 GLN B C 1
ATOM 2291 O O . GLN B 1 39 ? 73.817 -0.581 9.134 1.00 40.94 39 GLN B O 1
ATOM 2297 N N . THR B 1 40 ? 73.478 -2.809 8.963 1.00 37.93 40 THR B N 1
ATOM 2298 C CA . THR B 1 40 ? 73.706 -3.047 10.375 1.00 38.10 40 THR B CA 1
ATOM 2299 C C . THR B 1 40 ? 75.207 -3.266 10.556 1.00 38.92 40 THR B C 1
ATOM 2300 O O . THR B 1 40 ? 75.972 -3.402 9.547 1.00 37.01 40 THR B O 1
ATOM 2304 N N . ILE B 1 41 ? 75.657 -3.321 11.810 1.00 37.64 41 ILE B N 1
ATOM 2305 C CA . ILE B 1 41 ? 77.099 -3.621 12.048 1.00 38.34 41 ILE B CA 1
ATOM 2306 C C . ILE B 1 41 ? 77.425 -4.998 11.484 1.00 40.96 41 ILE B C 1
ATOM 2307 O O . ILE B 1 41 ? 78.500 -5.159 10.926 1.00 37.11 41 ILE B O 1
ATOM 2312 N N . THR B 1 42 ? 76.487 -5.944 11.590 1.00 40.31 42 THR B N 1
ATOM 2313 C CA . THR B 1 42 ? 76.674 -7.310 11.090 1.00 39.33 42 THR B CA 1
ATOM 2314 C C . THR B 1 42 ? 76.833 -7.252 9.583 1.00 41.78 42 THR B C 1
ATOM 2315 O O . THR B 1 42 ? 77.753 -7.900 9.035 1.00 39.07 42 THR B O 1
ATOM 2319 N N . ASP B 1 43 ? 76.034 -6.431 8.886 1.00 40.67 43 ASP B N 1
ATOM 2320 C CA . ASP B 1 43 ? 76.229 -6.287 7.418 1.00 45.61 43 ASP B CA 1
ATOM 2321 C C . ASP B 1 43 ? 77.588 -5.768 6.999 1.00 43.42 43 ASP B C 1
ATOM 2322 O O . ASP B 1 43 ? 78.184 -6.252 6.036 1.00 43.52 43 ASP B O 1
ATOM 2327 N N . LEU B 1 44 ? 78.051 -4.742 7.711 1.00 45.34 44 LEU B N 1
ATOM 2328 C CA . LEU B 1 44 ? 79.246 -4.080 7.312 1.00 41.46 44 LEU B CA 1
ATOM 2329 C C . LEU B 1 44 ? 80.391 -5.050 7.531 1.00 41.45 44 LEU B C 1
ATOM 2330 O O . LEU B 1 44 ? 81.274 -5.118 6.677 1.00 39.67 44 LEU B O 1
ATOM 2335 N N . ALA B 1 45 ? 80.413 -5.744 8.679 1.00 38.54 45 ALA B N 1
ATOM 2336 C CA . ALA B 1 45 ? 81.458 -6.767 8.914 1.00 41.84 45 ALA B CA 1
ATOM 2337 C C . ALA B 1 45 ? 81.429 -7.879 7.842 1.00 45.73 45 ALA B C 1
ATOM 2338 O O . ALA B 1 45 ? 82.467 -8.255 7.256 1.00 44.12 45 ALA B O 1
ATOM 2340 N N . ARG B 1 46 ? 80.243 -8.400 7.551 1.00 43.99 46 ARG B N 1
ATOM 2341 C CA . ARG B 1 46 ? 80.103 -9.388 6.458 1.00 49.78 46 ARG B CA 1
ATOM 2342 C C . ARG B 1 46 ? 80.556 -8.871 5.096 1.00 51.03 46 ARG B C 1
ATOM 2343 O O . ARG B 1 46 ? 81.284 -9.579 4.343 1.00 46.48 46 ARG B O 1
ATOM 2351 N N . ASN B 1 47 ? 80.128 -7.662 4.758 1.00 43.48 47 ASN B N 1
ATOM 2352 C CA . ASN B 1 47 ? 80.426 -7.133 3.440 1.00 46.50 47 ASN B CA 1
ATOM 2353 C C . ASN B 1 47 ? 81.901 -6.774 3.314 1.00 47.12 47 ASN B C 1
ATOM 2354 O O . ASN B 1 47 ? 82.407 -6.717 2.220 1.00 46.70 47 ASN B O 1
ATOM 2359 N N . THR B 1 48 ? 82.587 -6.548 4.425 1.00 45.79 48 THR B N 1
ATOM 2360 C CA . THR B 1 48 ? 84.001 -6.186 4.317 1.00 46.89 48 THR B CA 1
ATOM 2361 C C . THR B 1 48 ? 84.908 -7.380 4.556 1.00 49.56 48 THR B C 1
ATOM 2362 O O . THR B 1 48 ? 86.140 -7.273 4.424 1.00 47.49 48 THR B O 1
ATOM 2366 N N . GLN B 1 49 ? 84.289 -8.510 4.897 1.00 49.56 49 GLN B N 1
ATOM 2367 C CA . GLN B 1 49 ? 84.982 -9.718 5.349 1.00 54.89 49 GLN B CA 1
ATOM 2368 C C . GLN B 1 49 ? 85.964 -9.382 6.464 1.00 58.64 49 GLN B C 1
ATOM 2369 O O . GLN B 1 49 ? 87.100 -9.812 6.432 1.00 55.41 49 GLN B O 1
ATOM 2375 N N . THR B 1 50 ? 85.526 -8.586 7.439 1.00 54.26 50 THR B N 1
ATOM 2376 C CA . THR B 1 50 ? 86.350 -8.283 8.613 1.00 55.78 50 THR B CA 1
ATOM 2377 C C . THR B 1 50 ? 85.516 -8.839 9.754 1.00 61.67 50 THR B C 1
ATOM 2378 O O . THR B 1 50 ? 84.850 -9.837 9.554 1.00 71.07 50 THR B O 1
ATOM 2382 N N . SER B 1 51 ? 85.495 -8.203 10.912 1.00 58.95 51 SER B N 1
ATOM 2383 C CA . SER B 1 51 ? 84.616 -8.626 12.007 1.00 54.55 51 SER B CA 1
ATOM 2384 C C . SER B 1 51 ? 83.885 -7.393 12.587 1.00 53.82 51 SER B C 1
ATOM 2385 O O . SER B 1 51 ? 84.287 -6.270 12.294 1.00 53.90 51 SER B O 1
ATOM 2388 N N . GLU B 1 52 ? 82.849 -7.612 13.401 1.00 52.14 52 GLU B N 1
ATOM 2389 C CA . GLU B 1 52 ? 82.155 -6.512 14.127 1.00 54.79 52 GLU B CA 1
ATOM 2390 C C . GLU B 1 52 ? 83.134 -5.722 15.029 1.00 53.65 52 GLU B C 1
ATOM 2391 O O . GLU B 1 52 ? 83.062 -4.509 15.139 1.00 49.18 52 GLU B O 1
ATOM 2397 N N . ALA B 1 53 ? 84.072 -6.429 15.644 1.00 60.11 53 ALA B N 1
ATOM 2398 C CA . ALA B 1 53 ? 85.107 -5.805 16.471 1.00 53.79 53 ALA B CA 1
ATOM 2399 C C . ALA B 1 53 ? 85.929 -4.791 15.679 1.00 54.15 53 ALA B C 1
ATOM 2400 O O . ALA B 1 53 ? 86.311 -3.748 16.202 1.00 56.84 53 ALA B O 1
ATOM 2402 N N . THR B 1 54 ? 86.215 -5.097 14.412 1.00 54.86 54 THR B N 1
ATOM 2403 C CA . THR B 1 54 ? 86.999 -4.197 13.539 1.00 55.97 54 THR B CA 1
ATOM 2404 C C . THR B 1 54 ? 86.234 -2.916 13.138 1.00 52.79 54 THR B C 1
ATOM 2405 O O . THR B 1 54 ? 86.810 -1.821 12.977 1.00 47.09 54 THR B O 1
ATOM 2409 N N . VAL B 1 55 ? 84.943 -3.098 12.878 1.00 52.25 55 VAL B N 1
ATOM 2410 C CA . VAL B 1 55 ? 84.064 -1.988 12.520 1.00 47.96 55 VAL B CA 1
ATOM 2411 C C . VAL B 1 55 ? 83.974 -1.066 13.698 1.00 43.22 55 VAL B C 1
ATOM 2412 O O . VAL B 1 55 ? 84.067 0.149 13.528 1.00 50.64 55 VAL B O 1
ATOM 2416 N N . VAL B 1 56 ? 83.874 -1.629 14.899 1.00 44.67 56 VAL B N 1
ATOM 2417 C CA . VAL B 1 56 ? 83.669 -0.795 16.081 1.00 46.22 56 VAL B CA 1
ATOM 2418 C C . VAL B 1 56 ? 84.974 -0.022 16.264 1.00 49.83 56 VAL B C 1
ATOM 2419 O O . VAL B 1 56 ? 84.987 1.219 16.335 1.00 48.80 56 VAL B O 1
ATOM 2423 N N . ARG B 1 57 ? 86.095 -0.765 16.273 1.00 50.73 57 ARG B N 1
ATOM 2424 C CA . ARG B 1 57 ? 87.421 -0.123 16.415 1.00 51.13 57 ARG B CA 1
ATOM 2425 C C . ARG B 1 57 ? 87.628 1.061 15.443 1.00 51.50 57 ARG B C 1
ATOM 2426 O O . ARG B 1 57 ? 88.027 2.141 15.845 1.00 50.35 57 ARG B O 1
ATOM 2434 N N . LEU B 1 58 ? 87.255 0.903 14.174 1.00 51.84 58 LEU B N 1
ATOM 2435 C CA . LEU B 1 58 ? 87.275 2.029 13.227 1.00 49.49 58 LEU B CA 1
ATOM 2436 C C . LEU B 1 58 ? 86.364 3.287 13.566 1.00 50.32 58 LEU B C 1
ATOM 2437 O O . LEU B 1 58 ? 86.782 4.491 13.443 1.00 48.08 58 LEU B O 1
ATOM 2442 N N . CYS B 1 59 ? 85.111 3.006 13.933 1.00 45.07 59 CYS B N 1
ATOM 2443 C CA . CYS B 1 59 ? 84.194 4.048 14.379 1.00 43.89 59 CYS B CA 1
ATOM 2444 C C . CYS B 1 59 ? 84.751 4.846 15.539 1.00 46.39 59 CYS B C 1
ATOM 2445 O O . CYS B 1 59 ? 84.698 6.090 15.531 1.00 51.48 59 CYS B O 1
ATOM 2448 N N . ARG B 1 60 ? 85.301 4.144 16.521 1.00 46.81 60 ARG B N 1
ATOM 2449 C CA . ARG B 1 60 ? 86.023 4.764 17.637 1.00 53.34 60 ARG B CA 1
ATOM 2450 C C . ARG B 1 60 ? 87.240 5.630 17.173 1.00 55.93 60 ARG B C 1
ATOM 2451 O O . ARG B 1 60 ? 87.421 6.763 17.627 1.00 54.39 60 ARG B O 1
ATOM 2459 N N . ASP B 1 61 ? 88.054 5.102 16.262 1.00 54.88 61 ASP B N 1
ATOM 2460 C CA . ASP B 1 61 ? 89.145 5.886 15.700 1.00 56.66 61 ASP B CA 1
ATOM 2461 C C . ASP B 1 61 ? 88.677 7.152 14.969 1.00 57.86 61 ASP B C 1
ATOM 2462 O O . ASP B 1 61 ? 89.378 8.137 15.011 1.00 63.39 61 ASP B O 1
ATOM 2467 N N . MET B 1 62 ? 87.500 7.146 14.328 1.00 58.23 62 MET B N 1
ATOM 2468 C CA . MET B 1 62 ? 86.951 8.366 13.718 1.00 54.05 62 MET B CA 1
ATOM 2469 C C . MET B 1 62 ? 86.341 9.383 14.726 1.00 58.91 62 MET B C 1
ATOM 2470 O O . MET B 1 62 ? 85.848 10.447 14.319 1.00 57.96 62 MET B O 1
ATOM 2475 N N . GLY B 1 63 ? 86.365 9.083 16.023 1.00 52.10 63 GLY B N 1
ATOM 2476 C CA . GLY B 1 63 ? 85.745 9.974 17.010 1.00 54.60 63 GLY B CA 1
ATOM 2477 C C . GLY B 1 63 ? 84.388 9.570 17.598 1.00 54.73 63 GLY B C 1
ATOM 2478 O O . GLY B 1 63 ? 83.856 10.275 18.479 1.00 53.35 63 GLY B O 1
ATOM 2479 N N . TYR B 1 64 ? 83.845 8.423 17.178 1.00 50.08 64 TYR B N 1
ATOM 2480 C CA . TYR B 1 64 ? 82.447 8.012 17.518 1.00 47.47 64 TYR B CA 1
ATOM 2481 C C . TYR B 1 64 ? 82.418 7.017 18.639 1.00 47.29 64 TYR B C 1
ATOM 2482 O O . TYR B 1 64 ? 83.429 6.456 19.009 1.00 47.63 64 TYR B O 1
ATOM 2491 N N . LYS B 1 65 ? 81.258 6.794 19.217 1.00 46.60 65 LYS B N 1
ATOM 2492 C CA . LYS B 1 65 ? 81.173 5.878 20.341 1.00 47.70 65 LYS B CA 1
ATOM 2493 C C . LYS B 1 65 ? 81.123 4.434 19.876 1.00 47.93 65 LYS B C 1
ATOM 2494 O O . LYS B 1 65 ? 81.379 3.509 20.646 1.00 51.28 65 LYS B O 1
ATOM 2500 N N . GLY B 1 66 ? 80.748 4.222 18.623 1.00 45.69 66 GLY B N 1
ATOM 2501 C CA . GLY B 1 66 ? 80.476 2.863 18.163 1.00 40.03 66 GLY B CA 1
ATOM 2502 C C . GLY B 1 66 ? 79.836 3.000 16.793 1.00 43.09 66 GLY B C 1
ATOM 2503 O O . GLY B 1 66 ? 79.791 4.114 16.198 1.00 41.18 66 GLY B O 1
ATOM 2504 N N . TYR B 1 67 ? 79.337 1.875 16.281 1.00 39.98 67 TYR B N 1
ATOM 2505 C CA . TYR B 1 67 ? 78.821 1.837 14.925 1.00 40.02 67 TYR B CA 1
ATOM 2506 C C . TYR B 1 67 ? 77.517 2.657 14.715 1.00 39.46 67 TYR B C 1
ATOM 2507 O O . TYR B 1 67 ? 77.442 3.386 13.747 1.00 42.58 67 TYR B O 1
ATOM 2516 N N . SER B 1 68 ? 76.511 2.490 15.593 1.00 38.89 68 SER B N 1
ATOM 2517 C CA . SER B 1 68 ? 75.268 3.247 15.547 1.00 36.24 68 SER B CA 1
ATOM 2518 C C . SER B 1 68 ? 75.486 4.764 15.511 1.00 34.10 68 SER B C 1
ATOM 2519 O O . SER B 1 68 ? 74.839 5.465 14.743 1.00 35.95 68 SER B O 1
ATOM 2522 N N . ASP B 1 69 ? 76.401 5.247 16.337 1.00 39.63 69 ASP B N 1
ATOM 2523 C CA . ASP B 1 69 ? 76.728 6.673 16.421 1.00 39.27 69 ASP B CA 1
ATOM 2524 C C . ASP B 1 69 ? 77.335 7.159 15.091 1.00 43.08 69 ASP B C 1
ATOM 2525 O O . ASP B 1 69 ? 76.854 8.146 14.488 1.00 37.99 69 ASP B O 1
ATOM 2530 N N . PHE B 1 70 ? 78.398 6.469 14.647 1.00 35.87 70 PHE B N 1
ATOM 2531 C CA . PHE B 1 70 ? 78.981 6.729 13.313 1.00 37.05 70 PHE B CA 1
ATOM 2532 C C . PHE B 1 70 ? 77.908 6.732 12.186 1.00 35.51 70 PHE B C 1
ATOM 2533 O O . PHE B 1 70 ? 77.894 7.661 11.351 1.00 39.70 70 PHE B O 1
ATOM 2541 N N . ARG B 1 71 ? 77.045 5.704 12.129 1.00 34.14 71 ARG B N 1
ATOM 2542 C CA . ARG B 1 71 ? 76.035 5.587 11.067 1.00 34.17 71 ARG B CA 1
ATOM 2543 C C . ARG B 1 71 ? 75.045 6.764 11.110 1.00 33.97 71 ARG B C 1
ATOM 2544 O O . ARG B 1 71 ? 74.598 7.283 10.068 1.00 35.45 71 ARG B O 1
ATOM 2552 N N . MET B 1 72 ? 74.693 7.167 12.312 1.00 35.26 72 MET B N 1
ATOM 2553 C CA . MET B 1 72 ? 73.824 8.351 12.527 1.00 37.45 72 MET B CA 1
ATOM 2554 C C . MET B 1 72 ? 74.510 9.600 11.920 1.00 37.17 72 MET B C 1
ATOM 2555 O O . MET B 1 72 ? 73.883 10.391 11.177 1.00 37.80 72 MET B O 1
ATOM 2560 N N . ALA B 1 73 ? 75.798 9.775 12.205 1.00 37.29 73 ALA B N 1
ATOM 2561 C CA . ALA B 1 73 ? 76.513 10.933 11.616 1.00 37.24 73 ALA B CA 1
ATOM 2562 C C . ALA B 1 73 ? 76.587 10.834 10.097 1.00 39.07 73 ALA B C 1
ATOM 2563 O O . ALA B 1 73 ? 76.437 11.864 9.399 1.00 41.64 73 ALA B O 1
ATOM 2565 N N . LEU B 1 74 ? 76.759 9.605 9.601 1.00 37.40 74 LEU B N 1
ATOM 2566 C CA . LEU B 1 74 ? 76.894 9.381 8.188 1.00 39.66 74 LEU B CA 1
ATOM 2567 C C . LEU B 1 74 ? 75.555 9.793 7.552 1.00 39.33 74 LEU B C 1
ATOM 2568 O O . LEU B 1 74 ? 75.543 10.508 6.553 1.00 38.40 74 LEU B O 1
ATOM 2573 N N . ALA B 1 75 ? 74.431 9.387 8.139 1.00 39.65 75 ALA B N 1
ATOM 2574 C CA . ALA B 1 75 ? 73.126 9.773 7.585 1.00 39.16 75 ALA B CA 1
ATOM 2575 C C . ALA B 1 75 ? 72.876 11.284 7.569 1.00 38.33 75 ALA B C 1
ATOM 2576 O O . ALA B 1 75 ? 72.377 11.818 6.593 1.00 39.47 75 ALA B O 1
ATOM 2578 N N . VAL B 1 76 ? 73.245 11.981 8.639 1.00 37.71 76 VAL B N 1
ATOM 2579 C CA . VAL B 1 76 ? 72.988 13.425 8.742 1.00 41.28 76 VAL B CA 1
ATOM 2580 C C . VAL B 1 76 ? 73.873 14.073 7.676 1.00 46.17 76 VAL B C 1
ATOM 2581 O O . VAL B 1 76 ? 73.443 14.951 6.904 1.00 44.98 76 VAL B O 1
ATOM 2585 N N . ASP B 1 77 ? 75.122 13.630 7.635 1.00 46.58 77 ASP B N 1
ATOM 2586 C CA . ASP B 1 77 ? 76.055 14.101 6.599 1.00 52.16 77 ASP B CA 1
ATOM 2587 C C . ASP B 1 77 ? 75.517 13.957 5.161 1.00 49.49 77 ASP B C 1
ATOM 2588 O O . ASP B 1 77 ? 75.467 14.941 4.444 1.00 53.20 77 ASP B O 1
ATOM 2593 N N . LEU B 1 78 ? 75.088 12.755 4.740 1.00 48.18 78 LEU B N 1
ATOM 2594 C CA . LEU B 1 78 ? 74.517 12.610 3.396 1.00 46.92 78 LEU B CA 1
ATOM 2595 C C . LEU B 1 78 ? 73.177 13.346 3.139 1.00 49.87 78 LEU B C 1
ATOM 2596 O O . LEU B 1 78 ? 72.854 13.658 2.008 1.00 52.20 78 LEU B O 1
ATOM 2601 N N . SER B 1 79 ? 72.381 13.612 4.166 1.00 48.95 79 SER B N 1
ATOM 2602 C CA . SER B 1 79 ? 71.127 14.333 3.928 1.00 53.19 79 SER B CA 1
ATOM 2603 C C . SER B 1 79 ? 71.412 15.811 3.723 1.00 60.35 79 SER B C 1
ATOM 2604 O O . SER B 1 79 ? 70.589 16.501 3.165 1.00 71.15 79 SER B O 1
ATOM 2607 N N . GLN B 1 80 ? 72.609 16.279 4.092 1.00 62.43 80 GLN B N 1
ATOM 2608 C CA . GLN B 1 80 ? 73.029 17.678 3.830 1.00 69.76 80 GLN B CA 1
ATOM 2609 C C . GLN B 1 80 ? 73.696 17.957 2.484 1.00 66.08 80 GLN B C 1
ATOM 2610 O O . GLN B 1 80 ? 73.776 17.093 1.605 1.00 72.94 80 GLN B O 1
ATOM 2616 N N . ASP B 1 92 ? 52.904 13.863 -6.324 1.00 52.01 92 ASP B N 1
ATOM 2617 C CA . ASP B 1 92 ? 51.921 14.227 -5.313 1.00 63.42 92 ASP B CA 1
ATOM 2618 C C . ASP B 1 92 ? 51.982 13.397 -3.980 1.00 66.46 92 ASP B C 1
ATOM 2619 O O . ASP B 1 92 ? 51.952 12.176 -4.027 1.00 67.53 92 ASP B O 1
ATOM 2624 N N . ILE B 1 93 ? 51.938 14.067 -2.819 1.00 61.50 93 ILE B N 1
ATOM 2625 C CA . ILE B 1 93 ? 52.083 13.395 -1.521 1.00 61.50 93 ILE B CA 1
ATOM 2626 C C . ILE B 1 93 ? 51.237 12.156 -1.289 1.00 53.64 93 ILE B C 1
ATOM 2627 O O . ILE B 1 93 ? 51.806 11.143 -0.928 1.00 51.92 93 ILE B O 1
ATOM 2632 N N . CYS B 1 94 ? 49.921 12.204 -1.478 1.00 53.55 94 CYS B N 1
ATOM 2633 C CA . CYS B 1 94 ? 49.125 11.004 -1.210 1.00 53.34 94 CYS B CA 1
ATOM 2634 C C . CYS B 1 94 ? 49.550 9.856 -2.081 1.00 54.96 94 CYS B C 1
ATOM 2635 O O . CYS B 1 94 ? 49.625 8.697 -1.615 1.00 47.33 94 CYS B O 1
ATOM 2638 N N . ASP B 1 95 ? 49.817 10.173 -3.349 1.00 50.78 95 ASP B N 1
ATOM 2639 C CA . ASP B 1 95 ? 50.105 9.116 -4.314 1.00 53.25 95 ASP B CA 1
ATOM 2640 C C . ASP B 1 95 ? 51.492 8.539 -4.125 1.00 49.40 95 ASP B C 1
ATOM 2641 O O . ASP B 1 95 ? 51.677 7.326 -4.258 1.00 50.14 95 ASP B O 1
ATOM 2646 N N . VAL B 1 96 ? 52.462 9.395 -3.821 1.00 45.09 96 VAL B N 1
ATOM 2647 C CA . VAL B 1 96 ? 53.862 8.947 -3.576 1.00 46.20 96 VAL B CA 1
ATOM 2648 C C . VAL B 1 96 ? 53.911 8.089 -2.294 1.00 41.20 96 VAL B C 1
ATOM 2649 O O . VAL B 1 96 ? 54.547 7.011 -2.212 1.00 46.00 96 VAL B O 1
ATOM 2653 N N . SER B 1 97 ? 53.182 8.535 -1.296 1.00 37.35 97 SER B N 1
ATOM 2654 C CA . SER B 1 97 ? 53.139 7.755 -0.002 1.00 38.28 97 SER B CA 1
ATOM 2655 C C . SER B 1 97 ? 52.545 6.379 -0.281 1.00 37.87 97 SER B C 1
ATOM 2656 O O . SER B 1 97 ? 53.038 5.344 0.205 1.00 37.49 97 SER B O 1
ATOM 2659 N N . ALA B 1 98 ? 51.474 6.365 -1.083 1.00 39.67 98 ALA B N 1
ATOM 2660 C CA . ALA B 1 98 ? 50.787 5.109 -1.370 1.00 41.74 98 ALA B CA 1
ATOM 2661 C C . ALA B 1 98 ? 51.619 4.207 -2.237 1.00 41.21 98 ALA B C 1
ATOM 2662 O O . ALA B 1 98 ? 51.610 2.992 -2.016 1.00 41.37 98 ALA B O 1
ATOM 2664 N N . GLN B 1 99 ? 52.316 4.778 -3.232 1.00 44.06 99 GLN B N 1
ATOM 2665 C CA . GLN B 1 99 ? 53.086 3.973 -4.201 1.00 40.06 99 GLN B CA 1
ATOM 2666 C C . GLN B 1 99 ? 54.304 3.328 -3.491 1.00 42.57 99 GLN B C 1
ATOM 2667 O O . GLN B 1 99 ? 54.647 2.156 -3.666 1.00 40.08 99 GLN B O 1
ATOM 2673 N N . SER B 1 100 ? 54.937 4.112 -2.644 1.00 42.03 100 SER B N 1
ATOM 2674 C CA . SER B 1 100 ? 56.010 3.624 -1.869 1.00 45.87 100 SER B CA 1
ATOM 2675 C C . SER B 1 100 ? 55.560 2.412 -0.994 1.00 42.44 100 SER B C 1
ATOM 2676 O O . SER B 1 100 ? 56.299 1.438 -0.871 1.00 39.10 100 SER B O 1
ATOM 2679 N N . ALA B 1 101 ? 54.332 2.418 -0.474 1.00 43.43 101 ALA B N 1
ATOM 2680 C CA . ALA B 1 101 ? 53.854 1.285 0.360 1.00 38.76 101 ALA B CA 1
ATOM 2681 C C . ALA B 1 101 ? 53.426 0.071 -0.530 1.00 38.90 101 ALA B C 1
ATOM 2682 O O . ALA B 1 101 ? 53.647 -1.090 -0.201 1.00 40.06 101 ALA B O 1
ATOM 2684 N N . VAL B 1 102 ? 52.853 0.352 -1.686 1.00 39.34 102 VAL B N 1
ATOM 2685 C CA . VAL B 1 102 ? 52.557 -0.702 -2.620 1.00 38.72 102 VAL B CA 1
ATOM 2686 C C . VAL B 1 102 ? 53.860 -1.405 -3.032 1.00 42.14 102 VAL B C 1
ATOM 2687 O O . VAL B 1 102 ? 53.923 -2.644 -3.057 1.00 42.72 102 VAL B O 1
ATOM 2691 N N . ASP B 1 103 ? 54.910 -0.632 -3.320 1.00 38.49 103 ASP B N 1
ATOM 2692 C CA . ASP B 1 103 ? 56.203 -1.218 -3.717 1.00 44.15 103 ASP B CA 1
ATOM 2693 C C . ASP B 1 103 ? 56.791 -2.146 -2.674 1.00 41.55 103 ASP B C 1
ATOM 2694 O O . ASP B 1 103 ? 57.268 -3.265 -2.985 1.00 38.72 103 ASP B O 1
ATOM 2699 N N . SER B 1 104 ? 56.753 -1.691 -1.428 1.00 40.83 104 SER B N 1
ATOM 2700 C CA . SER B 1 104 ? 57.258 -2.487 -0.316 1.00 42.41 104 SER B CA 1
ATOM 2701 C C . SER B 1 104 ? 56.428 -3.733 -0.103 1.00 44.05 104 SER B C 1
ATOM 2702 O O . SER B 1 104 ? 57.000 -4.755 0.228 1.00 42.74 104 SER B O 1
ATOM 2705 N N . LEU B 1 105 ? 55.094 -3.640 -0.198 1.00 39.71 105 LEU B N 1
ATOM 2706 C CA . LEU B 1 105 ? 54.294 -4.868 -0.161 1.00 37.68 105 LEU B CA 1
ATOM 2707 C C . LEU B 1 105 ? 54.686 -5.856 -1.248 1.00 40.18 105 LEU B C 1
ATOM 2708 O O . LEU B 1 105 ? 54.843 -7.053 -1.026 1.00 38.88 105 LEU B O 1
ATOM 2713 N N . GLN B 1 106 ? 54.831 -5.346 -2.461 1.00 38.14 106 GLN B N 1
ATOM 2714 C CA . GLN B 1 106 ? 55.232 -6.236 -3.533 1.00 41.71 106 GLN B CA 1
ATOM 2715 C C . GLN B 1 106 ? 56.585 -6.846 -3.310 1.00 41.52 106 GLN B C 1
ATOM 2716 O O . GLN B 1 106 ? 56.757 -8.081 -3.424 1.00 45.68 106 GLN B O 1
ATOM 2722 N N . ASP B 1 107 ? 57.555 -6.015 -2.974 1.00 41.36 107 ASP B N 1
ATOM 2723 C CA . ASP B 1 107 ? 58.907 -6.507 -2.719 1.00 42.45 107 ASP B CA 1
ATOM 2724 C C . ASP B 1 107 ? 58.921 -7.507 -1.601 1.00 41.39 107 ASP B C 1
ATOM 2725 O O . ASP B 1 107 ? 59.594 -8.534 -1.701 1.00 42.78 107 ASP B O 1
ATOM 2730 N N . THR B 1 108 ? 58.150 -7.244 -0.530 1.00 39.00 108 THR B N 1
ATOM 2731 C CA . THR B 1 108 ? 58.110 -8.163 0.593 1.00 42.70 108 THR B CA 1
ATOM 2732 C C . THR B 1 108 ? 57.502 -9.531 0.211 1.00 45.00 108 THR B C 1
ATOM 2733 O O . THR B 1 108 ? 58.062 -10.616 0.605 1.00 41.65 108 THR B O 1
ATOM 2737 N N . ALA B 1 109 ? 56.378 -9.496 -0.525 1.00 43.97 109 ALA B N 1
ATOM 2738 C CA . ALA B 1 109 ? 55.759 -10.739 -1.024 1.00 46.52 109 ALA B CA 1
ATOM 2739 C C . ALA B 1 109 ? 56.750 -11.588 -1.858 1.00 44.30 109 ALA B C 1
ATOM 2740 O O . ALA B 1 109 ? 56.760 -12.800 -1.710 1.00 49.52 109 ALA B O 1
ATOM 2742 N N . LYS B 1 110 ? 57.605 -10.957 -2.682 1.00 45.38 110 LYS B N 1
ATOM 2743 C CA . LYS B 1 110 ? 58.679 -11.699 -3.366 1.00 51.28 110 LYS B CA 1
ATOM 2744 C C . LYS B 1 110 ? 59.722 -12.290 -2.430 1.00 52.59 110 LYS B C 1
ATOM 2745 O O . LYS B 1 110 ? 60.204 -13.371 -2.666 1.00 55.93 110 LYS B O 1
ATOM 2751 N N . LEU B 1 111 ? 60.100 -11.564 -1.397 1.00 51.09 111 LEU B N 1
ATOM 2752 C CA . LEU B 1 111 ? 61.177 -11.972 -0.487 1.00 51.00 111 LEU B CA 1
ATOM 2753 C C . LEU B 1 111 ? 60.802 -13.119 0.432 1.00 51.14 111 LEU B C 1
ATOM 2754 O O . LEU B 1 111 ? 61.666 -13.880 0.863 1.00 43.97 111 LEU B O 1
ATOM 2759 N N . ILE B 1 112 ? 59.527 -13.252 0.745 1.00 46.80 112 ILE B N 1
ATOM 2760 C CA . ILE B 1 112 ? 59.088 -14.215 1.754 1.00 53.02 112 ILE B CA 1
ATOM 2761 C C . ILE B 1 112 ? 59.569 -15.635 1.464 1.00 52.21 112 ILE B C 1
ATOM 2762 O O . ILE B 1 112 ? 59.355 -16.157 0.377 1.00 47.53 112 ILE B O 1
ATOM 2767 N N . ASP B 1 113 ? 60.216 -16.260 2.456 1.00 55.06 113 ASP B N 1
ATOM 2768 C CA . ASP B 1 113 ? 60.706 -17.633 2.293 1.00 54.52 113 ASP B CA 1
ATOM 2769 C C . ASP B 1 113 ? 59.620 -18.543 2.799 1.00 54.94 113 ASP B C 1
ATOM 2770 O O . ASP B 1 113 ? 59.327 -18.532 3.992 1.00 51.82 113 ASP B O 1
ATOM 2775 N N . ARG B 1 114 ? 59.027 -19.302 1.887 1.00 51.69 114 ARG B N 1
ATOM 2776 C CA . ARG B 1 114 ? 57.861 -20.110 2.168 1.00 51.11 114 ARG B CA 1
ATOM 2777 C C . ARG B 1 114 ? 58.174 -21.242 3.105 1.00 54.84 114 ARG B C 1
ATOM 2778 O O . ARG B 1 114 ? 57.279 -21.688 3.810 1.00 48.97 114 ARG B O 1
ATOM 2786 N N . LYS B 1 115 ? 59.400 -21.766 3.082 1.00 53.20 115 LYS B N 1
ATOM 2787 C CA . LYS B 1 115 ? 59.683 -22.912 3.960 1.00 52.92 115 LYS B CA 1
ATOM 2788 C C . LYS B 1 115 ? 59.866 -22.481 5.410 1.00 46.53 115 LYS B C 1
ATOM 2789 O O . LYS B 1 115 ? 59.312 -23.076 6.305 1.00 45.47 115 LYS B O 1
ATOM 2795 N N . SER B 1 116 ? 60.639 -21.435 5.636 1.00 48.95 116 SER B N 1
ATOM 2796 C CA . SER B 1 116 ? 60.700 -20.864 6.959 1.00 43.48 116 SER B CA 1
ATOM 2797 C C . SER B 1 116 ? 59.316 -20.323 7.396 1.00 45.07 116 SER B C 1
ATOM 2798 O O . SER B 1 116 ? 58.925 -20.500 8.557 1.00 42.83 116 SER B O 1
ATOM 2801 N N . LEU B 1 117 ? 58.536 -19.707 6.487 1.00 40.84 117 LEU B N 1
ATOM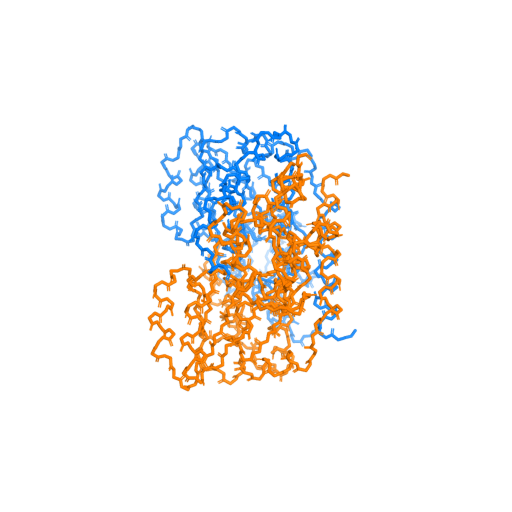 2802 C CA . LEU B 1 117 ? 57.151 -19.386 6.866 1.00 41.66 117 LEU B CA 1
ATOM 2803 C C . LEU B 1 117 ? 56.348 -20.616 7.343 1.00 43.86 117 LEU B C 1
ATOM 2804 O O . LEU B 1 117 ? 55.680 -20.566 8.370 1.00 43.30 117 LEU B O 1
ATOM 2809 N N . ALA B 1 118 ? 56.349 -21.700 6.563 1.00 45.02 118 ALA B N 1
ATOM 2810 C CA . ALA B 1 118 ? 55.669 -22.945 7.010 1.00 44.30 118 ALA B CA 1
ATOM 2811 C C . ALA B 1 118 ? 56.140 -23.465 8.348 1.00 42.36 118 ALA B C 1
ATOM 2812 O O . ALA B 1 118 ? 55.304 -23.939 9.079 1.00 43.20 118 ALA B O 1
ATOM 2814 N N . ARG B 1 119 ? 57.450 -23.411 8.680 1.00 41.62 119 ARG B N 1
ATOM 2815 C CA . ARG B 1 119 ? 57.900 -23.854 10.014 1.00 40.08 119 ARG B CA 1
ATOM 2816 C C . ARG B 1 119 ? 57.367 -22.946 11.056 1.00 39.02 119 ARG B C 1
ATOM 2817 O O . ARG B 1 119 ? 57.030 -23.385 12.210 1.00 38.52 119 ARG B O 1
ATOM 2825 N N . ILE B 1 120 ? 57.287 -21.650 10.700 1.00 37.34 120 ILE B N 1
ATOM 2826 C CA . ILE B 1 120 ? 56.856 -20.656 11.699 1.00 35.58 120 ILE B CA 1
ATOM 2827 C C . ILE B 1 120 ? 55.363 -20.889 12.006 1.00 36.22 120 ILE B C 1
ATOM 2828 O O . ILE B 1 120 ? 54.929 -20.835 13.148 1.00 36.19 120 ILE B O 1
ATOM 2833 N N . VAL B 1 121 ? 54.601 -21.204 10.970 1.00 35.65 121 VAL B N 1
ATOM 2834 C CA . VAL B 1 121 ? 53.165 -21.532 11.136 1.00 35.54 121 VAL B CA 1
ATOM 2835 C C . VAL B 1 121 ? 53.019 -22.693 12.126 1.00 36.21 121 VAL B C 1
ATOM 2836 O O . VAL B 1 121 ? 52.233 -22.601 13.057 1.00 37.19 121 VAL B O 1
ATOM 2840 N N . GLU B 1 122 ? 53.820 -23.755 11.988 1.00 37.04 122 GLU B N 1
ATOM 2841 C CA . GLU B 1 122 ? 53.731 -24.910 12.889 1.00 39.33 122 GLU B CA 1
ATOM 2842 C C . GLU B 1 122 ? 54.173 -24.560 14.277 1.00 40.12 122 GLU B C 1
ATOM 2843 O O . GLU B 1 122 ? 53.607 -25.051 15.243 1.00 39.08 122 GLU B O 1
ATOM 2849 N N . ARG B 1 123 ? 55.196 -23.724 14.399 1.00 40.06 123 ARG B N 1
ATOM 2850 C CA . ARG B 1 123 ? 55.568 -23.277 15.736 1.00 39.93 123 ARG B CA 1
ATOM 2851 C C . ARG B 1 123 ? 54.460 -22.535 16.452 1.00 39.82 123 ARG B C 1
ATOM 2852 O O . ARG B 1 123 ? 54.212 -22.743 17.644 1.00 36.79 123 ARG B O 1
ATOM 2860 N N . VAL B 1 124 ? 53.840 -21.592 15.759 1.00 33.46 124 VAL B N 1
ATOM 2861 C CA . VAL B 1 124 ? 52.704 -20.903 16.396 1.00 37.09 124 VAL B CA 1
ATOM 2862 C C . VAL B 1 124 ? 51.569 -21.870 16.724 1.00 34.82 124 VAL B C 1
ATOM 2863 O O . VAL B 1 124 ? 50.969 -21.826 17.812 1.00 36.38 124 VAL B O 1
ATOM 2867 N N . HIS B 1 125 ? 51.262 -22.763 15.782 1.00 37.87 125 HIS B N 1
ATOM 2868 C CA . HIS B 1 125 ? 50.179 -23.738 16.016 1.00 38.67 125 HIS B CA 1
ATOM 2869 C C . HIS B 1 125 ? 50.464 -24.517 17.292 1.00 40.10 125 HIS B C 1
ATOM 2870 O O . HIS B 1 125 ? 49.543 -24.721 18.117 1.00 36.50 125 HIS B O 1
ATOM 2877 N N . GLN B 1 126 ? 51.734 -24.914 17.499 1.00 38.20 126 GLN B N 1
ATOM 2878 C CA . GLN B 1 126 ? 52.063 -25.737 18.701 1.00 43.11 126 GLN B CA 1
ATOM 2879 C C . GLN B 1 126 ? 52.168 -24.918 19.960 1.00 41.20 126 GLN B C 1
ATOM 2880 O O . GLN B 1 126 ? 51.873 -25.440 21.015 1.00 40.48 126 GLN B O 1
ATOM 2886 N N . ALA B 1 127 ? 52.559 -23.629 19.851 1.00 35.97 127 ALA B N 1
ATOM 2887 C CA . ALA B 1 127 ? 52.754 -22.775 21.055 1.00 38.98 127 ALA B CA 1
ATOM 2888 C C . ALA B 1 127 ? 51.522 -22.702 21.989 1.00 37.39 127 ALA B C 1
ATOM 2889 O O . ALA B 1 127 ? 50.336 -22.522 21.575 1.00 37.95 127 ALA B O 1
ATOM 2891 N N . GLU B 1 128 ? 51.799 -22.834 23.271 1.00 38.60 128 GLU B N 1
ATOM 2892 C CA . GLU B 1 128 ? 50.788 -22.505 24.251 1.00 37.66 128 GLU B CA 1
ATOM 2893 C C . GLU B 1 128 ? 50.743 -21.030 24.664 1.00 37.30 128 GLU B C 1
ATOM 2894 O O . GLU B 1 128 ? 49.667 -20.525 25.053 1.00 34.75 128 GLU B O 1
ATOM 2900 N N . PHE B 1 129 ? 51.896 -20.343 24.587 1.00 31.62 129 PHE B N 1
ATOM 2901 C CA . PHE B 1 129 ? 51.997 -18.973 25.058 1.00 31.55 129 PHE B CA 1
ATOM 2902 C C . PHE B 1 129 ? 52.960 -18.254 24.090 1.00 36.67 129 PHE B C 1
ATOM 2903 O O . PHE B 1 129 ? 54.067 -18.787 23.797 1.00 33.20 129 PHE B O 1
ATOM 2911 N N . ILE B 1 130 ? 52.566 -17.106 23.551 1.00 30.00 130 ILE B N 1
ATOM 2912 C CA . ILE B 1 130 ? 53.418 -16.364 22.652 1.00 30.11 130 ILE B CA 1
ATOM 2913 C C . ILE B 1 130 ? 53.721 -14.988 23.279 1.00 28.07 130 ILE B C 1
ATOM 2914 O O . ILE B 1 130 ? 52.805 -14.206 23.611 1.00 31.15 130 ILE B O 1
ATOM 2919 N N . GLY B 1 131 ? 54.985 -14.668 23.391 1.00 28.55 131 GLY B N 1
ATOM 2920 C CA . GLY B 1 131 ? 55.419 -13.354 23.871 1.00 29.09 131 GLY B CA 1
ATOM 2921 C C . GLY B 1 131 ? 55.960 -12.593 22.696 1.00 32.60 131 GLY B C 1
ATOM 2922 O O . GLY B 1 131 ? 56.648 -13.154 21.800 1.00 29.74 131 GLY B O 1
ATOM 2923 N N . CYS B 1 132 ? 55.630 -11.299 22.653 1.00 29.04 132 CYS B N 1
ATOM 2924 C CA . CYS B 1 132 ? 56.182 -10.485 21.586 1.00 29.01 132 CYS B CA 1
ATOM 2925 C C . CYS B 1 132 ? 56.875 -9.256 22.224 1.00 26.62 132 CYS B C 1
ATOM 2926 O O . CYS B 1 132 ? 56.466 -8.759 23.321 1.00 27.87 132 CYS B O 1
ATOM 2929 N N . ILE B 1 133 ? 57.915 -8.781 21.537 1.00 29.73 133 ILE B N 1
ATOM 2930 C CA . ILE B 1 133 ? 58.772 -7.732 22.098 1.00 29.79 133 ILE B CA 1
ATOM 2931 C C . ILE B 1 133 ? 59.041 -6.757 20.972 1.00 31.06 133 ILE B C 1
ATOM 2932 O O . ILE B 1 133 ? 59.379 -7.189 19.869 1.00 30.27 133 ILE B O 1
ATOM 2937 N N . GLY B 1 134 ? 59.018 -5.434 21.219 1.00 30.10 134 GLY B N 1
ATOM 2938 C CA . GLY B 1 134 ? 59.311 -4.496 20.174 1.00 29.82 134 GLY B CA 1
ATOM 2939 C C . GLY B 1 134 ? 59.100 -3.100 20.746 1.00 30.79 134 GLY B C 1
ATOM 2940 O O . GLY B 1 134 ? 58.291 -2.961 21.655 1.00 30.95 134 GLY B O 1
ATOM 2941 N N . VAL B 1 135 ? 59.902 -2.122 20.290 1.00 28.31 135 VAL B N 1
ATOM 2942 C CA . VAL B 1 135 ? 59.819 -0.722 20.850 1.00 29.80 135 VAL B CA 1
ATOM 2943 C C . VAL B 1 135 ? 59.664 0.307 19.805 1.00 32.21 135 VAL B C 1
ATOM 2944 O O . VAL B 1 135 ? 59.803 -0.018 18.626 1.00 29.82 135 VAL B O 1
ATOM 2948 N N . GLY B 1 136 ? 59.281 1.542 20.192 1.00 29.65 136 GLY B N 1
ATOM 2949 C CA . GLY B 1 136 ? 59.184 2.552 19.092 1.00 30.89 136 GLY B CA 1
ATOM 2950 C C . GLY B 1 136 ? 58.206 2.147 18.022 1.00 28.51 136 GLY B C 1
ATOM 2951 O O . GLY B 1 136 ? 57.117 1.576 18.362 1.00 28.15 136 GLY B O 1
ATOM 2952 N N . ALA B 1 137 ? 58.514 2.352 16.746 1.00 31.76 137 ALA B N 1
ATOM 2953 C CA . ALA B 1 137 ? 57.548 1.959 15.747 1.00 27.34 137 ALA B CA 1
ATOM 2954 C C . ALA B 1 137 ? 57.328 0.428 15.621 1.00 30.37 137 ALA B C 1
ATOM 2955 O O . ALA B 1 137 ? 56.235 0.001 15.197 1.00 24.65 137 ALA B O 1
ATOM 2957 N N . SER B 1 138 ? 58.308 -0.388 16.004 1.00 27.28 138 SER B N 1
ATOM 2958 C CA . SER B 1 138 ? 58.026 -1.821 16.061 1.00 27.09 138 SER B CA 1
ATOM 2959 C C . SER B 1 138 ? 56.951 -2.227 17.086 1.00 28.22 138 SER B C 1
ATOM 2960 O O . SER B 1 138 ? 56.413 -3.322 16.966 1.00 28.28 138 SER B O 1
ATOM 2963 N N . SER B 1 139 ? 56.679 -1.392 18.080 1.00 29.89 139 SER B N 1
ATOM 2964 C CA . SER B 1 139 ? 55.573 -1.660 19.032 1.00 27.45 139 SER B CA 1
ATOM 2965 C C . SER B 1 139 ? 54.220 -1.785 18.268 1.00 31.03 139 SER B C 1
ATOM 2966 O O . SER B 1 139 ? 53.395 -2.610 18.592 1.00 29.38 139 SER B O 1
ATOM 2969 N N . ILE B 1 140 ? 54.056 -1.021 17.189 1.00 29.63 140 ILE B N 1
ATOM 2970 C CA . ILE B 1 140 ? 52.809 -1.070 16.318 1.00 32.52 140 ILE B CA 1
ATOM 2971 C C . ILE B 1 140 ? 52.667 -2.458 15.659 1.00 31.52 140 ILE B C 1
ATOM 2972 O O . ILE B 1 140 ? 51.569 -3.043 15.629 1.00 27.97 140 ILE B O 1
ATOM 2977 N N . VAL B 1 141 ? 53.777 -2.950 15.097 1.00 28.10 141 VAL B N 1
ATOM 2978 C CA . VAL B 1 141 ? 53.826 -4.256 14.504 1.00 27.44 141 VAL B CA 1
ATOM 2979 C C . VAL B 1 141 ? 53.603 -5.392 15.499 1.00 26.34 141 VAL B C 1
ATOM 2980 O O . VAL B 1 141 ? 52.819 -6.304 15.206 1.00 29.80 141 VAL B O 1
ATOM 2984 N N . GLY B 1 142 ? 54.264 -5.326 16.663 1.00 26.80 142 GLY B N 1
ATOM 2985 C CA . GLY B 1 142 ? 54.110 -6.400 17.684 1.00 25.41 142 GLY B CA 1
ATOM 2986 C C . GLY B 1 142 ? 52.656 -6.394 18.259 1.00 25.75 142 GLY B C 1
ATOM 2987 O O . GLY B 1 142 ? 52.025 -7.443 18.495 1.00 24.56 142 GLY B O 1
ATOM 2988 N N . ARG B 1 143 ? 52.084 -5.198 18.453 1.00 24.67 143 ARG B N 1
ATOM 2989 C CA . ARG B 1 143 ? 50.685 -5.090 18.817 1.00 26.47 143 ARG B CA 1
ATOM 2990 C C . ARG B 1 143 ? 49.745 -5.677 17.782 1.00 22.87 143 ARG B C 1
ATOM 2991 O O . ARG B 1 143 ? 48.752 -6.387 18.106 1.00 24.66 143 ARG B O 1
ATOM 2999 N N . TYR B 1 144 ? 50.046 -5.485 16.507 1.00 26.13 144 TYR B N 1
ATOM 3000 C CA . TYR B 1 144 ? 49.107 -6.010 15.548 1.00 23.02 144 TYR B CA 1
ATOM 3001 C C . TYR B 1 144 ? 49.221 -7.551 15.641 1.00 30.09 144 TYR B C 1
ATOM 3002 O O . TYR B 1 144 ? 48.199 -8.277 15.464 1.00 26.25 144 TYR B O 1
ATOM 3011 N N . LEU B 1 145 ? 50.452 -8.066 15.867 1.00 27.03 145 LEU B N 1
ATOM 3012 C CA . LEU B 1 145 ? 50.604 -9.548 15.905 1.00 25.71 145 LEU B CA 1
ATOM 3013 C C . LEU B 1 145 ? 49.854 -10.147 17.056 1.00 27.37 145 LEU B C 1
ATOM 3014 O O . LEU B 1 145 ? 49.120 -11.115 16.946 1.00 28.61 145 LEU B O 1
ATOM 3019 N N . ALA B 1 146 ? 50.005 -9.546 18.223 1.00 26.25 146 ALA B N 1
ATOM 3020 C CA . ALA B 1 146 ? 49.322 -10.068 19.405 1.00 26.78 146 ALA B CA 1
ATOM 3021 C C . ALA B 1 146 ? 47.776 -10.002 19.265 1.00 27.28 146 ALA B C 1
ATOM 3022 O O . ALA B 1 146 ? 47.050 -10.960 19.630 1.00 26.60 146 ALA B O 1
ATOM 3024 N N . TYR B 1 147 ? 47.279 -8.898 18.734 1.00 28.28 147 TYR B N 1
ATOM 3025 C CA . TYR B 1 147 ? 45.823 -8.779 18.376 1.00 27.05 147 TYR B CA 1
ATOM 3026 C C . TYR B 1 147 ? 45.406 -9.943 17.450 1.00 25.05 147 TYR B C 1
ATOM 3027 O O . TYR B 1 147 ? 44.404 -10.681 17.727 1.00 30.01 147 TYR B O 1
ATOM 3036 N N . ARG B 1 148 ? 46.128 -10.132 16.355 1.00 25.50 148 ARG B N 1
ATOM 3037 C CA . ARG B 1 148 ? 45.728 -11.173 15.392 1.00 28.94 148 ARG B CA 1
ATOM 3038 C C . ARG B 1 148 ? 45.819 -12.564 15.992 1.00 28.67 148 ARG B C 1
ATOM 3039 O O . ARG B 1 148 ? 44.985 -13.422 15.740 1.00 28.83 148 ARG B O 1
ATOM 3047 N N . LEU B 1 149 ? 46.842 -12.820 16.795 1.00 31.02 149 LEU B N 1
ATOM 3048 C CA . LEU B 1 149 ? 46.877 -14.052 17.549 1.00 30.83 149 LEU B CA 1
ATOM 3049 C C . LEU B 1 149 ? 45.731 -14.196 18.506 1.00 28.20 149 LEU B C 1
ATOM 3050 O O . LEU B 1 149 ? 45.157 -15.287 18.567 1.00 31.93 149 LEU B O 1
ATOM 3055 N N . ILE B 1 150 ? 45.355 -13.132 19.232 1.00 29.59 150 ILE B N 1
ATOM 3056 C CA . ILE B 1 150 ? 44.220 -13.210 20.102 1.00 28.81 150 ILE B CA 1
ATOM 3057 C C . ILE B 1 150 ? 42.945 -13.484 19.335 1.00 29.17 150 ILE B C 1
ATOM 3058 O O . ILE B 1 150 ? 42.073 -14.167 19.879 1.00 31.44 150 ILE B O 1
ATOM 3063 N N . ARG B 1 151 ? 42.849 -13.027 18.044 1.00 28.32 151 ARG B N 1
ATOM 3064 C CA . ARG B 1 151 ? 41.623 -13.245 17.240 1.00 28.22 151 ARG B CA 1
ATOM 3065 C C . ARG B 1 151 ? 41.456 -14.739 16.989 1.00 31.87 151 ARG B C 1
ATOM 3066 O O . ARG B 1 151 ? 40.344 -15.256 17.018 1.00 31.94 151 ARG B O 1
ATOM 3074 N N . ILE B 1 152 ? 42.582 -15.459 16.832 1.00 31.07 152 ILE B N 1
ATOM 3075 C CA . ILE B 1 152 ? 42.487 -16.947 16.608 1.00 30.30 152 ILE B CA 1
ATOM 3076 C C . ILE B 1 152 ? 42.596 -17.737 17.924 1.00 31.13 152 ILE B C 1
ATOM 3077 O O . ILE B 1 152 ? 42.724 -18.960 17.906 1.00 32.76 152 ILE B O 1
ATOM 3082 N N . GLY B 1 153 ? 42.506 -17.065 19.061 1.00 29.31 153 GLY B N 1
ATOM 3083 C CA . GLY B 1 153 ? 42.386 -17.788 20.338 1.00 29.64 153 GLY B CA 1
ATOM 3084 C C . GLY B 1 153 ? 43.718 -18.191 20.971 1.00 34.97 153 GLY B C 1
ATOM 3085 O O . GLY B 1 153 ? 43.734 -18.920 21.909 1.00 35.03 153 GLY B O 1
ATOM 3086 N N . LYS B 1 154 ? 44.839 -17.659 20.498 1.00 29.57 154 LYS B N 1
ATOM 3087 C CA . LYS B 1 154 ? 46.106 -17.901 21.164 1.00 34.65 154 LYS B CA 1
ATOM 3088 C C . LYS B 1 154 ? 46.347 -16.924 22.331 1.00 28.92 154 LYS B C 1
ATOM 3089 O O . LYS B 1 154 ? 45.833 -15.767 22.291 1.00 31.33 154 LYS B O 1
ATOM 3095 N N . LYS B 1 155 ? 47.060 -17.353 23.390 1.00 30.70 155 LYS B N 1
ATOM 3096 C CA . LYS B 1 155 ? 47.553 -16.396 24.368 1.00 31.93 155 LYS B CA 1
ATOM 3097 C C . LYS B 1 155 ? 48.714 -15.674 23.789 1.00 34.94 155 LYS B C 1
ATOM 3098 O O . LYS B 1 155 ? 49.723 -16.297 23.415 1.00 36.10 155 LYS B O 1
ATOM 3104 N N . ALA B 1 156 ? 48.603 -14.373 23.675 1.00 30.42 156 ALA B N 1
ATOM 3105 C CA . ALA B 1 156 ? 49.770 -13.633 23.209 1.00 32.01 156 ALA B CA 1
ATOM 3106 C C . ALA B 1 156 ? 49.902 -12.373 23.982 1.00 32.90 156 ALA B C 1
ATOM 3107 O O . ALA B 1 156 ? 48.873 -11.682 24.243 1.00 34.72 156 ALA B O 1
ATOM 3109 N N . ILE B 1 157 ? 51.121 -12.031 24.310 1.00 30.84 157 ILE B N 1
ATOM 3110 C CA . ILE B 1 157 ? 51.324 -10.721 24.963 1.00 37.07 157 ILE B CA 1
ATOM 3111 C C . ILE B 1 157 ? 52.372 -9.946 24.274 1.00 34.53 157 ILE B C 1
ATOM 3112 O O . ILE B 1 157 ? 53.388 -10.500 23.916 1.00 35.42 157 ILE B O 1
ATOM 3117 N N . MET B 1 158 ? 52.113 -8.658 24.064 1.00 32.05 158 MET B N 1
ATOM 3118 C CA . MET B 1 158 ? 53.093 -7.769 23.542 1.00 37.18 158 MET B CA 1
ATOM 3119 C C . MET B 1 158 ? 53.691 -6.957 24.714 1.00 40.40 158 MET B C 1
ATOM 3120 O O . MET B 1 158 ? 52.944 -6.325 25.478 1.00 40.54 158 MET B O 1
ATOM 3125 N N . PHE B 1 159 ? 55.013 -6.921 24.812 1.00 32.36 159 PHE B N 1
ATOM 3126 C CA . PHE B 1 159 ? 55.724 -6.085 25.802 1.00 37.72 159 PHE B CA 1
ATOM 3127 C C . PHE B 1 159 ? 56.438 -4.890 25.087 1.00 40.43 159 PHE B C 1
ATOM 3128 O O . PHE B 1 159 ? 57.335 -5.118 24.204 1.00 50.48 159 PHE B O 1
ATOM 3136 N N . GLU B 1 160 ? 56.157 -3.634 25.414 1.00 49.66 160 GLU B N 1
ATOM 3137 C CA . GLU B 1 160 ? 57.259 -2.596 25.161 1.00 46.74 160 GLU B CA 1
ATOM 3138 C C . GLU B 1 160 ? 58.104 -2.277 26.388 1.00 46.17 160 GLU B C 1
ATOM 3139 O O . GLU B 1 160 ? 59.193 -1.526 26.226 1.00 38.33 160 GLU B O 1
ATOM 3145 N N . ASP B 1 161 ? 57.628 -2.763 27.572 1.00 34.01 161 ASP B N 1
ATOM 3146 C CA . ASP B 1 161 ? 58.504 -2.655 28.775 1.00 30.20 161 ASP B CA 1
ATOM 3147 C C . ASP B 1 161 ? 59.500 -3.821 28.618 1.00 31.12 161 ASP B C 1
ATOM 3148 O O . ASP B 1 161 ? 59.128 -4.988 28.870 1.00 30.04 161 ASP B O 1
ATOM 3153 N N . THR B 1 162 ? 60.691 -3.507 28.155 1.00 30.41 162 THR B N 1
ATOM 3154 C CA . THR B 1 162 ? 61.745 -4.495 27.905 1.00 32.98 162 THR B CA 1
ATOM 3155 C C . THR B 1 162 ? 62.330 -5.070 29.192 1.00 37.52 162 THR B C 1
ATOM 3156 O O . THR B 1 162 ? 63.095 -6.064 29.139 1.00 36.56 162 THR B O 1
ATOM 3160 N N . HIS B 1 163 ? 62.074 -4.426 30.341 1.00 29.44 163 HIS B N 1
ATOM 3161 C CA . HIS B 1 163 ? 62.473 -5.064 31.604 1.00 31.03 163 HIS B CA 1
ATOM 3162 C C . HIS B 1 163 ? 61.542 -6.238 31.856 1.00 32.11 163 HIS B C 1
ATOM 3163 O O . HIS B 1 163 ? 61.996 -7.352 32.189 1.00 27.42 163 HIS B O 1
ATOM 3170 N N . LEU B 1 164 ? 60.228 -5.974 31.803 1.00 30.33 164 LEU B N 1
ATOM 3171 C CA . LEU B 1 164 ? 59.245 -7.078 32.018 1.00 29.71 164 LEU B CA 1
ATOM 3172 C C . LEU B 1 164 ? 59.429 -8.203 30.974 1.00 31.91 164 LEU B C 1
ATOM 3173 O O . LEU B 1 164 ? 59.317 -9.370 31.312 1.00 29.96 164 LEU B O 1
ATOM 3178 N N . ALA B 1 165 ? 59.699 -7.831 29.720 1.00 28.65 165 ALA B N 1
ATOM 3179 C CA . ALA B 1 165 ? 59.915 -8.862 28.683 1.00 32.22 165 ALA B CA 1
ATOM 3180 C C . ALA B 1 165 ? 61.163 -9.693 28.988 1.00 30.43 165 ALA B C 1
ATOM 3181 O O . ALA B 1 165 ? 61.173 -10.939 28.767 1.00 28.01 165 ALA B O 1
ATOM 3183 N N . ALA B 1 166 ? 62.239 -9.029 29.464 1.00 27.28 166 ALA B N 1
ATOM 3184 C CA . ALA B 1 166 ? 63.436 -9.815 29.812 1.00 30.73 166 ALA B CA 1
ATOM 3185 C C . ALA B 1 166 ? 63.085 -10.755 30.956 1.00 29.20 166 ALA B C 1
ATOM 3186 O O . ALA B 1 166 ? 63.445 -11.949 30.946 1.00 27.97 166 ALA B O 1
ATOM 3188 N N . MET B 1 167 ? 62.384 -10.251 31.967 1.00 28.75 167 MET B N 1
ATOM 3189 C CA . MET B 1 167 ? 62.064 -11.154 33.116 1.00 28.35 167 MET B CA 1
ATOM 3190 C C . MET B 1 167 ? 61.170 -12.375 32.677 1.00 29.24 167 MET B C 1
ATOM 3191 O O . MET B 1 167 ? 61.429 -13.492 33.085 1.00 29.78 167 MET B O 1
ATOM 3196 N N . SER B 1 168 ? 60.155 -12.127 31.817 1.00 27.88 168 SER B N 1
ATOM 3197 C CA . SER B 1 168 ? 59.356 -13.261 31.273 1.00 29.13 168 SER B CA 1
ATOM 3198 C C . SER B 1 168 ? 60.177 -14.180 30.445 1.00 29.11 168 SER B C 1
ATOM 3199 O O . SER B 1 168 ? 60.065 -15.409 30.626 1.00 30.68 168 SER B O 1
ATOM 3202 N N . ALA B 1 169 ? 61.019 -13.620 29.537 1.00 29.43 169 ALA B N 1
ATOM 3203 C CA . ALA B 1 169 ? 61.853 -14.441 28.661 1.00 31.63 169 ALA B CA 1
ATOM 3204 C C . ALA B 1 169 ? 62.765 -15.304 29.487 1.00 31.88 169 ALA B C 1
ATOM 3205 O O . ALA B 1 169 ? 63.036 -16.481 29.088 1.00 30.91 169 ALA B O 1
ATOM 3207 N N . SER B 1 170 ? 63.213 -14.793 30.652 1.00 32.38 170 SER B N 1
ATOM 3208 C CA . SER B 1 170 ? 64.189 -15.524 31.444 1.00 34.59 170 SER B CA 1
ATOM 3209 C C . SER B 1 170 ? 63.599 -16.740 32.162 1.00 36.48 170 SER B C 1
ATOM 3210 O O . SER B 1 170 ? 64.378 -17.555 32.634 1.00 32.72 170 SER B O 1
ATOM 3213 N N . ARG B 1 171 ? 62.257 -16.816 32.318 1.00 33.71 171 ARG B N 1
ATOM 3214 C CA . ARG B 1 171 ? 61.613 -17.997 32.983 1.00 32.29 171 ARG B CA 1
ATOM 3215 C C . ARG B 1 171 ? 60.813 -18.803 31.952 1.00 33.18 171 ARG B C 1
ATOM 3216 O O . ARG B 1 171 ? 60.023 -19.685 32.269 1.00 34.09 171 ARG B O 1
ATOM 3224 N N . SER B 1 172 ? 61.100 -18.550 30.686 1.00 31.08 172 SER B N 1
ATOM 3225 C CA . SER B 1 172 ? 60.316 -19.146 29.647 1.00 33.19 172 SER B CA 1
ATOM 3226 C C . SER B 1 172 ? 60.629 -20.687 29.595 1.00 36.80 172 SER B C 1
ATOM 3227 O O . SER B 1 172 ? 61.787 -21.137 29.900 1.00 31.56 172 SER B O 1
ATOM 3230 N N . SER B 1 173 ? 59.635 -21.461 29.153 1.00 40.24 173 SER B N 1
ATOM 3231 C CA . SER B 1 173 ? 59.691 -22.935 29.252 1.00 37.66 173 SER B CA 1
ATOM 3232 C C . SER B 1 173 ? 58.988 -23.577 28.051 1.00 37.29 173 SER B C 1
ATOM 3233 O O . SER B 1 173 ? 58.348 -22.892 27.250 1.00 33.92 173 SER B O 1
ATOM 3236 N N . GLN B 1 174 ? 59.208 -24.887 27.863 1.00 35.72 174 GLN B N 1
ATOM 3237 C CA . GLN B 1 174 ? 58.627 -25.598 26.725 1.00 35.52 174 GLN B CA 1
ATOM 3238 C C . GLN B 1 174 ? 57.125 -25.263 26.605 1.00 34.43 174 GLN B C 1
ATOM 3239 O O . GLN B 1 174 ? 56.395 -25.212 27.592 1.00 36.43 174 GLN B O 1
ATOM 3245 N N . GLY B 1 175 ? 56.707 -24.936 25.395 1.00 32.46 175 GLY B N 1
ATOM 3246 C CA . GLY B 1 175 ? 55.374 -24.487 25.138 1.00 34.92 175 GLY B CA 1
ATOM 3247 C C . GLY B 1 175 ? 55.327 -22.995 24.762 1.00 34.94 175 GLY B C 1
ATOM 3248 O O . GLY B 1 175 ? 54.314 -22.504 24.258 1.00 32.45 175 GLY B O 1
ATOM 3249 N N . ASP B 1 176 ? 56.370 -22.248 25.134 1.00 33.52 176 ASP B N 1
ATOM 3250 C CA . ASP B 1 176 ? 56.422 -20.793 24.848 1.00 33.17 176 ASP B CA 1
ATOM 3251 C C . ASP B 1 176 ? 57.051 -20.582 23.495 1.00 36.77 176 ASP B C 1
ATOM 3252 O O . ASP B 1 176 ? 57.821 -21.462 23.003 1.00 33.82 176 ASP B O 1
ATOM 3257 N N . LEU B 1 177 ? 56.691 -19.492 22.836 1.00 31.43 177 LEU B N 1
ATOM 3258 C CA . LEU B 1 177 ? 57.352 -19.045 21.645 1.00 32.52 177 LEU B CA 1
ATOM 3259 C C . LEU B 1 177 ? 57.459 -17.509 21.675 1.00 33.77 177 LEU B C 1
ATOM 3260 O O . LEU B 1 177 ? 56.519 -16.851 22.183 1.00 31.82 177 LEU B O 1
ATOM 3265 N N . TRP B 1 178 ? 58.548 -16.957 21.130 1.00 29.32 178 TRP B N 1
ATOM 3266 C CA . TRP B 1 178 ? 58.774 -15.457 21.179 1.00 30.19 178 TRP B CA 1
ATOM 3267 C C . TRP B 1 178 ? 58.886 -14.910 19.816 1.00 35.56 178 TRP B C 1
ATOM 3268 O O . TRP B 1 178 ? 59.499 -15.563 18.919 1.00 35.39 178 TRP B O 1
ATOM 3279 N N . PHE B 1 179 ? 58.296 -13.715 19.611 1.00 29.96 179 PHE B N 1
ATOM 3280 C CA . PHE B 1 179 ? 58.606 -12.949 18.413 1.00 31.46 179 PHE B CA 1
ATOM 3281 C C . PHE B 1 179 ? 59.388 -11.697 18.822 1.00 30.06 179 PHE B C 1
ATOM 3282 O O . PHE B 1 179 ? 58.953 -10.963 19.767 1.00 28.93 179 PHE B O 1
ATOM 3290 N N . ALA B 1 180 ? 60.528 -11.476 18.142 1.00 26.64 180 ALA B N 1
ATOM 3291 C CA . ALA B 1 180 ? 61.273 -10.242 18.326 1.00 26.59 180 ALA B CA 1
ATOM 3292 C C . ALA B 1 180 ? 61.015 -9.361 17.131 1.00 29.71 180 ALA B C 1
ATOM 3293 O O . ALA B 1 180 ? 61.352 -9.725 16.036 1.00 29.10 180 ALA B O 1
ATOM 3295 N N . VAL B 1 181 ? 60.329 -8.243 17.326 1.00 28.44 181 VAL B N 1
ATOM 3296 C CA . VAL B 1 181 ? 59.905 -7.459 16.221 1.00 27.55 181 VAL B CA 1
ATOM 3297 C C . VAL B 1 181 ? 60.872 -6.237 16.251 1.00 29.81 181 VAL B C 1
ATOM 3298 O O . VAL B 1 181 ? 60.902 -5.461 17.241 1.00 29.89 181 VAL B O 1
ATOM 3302 N N . SER B 1 182 ? 61.702 -6.127 15.213 1.00 29.34 182 SER B N 1
ATOM 3303 C CA . SER B 1 182 ? 62.784 -5.057 15.222 1.00 29.21 182 SER B CA 1
ATOM 3304 C C . SER B 1 182 ? 63.204 -4.942 13.775 1.00 30.82 182 SER B C 1
ATOM 3305 O O . SER B 1 182 ? 63.704 -5.912 13.210 1.00 30.20 182 SER B O 1
ATOM 3308 N N . SER B 1 183 ? 63.088 -3.765 13.183 1.00 28.03 183 SER B N 1
ATOM 3309 C CA . SER B 1 183 ? 63.464 -3.596 11.765 1.00 31.72 183 SER B CA 1
ATOM 3310 C C . SER B 1 183 ? 64.956 -3.773 11.660 1.00 34.85 183 SER B C 1
ATOM 3311 O O . SER B 1 183 ? 65.450 -4.340 10.663 1.00 33.91 183 SER B O 1
ATOM 3314 N N . SER B 1 184 ? 65.670 -3.286 12.681 1.00 30.60 184 SER B N 1
ATOM 3315 C CA . SER B 1 184 ? 67.180 -3.184 12.589 1.00 33.59 184 SER B CA 1
ATOM 3316 C C . SER B 1 184 ? 67.854 -4.417 13.167 1.00 33.59 184 SER B C 1
ATOM 3317 O O . SER B 1 184 ? 69.047 -4.603 12.979 1.00 32.55 184 SER B O 1
ATOM 3320 N N . GLY B 1 185 ? 67.103 -5.154 13.996 1.00 31.75 185 GLY B N 1
ATOM 3321 C CA . GLY B 1 185 ? 67.668 -6.210 14.835 1.00 34.23 185 GLY B CA 1
ATOM 3322 C C . GLY B 1 185 ? 68.848 -5.714 15.661 1.00 35.28 185 GLY B C 1
ATOM 3323 O O . GLY B 1 185 ? 69.727 -6.512 15.980 1.00 33.50 185 GLY B O 1
ATOM 3324 N N . SER B 1 186 ? 68.848 -4.403 16.047 1.00 34.86 186 SER B N 1
ATOM 3325 C CA . SER B 1 186 ? 70.008 -3.781 16.661 1.00 34.20 186 SER B CA 1
ATOM 3326 C C . SER B 1 186 ? 69.617 -3.000 17.907 1.00 36.63 186 SER B C 1
ATOM 3327 O O . SER B 1 186 ? 70.433 -2.291 18.455 1.00 35.18 186 SER B O 1
ATOM 3330 N N . THR B 1 187 ? 68.365 -3.133 18.354 1.00 30.87 187 THR B N 1
ATOM 3331 C CA . THR B 1 187 ? 67.881 -2.395 19.522 1.00 32.86 187 THR B CA 1
ATOM 3332 C C . THR B 1 187 ? 68.254 -3.108 20.778 1.00 31.92 187 THR B C 1
ATOM 3333 O O . THR B 1 187 ? 67.841 -4.255 20.991 1.00 32.42 187 THR B O 1
ATOM 3337 N N . LYS B 1 188 ? 69.011 -2.451 21.645 1.00 32.79 188 LYS B N 1
ATOM 3338 C CA . LYS B 1 188 ? 69.727 -3.188 22.724 1.00 34.61 188 LYS B CA 1
ATOM 3339 C C . LYS B 1 188 ? 68.794 -3.999 23.682 1.00 34.72 188 LYS B C 1
ATOM 3340 O O . LYS B 1 188 ? 69.009 -5.194 23.860 1.00 30.97 188 LYS B O 1
ATOM 3346 N N . GLU B 1 189 ? 67.785 -3.345 24.309 1.00 30.97 189 GLU B N 1
ATOM 3347 C CA . GLU B 1 189 ? 66.936 -4.085 25.191 1.00 32.27 189 GLU B CA 1
ATOM 3348 C C . GLU B 1 189 ? 66.018 -5.092 24.501 1.00 29.50 189 GLU B C 1
ATOM 3349 O O . GLU B 1 189 ? 65.628 -6.082 25.128 1.00 31.93 189 GLU B O 1
ATOM 3355 N N . VAL B 1 190 ? 65.723 -4.912 23.219 1.00 30.82 190 VAL B N 1
ATOM 3356 C CA . VAL B 1 190 ? 64.895 -5.925 22.541 1.00 29.55 190 VAL B CA 1
ATOM 3357 C C . VAL B 1 190 ? 65.745 -7.191 22.340 1.00 29.54 190 VAL B C 1
ATOM 3358 O O . VAL B 1 190 ? 65.322 -8.309 22.554 1.00 29.81 190 VAL B O 1
ATOM 3362 N N . ILE B 1 191 ? 66.967 -7.029 21.884 1.00 31.65 191 ILE B N 1
ATOM 3363 C CA . ILE B 1 191 ? 67.851 -8.146 21.602 1.00 32.64 191 ILE B CA 1
ATOM 3364 C C . ILE B 1 191 ? 68.138 -8.886 22.904 1.00 33.10 191 ILE B C 1
ATOM 3365 O O . ILE B 1 191 ? 68.276 -10.160 22.928 1.00 34.81 191 ILE B O 1
ATOM 3370 N N . HIS B 1 192 ? 68.294 -8.118 23.975 1.00 30.63 192 HIS B N 1
ATOM 3371 C CA . HIS B 1 192 ? 68.692 -8.693 25.237 1.00 30.63 192 HIS B CA 1
ATOM 3372 C C . HIS B 1 192 ? 67.568 -9.669 25.625 1.00 33.40 192 HIS B C 1
ATOM 3373 O O . HIS B 1 192 ? 67.836 -10.832 25.977 1.00 33.51 192 HIS B O 1
ATOM 3380 N N . ALA B 1 193 ? 66.317 -9.205 25.557 1.00 30.46 193 ALA B N 1
ATOM 3381 C CA . ALA B 1 193 ? 65.164 -10.046 26.012 1.00 29.44 193 ALA B CA 1
ATOM 3382 C C . ALA B 1 193 ? 64.987 -11.265 25.115 1.00 29.91 193 ALA B C 1
ATOM 3383 O O . ALA B 1 193 ? 64.869 -12.426 25.572 1.00 29.56 193 ALA B O 1
ATOM 3385 N N . ALA B 1 194 ? 65.084 -11.040 23.820 1.00 28.98 194 ALA B N 1
ATOM 3386 C CA . ALA B 1 194 ? 65.002 -12.153 22.914 1.00 32.16 194 ALA B CA 1
ATOM 3387 C C . ALA B 1 194 ? 66.099 -13.188 23.102 1.00 33.95 194 ALA B C 1
ATOM 3388 O O . ALA B 1 194 ? 65.862 -14.416 22.972 1.00 33.95 194 ALA B O 1
ATOM 3390 N N . GLY B 1 195 ? 67.321 -12.701 23.332 1.00 31.23 195 GLY B N 1
ATOM 3391 C CA . GLY B 1 195 ? 68.442 -13.592 23.573 1.00 31.65 195 GLY B CA 1
ATOM 3392 C C . GLY B 1 195 ? 68.262 -14.467 24.817 1.00 35.22 195 GLY B C 1
ATOM 3393 O O . GLY B 1 195 ? 68.748 -15.606 24.873 1.00 34.74 195 GLY B O 1
ATOM 3394 N N . LEU B 1 196 ? 67.591 -13.959 25.831 1.00 33.44 196 LEU B N 1
ATOM 3395 C CA . LEU B 1 196 ? 67.351 -14.803 27.025 1.00 33.45 196 LEU B CA 1
ATOM 3396 C C . LEU B 1 196 ? 66.482 -16.051 26.729 1.00 34.14 196 LEU B C 1
ATOM 3397 O O . LEU B 1 196 ? 66.747 -17.151 27.246 1.00 32.70 196 LEU B O 1
ATOM 3402 N N . ALA B 1 197 ? 65.458 -15.865 25.901 1.00 31.75 197 ALA B N 1
ATOM 3403 C CA . ALA B 1 197 ? 64.625 -16.995 25.405 1.00 32.72 197 ALA B CA 1
ATOM 3404 C C . ALA B 1 197 ? 65.430 -17.950 24.512 1.00 31.01 197 A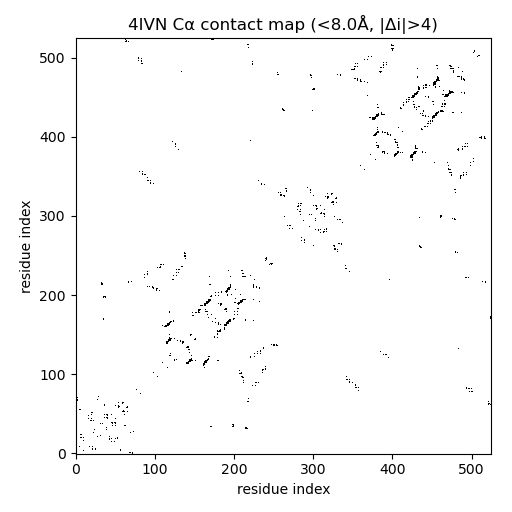LA B C 1
ATOM 3405 O O . ALA B 1 197 ? 65.397 -19.196 24.673 1.00 31.92 197 ALA B O 1
ATOM 3407 N N . TYR B 1 198 ? 66.112 -17.394 23.540 1.00 30.47 198 TYR B N 1
ATOM 3408 C CA . TYR B 1 198 ? 67.005 -18.155 22.682 1.00 34.35 198 TYR B CA 1
ATOM 3409 C C . TYR B 1 198 ? 67.960 -19.049 23.458 1.00 36.56 198 TYR B C 1
ATOM 3410 O O . TYR B 1 198 ? 68.078 -20.252 23.129 1.00 35.44 198 TYR B O 1
ATOM 3419 N N . LYS B 1 199 ? 68.588 -18.517 24.510 1.00 35.36 199 LYS B N 1
ATOM 3420 C CA . LYS B 1 199 ? 69.633 -19.275 25.227 1.00 39.91 199 LYS B CA 1
ATOM 3421 C C . LYS B 1 199 ? 69.003 -20.371 26.050 1.00 43.57 199 LYS B C 1
ATOM 3422 O O . LYS B 1 199 ? 69.686 -21.269 26.504 1.00 44.13 199 LYS B O 1
ATOM 3428 N N . ARG B 1 200 ? 67.691 -20.282 26.246 1.00 38.18 200 ARG B N 1
ATOM 3429 C CA . ARG B 1 200 ? 66.972 -21.326 26.958 1.00 38.04 200 ARG B CA 1
ATOM 3430 C C . ARG B 1 200 ? 66.303 -22.336 26.084 1.00 37.24 200 ARG B C 1
ATOM 3431 O O . ARG B 1 200 ? 65.454 -23.068 26.577 1.00 40.76 200 ARG B O 1
ATOM 3439 N N . ASP B 1 201 ? 66.615 -22.355 24.787 1.00 35.72 201 ASP B N 1
ATOM 3440 C CA . ASP B 1 201 ? 66.078 -23.351 23.846 1.00 37.86 201 ASP B CA 1
ATOM 3441 C C . ASP B 1 201 ? 64.582 -23.107 23.606 1.00 39.51 201 ASP B C 1
ATOM 3442 O O . ASP B 1 201 ? 63.829 -24.043 23.404 1.00 37.54 201 ASP B O 1
ATOM 3447 N N . ILE B 1 202 ? 64.162 -21.840 23.665 1.00 36.88 202 ILE B N 1
ATOM 3448 C CA . ILE B 1 202 ? 62.772 -21.461 23.367 1.00 35.51 202 ILE B CA 1
ATOM 3449 C C . ILE B 1 202 ? 62.827 -20.912 21.940 1.00 37.17 202 ILE B C 1
ATOM 3450 O O . ILE B 1 202 ? 63.758 -20.176 21.582 1.00 37.24 202 ILE B O 1
ATOM 3455 N N . PRO B 1 203 ? 61.896 -21.311 21.097 1.00 36.92 203 PRO B N 1
ATOM 3456 C CA . PRO B 1 203 ? 61.981 -20.762 19.750 1.00 33.26 203 PRO B CA 1
ATOM 3457 C C . PRO B 1 203 ? 61.770 -19.211 19.752 1.00 34.15 203 PRO B C 1
ATOM 3458 O O . PRO B 1 203 ? 60.919 -18.713 20.475 1.00 32.98 203 PRO B O 1
ATOM 3462 N N . VAL B 1 204 ? 62.566 -18.482 18.950 1.00 34.10 204 VAL B N 1
ATOM 3463 C CA . VAL B 1 204 ? 62.480 -17.052 18.852 1.00 32.96 204 VAL B CA 1
ATOM 3464 C C . VAL B 1 204 ? 62.402 -16.796 17.369 1.00 32.79 204 VAL B C 1
ATOM 3465 O O . VAL B 1 204 ? 63.337 -17.165 16.605 1.00 33.31 204 VAL B O 1
ATOM 3469 N N . VAL B 1 205 ? 61.327 -16.140 16.986 1.00 30.20 205 VAL B N 1
ATOM 3470 C CA . VAL B 1 205 ? 61.102 -15.788 15.595 1.00 30.77 205 VAL B CA 1
ATOM 3471 C C . VAL B 1 205 ? 61.325 -14.264 15.500 1.00 31.87 205 VAL B C 1
ATOM 3472 O O . VAL B 1 205 ? 60.760 -13.467 16.256 1.00 34.93 205 VAL B O 1
ATOM 3476 N N . SER B 1 206 ? 62.209 -13.854 14.607 1.00 34.13 206 SER B N 1
ATOM 3477 C CA . SER B 1 206 ? 62.429 -12.412 14.426 1.00 33.93 206 SER B CA 1
ATOM 3478 C C . SER B 1 206 ? 61.664 -11.879 13.243 1.00 30.67 206 SER B C 1
ATOM 3479 O O . SER B 1 206 ? 61.737 -12.486 12.151 1.00 35.23 206 SER B O 1
ATOM 3482 N N . LEU B 1 207 ? 61.037 -10.703 13.394 1.00 30.04 207 LEU B N 1
ATOM 3483 C CA . LEU B 1 207 ? 60.406 -10.034 12.199 1.00 30.81 207 LEU B CA 1
ATOM 3484 C C . LEU B 1 207 ? 61.141 -8.742 11.935 1.00 31.29 207 LEU B C 1
ATOM 3485 O O . LEU B 1 207 ? 60.993 -7.860 12.717 1.00 32.74 207 LEU B O 1
ATOM 3490 N N . THR B 1 208 ? 61.900 -8.618 10.816 1.00 36.47 208 THR B N 1
ATOM 3491 C CA . THR B 1 208 ? 62.918 -7.567 10.630 1.00 33.75 208 THR B CA 1
ATOM 3492 C C . THR B 1 208 ? 62.758 -7.046 9.239 1.00 32.20 208 THR B C 1
ATOM 3493 O O . THR B 1 208 ? 61.922 -7.544 8.436 1.00 30.97 208 THR B O 1
ATOM 3497 N N . ASN B 1 209 ? 63.552 -6.045 8.931 1.00 31.22 209 ASN B N 1
ATOM 3498 C CA . ASN B 1 209 ? 63.647 -5.609 7.554 1.00 32.89 209 ASN B CA 1
ATOM 3499 C C . ASN B 1 209 ? 65.083 -5.720 7.093 1.00 35.06 209 ASN B C 1
ATOM 3500 O O . ASN B 1 209 ? 65.508 -4.994 6.191 1.00 34.98 209 ASN B O 1
ATOM 3505 N N . ILE B 1 210 ? 65.833 -6.611 7.702 1.00 34.78 210 ILE B N 1
ATOM 3506 C CA . ILE B 1 210 ? 67.227 -6.753 7.272 1.00 36.05 210 ILE B CA 1
ATOM 3507 C C . ILE B 1 210 ? 67.632 -8.221 7.514 1.00 38.23 210 ILE B C 1
ATOM 3508 O O . ILE B 1 210 ? 67.224 -8.804 8.521 1.00 34.59 210 ILE B O 1
ATOM 3513 N N . ASN B 1 211 ? 68.438 -8.826 6.641 1.00 37.22 211 ASN B N 1
ATOM 3514 C CA . ASN B 1 211 ? 68.767 -10.262 6.837 1.00 42.30 211 ASN B CA 1
ATOM 3515 C C . ASN B 1 211 ? 69.763 -10.527 7.962 1.00 44.21 211 ASN B C 1
ATOM 3516 O O . ASN B 1 211 ? 69.606 -11.496 8.679 1.00 42.79 211 ASN B O 1
ATOM 3521 N N . HIS B 1 212 ? 70.769 -9.640 8.125 1.00 40.38 212 HIS B N 1
ATOM 3522 C CA . HIS B 1 212 ? 71.821 -9.860 9.125 1.00 39.54 212 HIS B CA 1
ATOM 3523 C C . HIS B 1 212 ? 71.922 -8.729 10.039 1.00 37.71 212 HIS B C 1
ATOM 3524 O O . HIS B 1 212 ? 72.079 -7.558 9.599 1.00 37.72 212 HIS B O 1
ATOM 3531 N N . SER B 1 213 ? 71.910 -9.058 11.319 1.00 35.75 213 SER B N 1
ATOM 3532 C CA . SER B 1 213 ? 71.899 -8.062 12.387 1.00 35.09 213 SER B CA 1
ATOM 3533 C C . SER B 1 213 ? 72.268 -8.877 13.647 1.00 32.89 213 SER B C 1
ATOM 3534 O O . SER B 1 213 ? 72.308 -10.100 13.577 1.00 34.80 213 SER B O 1
ATOM 3537 N N . PRO B 1 214 ? 72.549 -8.228 14.791 1.00 33.80 214 PRO B N 1
ATOM 3538 C CA . PRO B 1 214 ? 72.781 -8.926 16.031 1.00 37.96 214 PRO B CA 1
ATOM 3539 C C . PRO B 1 214 ? 71.667 -9.848 16.432 1.00 37.64 214 PRO B C 1
ATOM 3540 O O . PRO B 1 214 ? 71.900 -10.892 17.066 1.00 36.65 214 PRO B O 1
ATOM 3544 N N . LEU B 1 215 ? 70.430 -9.449 16.150 1.00 33.89 215 LEU B N 1
ATOM 3545 C CA . LEU B 1 215 ? 69.299 -10.299 16.524 1.00 35.48 215 LEU B CA 1
ATOM 3546 C C . LEU B 1 215 ? 69.262 -11.617 15.725 1.00 36.16 215 LEU B C 1
ATOM 3547 O O . LEU B 1 215 ? 68.787 -12.683 16.205 1.00 34.29 215 LEU B O 1
ATOM 3552 N N . SER B 1 216 ? 69.789 -11.611 14.507 1.00 39.04 216 SER B N 1
ATOM 3553 C CA . SER B 1 216 ? 69.730 -12.870 13.789 1.00 41.54 216 SER B CA 1
ATOM 3554 C C . SER B 1 216 ? 70.510 -14.040 14.439 1.00 43.26 216 SER B C 1
ATOM 3555 O O . SER B 1 216 ? 70.080 -15.185 14.344 1.00 43.51 216 SER B O 1
ATOM 3558 N N . SER B 1 217 ? 71.550 -13.756 15.204 1.00 38.07 217 SER B N 1
ATOM 3559 C CA . SER B 1 217 ? 72.286 -14.804 15.913 1.00 41.96 217 SER B CA 1
ATOM 3560 C C . SER B 1 217 ? 71.513 -15.305 17.087 1.00 41.25 217 SER B C 1
ATOM 3561 O O . SER B 1 217 ? 71.979 -16.158 17.832 1.00 36.97 217 SER B O 1
ATOM 3564 N N . LEU B 1 218 ? 70.376 -14.668 17.364 1.00 37.25 218 LEU B N 1
ATOM 3565 C CA . LEU B 1 218 ? 69.593 -14.995 18.590 1.00 36.55 218 LEU B CA 1
ATOM 3566 C C . LEU B 1 218 ? 68.151 -15.365 18.186 1.00 37.55 218 LEU B C 1
ATOM 3567 O O . LEU B 1 218 ? 67.229 -15.254 18.981 1.00 34.56 218 LEU B O 1
ATOM 3572 N N . SER B 1 219 ? 67.992 -15.793 16.940 1.00 35.30 219 SER B N 1
ATOM 3573 C CA . SER B 1 219 ? 66.686 -16.136 16.428 1.00 34.49 219 SER B CA 1
ATOM 3574 C C . SER B 1 219 ? 66.787 -17.565 15.958 1.00 38.05 219 SER B C 1
ATOM 3575 O O . SER B 1 219 ? 67.779 -18.033 15.398 1.00 35.95 219 SER B O 1
ATOM 3578 N N . THR B 1 220 ? 65.727 -18.269 16.194 1.00 34.80 220 THR B N 1
ATOM 3579 C CA . THR B 1 220 ? 65.660 -19.609 15.660 1.00 42.71 220 THR B CA 1
ATOM 3580 C C . THR B 1 220 ? 65.025 -19.580 14.230 1.00 38.77 220 THR B C 1
ATOM 3581 O O . THR B 1 220 ? 65.253 -20.448 13.415 1.00 40.50 220 THR B O 1
ATOM 3585 N N . GLU B 1 221 ? 64.175 -18.590 13.958 1.00 36.91 221 GLU B N 1
ATOM 3586 C CA . GLU B 1 221 ? 63.530 -18.389 12.640 1.00 35.05 221 GLU B CA 1
ATOM 3587 C C . GLU B 1 221 ? 63.477 -16.907 12.344 1.00 34.13 221 GLU B C 1
ATOM 3588 O O . GLU B 1 221 ? 63.543 -16.106 13.277 1.00 34.62 221 GLU B O 1
ATOM 3594 N N . MET B 1 222 ? 63.361 -16.508 11.075 1.00 34.46 222 MET B N 1
ATOM 3595 C CA . MET B 1 222 ? 63.348 -15.052 10.730 1.00 39.94 222 MET B CA 1
ATOM 3596 C C . MET B 1 222 ? 62.376 -14.853 9.624 1.00 40.79 222 MET B C 1
ATOM 3597 O O . MET B 1 222 ? 62.345 -15.694 8.712 1.00 39.77 222 MET B O 1
ATOM 3602 N N . LEU B 1 223 ? 61.584 -13.777 9.708 1.00 36.62 223 LEU B N 1
ATOM 3603 C CA . LEU B 1 223 ? 60.899 -13.303 8.520 1.00 38.26 223 LEU B CA 1
ATOM 3604 C C . LEU B 1 223 ? 61.400 -11.924 8.291 1.00 39.24 223 LEU B C 1
ATOM 3605 O O . LEU B 1 223 ? 61.492 -11.132 9.213 1.00 32.42 223 LEU B O 1
ATOM 3610 N N . VAL B 1 224 ? 61.663 -11.658 7.030 1.00 34.62 224 VAL B N 1
ATOM 3611 C CA . VAL B 1 224 ? 62.294 -10.430 6.603 1.00 36.49 224 VAL B CA 1
ATOM 3612 C C . VAL B 1 224 ? 61.405 -9.667 5.648 1.00 40.79 224 VAL B C 1
ATOM 3613 O O . VAL B 1 224 ? 61.126 -10.130 4.534 1.00 39.49 224 VAL B O 1
ATOM 3617 N N . ALA B 1 225 ? 60.994 -8.467 6.062 1.00 37.13 225 ALA B N 1
ATOM 3618 C CA . ALA B 1 225 ? 60.352 -7.524 5.157 1.00 36.91 225 ALA B CA 1
ATOM 3619 C C . ALA B 1 225 ? 61.299 -6.647 4.295 1.00 36.49 225 ALA B C 1
ATOM 3620 O O . ALA B 1 225 ? 62.486 -6.421 4.631 1.00 36.24 225 ALA B O 1
ATOM 3622 N N . ALA B 1 226 ? 60.757 -6.068 3.231 1.00 38.40 226 ALA B N 1
ATOM 3623 C CA . ALA B 1 226 ? 61.547 -5.174 2.370 1.00 40.47 226 ALA B CA 1
ATOM 3624 C C . ALA B 1 226 ? 61.766 -3.826 3.071 1.00 39.05 226 ALA B C 1
ATOM 3625 O O . ALA B 1 226 ? 61.116 -3.558 4.109 1.00 36.60 226 ALA B O 1
ATOM 3627 N N . ARG B 1 227 ? 62.705 -3.018 2.530 1.00 34.86 227 ARG B N 1
ATOM 3628 C CA . ARG B 1 227 ? 63.028 -1.624 3.013 1.00 35.97 227 ARG B CA 1
ATOM 3629 C C . ARG B 1 227 ? 63.630 -1.549 4.399 1.00 34.82 227 ARG B C 1
ATOM 3630 O O . ARG B 1 227 ? 62.938 -1.186 5.311 1.00 31.95 227 ARG B O 1
ATOM 3638 N N . PRO B 1 228 ? 64.919 -1.883 4.527 1.00 35.50 228 PRO B N 1
ATOM 3639 C CA . PRO B 1 228 ? 65.613 -1.761 5.765 1.00 36.34 228 PRO B CA 1
ATOM 3640 C C . PRO B 1 228 ? 65.522 -0.256 6.241 1.00 35.32 228 PRO B C 1
ATOM 3641 O O . PRO B 1 228 ? 65.561 0.643 5.428 1.00 36.09 228 PRO B O 1
ATOM 3645 N N . GLU B 1 229 ? 65.460 -0.022 7.546 1.00 35.36 229 GLU B N 1
ATOM 3646 C CA . GLU B 1 229 ? 65.480 1.370 8.090 1.00 32.50 229 GLU B CA 1
ATOM 3647 C C . GLU B 1 229 ? 66.931 1.940 8.158 1.00 34.88 229 GLU B C 1
ATOM 3648 O O . GLU B 1 229 ? 67.883 1.208 8.426 1.00 39.49 229 GLU B O 1
ATOM 3654 N N . GLY B 1 230 ? 67.083 3.256 7.947 1.00 36.21 230 GLY B N 1
ATOM 3655 C CA . GLY B 1 230 ? 68.329 3.951 8.284 1.00 36.42 230 GLY B CA 1
ATOM 3656 C C . GLY B 1 230 ? 68.110 4.864 9.500 1.00 36.66 230 GLY B C 1
ATOM 3657 O O . GLY B 1 230 ? 67.005 4.954 10.037 1.00 34.57 230 GLY B O 1
ATOM 3658 N N . PRO B 1 231 ? 69.149 5.587 9.905 1.00 35.25 231 PRO B N 1
ATOM 3659 C CA . PRO B 1 231 ? 69.062 6.428 11.066 1.00 35.46 231 PRO B CA 1
ATOM 3660 C C . PRO B 1 231 ? 67.962 7.491 10.994 1.00 36.75 231 PRO B C 1
ATOM 3661 O O . PRO B 1 231 ? 67.456 7.884 12.046 1.00 36.57 231 PRO B O 1
ATOM 3665 N N . LEU B 1 232 ? 67.635 7.960 9.801 1.00 34.73 232 LEU B N 1
ATOM 3666 C CA . LEU B 1 232 ? 66.629 9.031 9.636 1.00 37.89 232 LEU B CA 1
ATOM 3667 C C . LEU B 1 232 ? 65.266 8.491 9.142 1.00 36.74 232 LEU B C 1
ATOM 3668 O O . LEU B 1 232 ? 64.350 9.286 8.918 1.00 34.59 232 LEU B O 1
ATOM 3673 N N . THR B 1 233 ? 65.142 7.170 8.955 1.00 35.67 233 THR B N 1
ATOM 3674 C CA . THR B 1 233 ? 63.916 6.637 8.377 1.00 34.58 233 THR B CA 1
ATOM 3675 C C . THR B 1 233 ? 63.320 5.542 9.260 1.00 32.04 233 THR B C 1
ATOM 3676 O O . THR B 1 233 ? 62.577 4.684 8.791 1.00 32.13 233 THR B O 1
ATOM 3680 N N . GLY B 1 234 ? 63.553 5.578 10.560 1.00 30.81 234 GLY B N 1
ATOM 3681 C CA . GLY B 1 234 ? 62.904 4.603 11.414 1.00 29.36 234 GLY B CA 1
ATOM 3682 C C . GLY B 1 234 ? 61.408 4.857 11.380 1.00 29.31 234 GLY B C 1
ATOM 3683 O O . GLY B 1 234 ? 60.992 6.017 11.292 1.00 30.66 234 GLY B O 1
ATOM 3684 N N . GLY B 1 235 ? 60.597 3.802 11.443 1.00 28.36 235 GLY B N 1
ATOM 3685 C CA . GLY B 1 235 ? 59.134 3.994 11.467 1.00 26.70 235 GLY B CA 1
ATOM 3686 C C . GLY B 1 235 ? 58.509 4.311 10.149 1.00 31.63 235 GLY B C 1
ATOM 3687 O O . GLY B 1 235 ? 57.313 4.501 10.090 1.00 32.59 235 GLY B O 1
ATOM 3688 N N . ALA B 1 236 ? 59.305 4.341 9.065 1.00 28.99 236 ALA B N 1
ATOM 3689 C CA . ALA B 1 236 ? 58.777 4.761 7.737 1.00 31.11 236 ALA B CA 1
ATOM 3690 C C . ALA B 1 236 ? 57.649 3.819 7.416 1.00 32.51 236 ALA B C 1
ATOM 3691 O O . ALA B 1 236 ? 57.775 2.602 7.666 1.00 33.11 236 ALA B O 1
ATOM 3693 N N . PHE B 1 237 ? 56.581 4.324 6.790 1.00 35.24 237 PHE B N 1
ATOM 3694 C CA . PHE B 1 237 ? 55.422 3.486 6.583 1.00 32.65 237 PHE B CA 1
ATOM 3695 C C . PHE B 1 237 ? 55.803 2.351 5.577 1.00 34.92 237 PHE B C 1
ATOM 3696 O O . PHE B 1 237 ? 55.388 1.213 5.751 1.00 33.91 237 PHE B O 1
ATOM 3704 N N . ALA B 1 238 ? 56.637 2.653 4.590 1.00 36.58 238 ALA B N 1
ATOM 3705 C CA . ALA B 1 238 ? 57.146 1.651 3.633 1.00 35.45 238 ALA B CA 1
ATOM 3706 C C . ALA B 1 238 ? 57.883 0.459 4.331 1.00 39.59 238 ALA B C 1
ATOM 3707 O O . ALA B 1 238 ? 57.765 -0.711 3.916 1.00 41.00 238 ALA B O 1
ATOM 3709 N N . SER B 1 239 ? 58.595 0.732 5.435 1.00 33.60 239 SER B N 1
ATOM 3710 C CA . SER B 1 239 ? 59.248 -0.331 6.200 1.00 32.29 239 SER B CA 1
ATOM 3711 C C . SER B 1 239 ? 58.205 -1.033 7.079 1.00 31.79 239 SER B C 1
ATOM 3712 O O . SER B 1 239 ? 58.241 -2.234 7.228 1.00 32.74 239 SER B O 1
ATOM 3715 N N . LYS B 1 240 ? 57.267 -0.295 7.640 1.00 31.06 240 LYS B N 1
ATOM 3716 C CA . LYS B 1 240 ? 56.362 -0.946 8.620 1.00 33.68 240 LYS B CA 1
ATOM 3717 C C . LYS B 1 240 ? 55.307 -1.803 7.897 1.00 32.36 240 LYS B C 1
ATOM 3718 O O . LYS B 1 240 ? 54.789 -2.806 8.430 1.00 31.40 240 LYS B O 1
ATOM 3724 N N . VAL B 1 241 ? 54.935 -1.373 6.694 1.00 32.42 241 VAL B N 1
ATOM 3725 C CA . VAL B 1 241 ? 53.884 -2.062 5.916 1.00 33.59 241 VAL B CA 1
ATOM 3726 C C . VAL B 1 241 ? 54.309 -3.473 5.520 1.00 36.79 241 VAL B C 1
ATOM 3727 O O . VAL B 1 241 ? 53.509 -4.428 5.602 1.00 33.30 241 VAL B O 1
ATOM 3731 N N . GLY B 1 242 ? 55.590 -3.621 5.177 1.00 31.85 242 GLY B N 1
ATOM 3732 C CA . GLY B 1 242 ? 56.070 -4.980 4.919 1.00 34.25 242 GLY B CA 1
ATOM 3733 C C . GLY B 1 242 ? 56.066 -5.844 6.150 1.00 32.00 242 GLY B C 1
ATOM 3734 O O . GLY B 1 242 ? 55.750 -7.033 6.045 1.00 35.76 242 GLY B O 1
ATOM 3735 N N . ALA B 1 243 ? 56.428 -5.258 7.313 1.00 29.33 243 ALA B N 1
ATOM 3736 C CA . ALA B 1 243 ? 56.430 -6.025 8.554 1.00 30.29 243 ALA B CA 1
ATOM 3737 C C . ALA B 1 243 ? 55.025 -6.444 8.914 1.00 30.49 243 ALA B C 1
ATOM 3738 O O . ALA B 1 243 ? 54.807 -7.598 9.334 1.00 32.27 243 ALA B O 1
ATOM 3740 N N . LEU B 1 244 ? 54.066 -5.526 8.784 1.00 30.83 244 LEU B N 1
ATOM 3741 C CA . LEU B 1 244 ? 52.674 -5.909 8.960 1.00 30.99 244 LEU B CA 1
ATOM 3742 C C . LEU B 1 244 ? 52.239 -6.955 7.967 1.00 29.67 244 LEU B C 1
ATOM 3743 O O . LEU B 1 244 ? 51.449 -7.820 8.324 1.00 32.72 244 LEU B O 1
ATOM 3748 N N . LEU B 1 245 ? 52.662 -6.860 6.712 1.00 30.85 245 LEU B N 1
ATOM 3749 C CA . LEU B 1 245 ? 52.347 -7.946 5.789 1.00 32.43 245 LEU B CA 1
ATOM 3750 C C . LEU B 1 245 ? 52.875 -9.326 6.287 1.00 34.89 245 LEU B C 1
ATOM 3751 O O . LEU B 1 245 ? 52.130 -10.307 6.190 1.00 33.79 245 LEU B O 1
ATOM 3756 N N . LEU B 1 246 ? 54.108 -9.416 6.834 1.00 34.18 246 LEU B N 1
ATOM 3757 C CA . LEU B 1 246 ? 54.594 -10.677 7.439 1.00 35.73 246 LEU B CA 1
ATOM 3758 C C . LEU B 1 246 ? 53.587 -11.247 8.480 1.00 36.74 246 LEU B C 1
ATOM 3759 O O . LEU B 1 246 ? 53.332 -12.458 8.505 1.00 35.03 246 LEU B O 1
ATOM 3764 N N . VAL B 1 247 ? 53.032 -10.365 9.330 1.00 34.10 247 VAL B N 1
ATOM 3765 C CA . VAL B 1 247 ? 52.075 -10.770 10.343 1.00 31.36 247 VAL B CA 1
ATOM 3766 C C . VAL B 1 247 ? 50.797 -11.311 9.709 1.00 31.79 247 VAL B C 1
ATOM 3767 O O . VAL B 1 247 ? 50.335 -12.424 10.080 1.00 31.16 247 VAL B O 1
ATOM 3771 N N . ASP B 1 248 ? 50.240 -10.556 8.741 1.00 32.08 248 ASP B N 1
ATOM 3772 C CA . ASP B 1 248 ? 49.096 -10.952 8.022 1.00 34.71 248 ASP B CA 1
ATOM 3773 C C . ASP B 1 248 ? 49.264 -12.330 7.371 1.00 36.32 248 ASP B C 1
ATOM 3774 O O . ASP B 1 248 ? 48.379 -13.215 7.521 1.00 33.42 248 ASP B O 1
ATOM 3779 N N . VAL B 1 249 ? 50.364 -12.527 6.622 1.00 33.37 249 VAL B N 1
ATOM 3780 C CA . VAL B 1 249 ? 50.559 -13.831 5.952 1.00 36.16 249 VAL B CA 1
ATOM 3781 C C . VAL B 1 249 ? 50.661 -14.993 6.952 1.00 36.79 249 VAL B C 1
ATOM 3782 O O . VAL B 1 249 ? 50.132 -16.121 6.762 1.00 37.04 249 VAL B O 1
ATOM 3786 N N . LEU B 1 250 ? 51.288 -14.685 8.079 1.00 32.20 250 LEU B N 1
ATOM 3787 C CA . LEU B 1 250 ? 51.551 -15.753 9.007 1.00 35.50 250 LEU B CA 1
ATOM 3788 C C . LEU B 1 250 ? 50.198 -16.177 9.503 1.00 35.32 250 LEU B C 1
ATOM 3789 O O . LEU B 1 250 ? 49.911 -17.334 9.532 1.00 34.44 250 LEU B O 1
ATOM 3794 N N . VAL B 1 251 ? 49.358 -15.238 9.906 1.00 33.71 251 VAL B N 1
ATOM 3795 C CA . VAL B 1 251 ? 48.121 -15.665 10.596 1.00 34.72 251 VAL B CA 1
ATOM 3796 C C . VAL B 1 251 ? 47.117 -16.223 9.544 1.00 35.45 251 VAL B C 1
ATOM 3797 O O . VAL B 1 251 ? 46.390 -17.179 9.809 1.00 37.88 251 VAL B O 1
ATOM 3801 N N . ASN B 1 252 ? 47.061 -15.633 8.340 1.00 38.19 252 ASN B N 1
ATOM 3802 C CA . ASN B 1 252 ? 46.266 -16.231 7.272 1.00 37.04 252 ASN B CA 1
ATOM 3803 C C . ASN B 1 252 ? 46.755 -17.621 6.885 1.00 38.88 252 ASN B C 1
ATOM 3804 O O . ASN B 1 252 ? 45.930 -18.484 6.542 1.00 37.12 252 ASN B O 1
ATOM 3809 N N . SER B 1 253 ? 48.073 -17.854 6.902 1.00 41.14 253 SER B N 1
ATOM 3810 C CA . SER B 1 253 ? 48.543 -19.281 6.675 1.00 44.01 253 SER B CA 1
ATOM 3811 C C . SER B 1 253 ? 48.138 -20.212 7.797 1.00 41.84 253 SER B C 1
ATOM 3812 O O . SER B 1 253 ? 47.760 -21.328 7.524 1.00 42.34 253 SER B O 1
ATOM 3815 N N . LEU B 1 254 ? 48.189 -19.748 9.049 1.00 39.22 254 LEU B N 1
ATOM 3816 C CA . LEU B 1 254 ? 47.636 -20.533 10.168 1.00 37.62 254 LEU B CA 1
ATOM 3817 C C . LEU B 1 254 ? 46.175 -20.833 9.927 1.00 38.97 254 LEU B C 1
ATOM 3818 O O . LEU B 1 254 ? 45.730 -22.014 10.067 1.00 38.03 254 LEU B O 1
ATOM 3823 N N . LEU B 1 255 ? 45.408 -19.792 9.558 1.00 38.65 255 LEU B N 1
ATOM 3824 C CA . LEU B 1 255 ? 43.975 -20.010 9.251 1.00 41.30 255 LEU B CA 1
ATOM 3825 C C . LEU B 1 255 ? 43.734 -21.038 8.093 1.00 44.83 255 LEU B C 1
ATOM 3826 O O . LEU B 1 255 ? 42.789 -21.835 8.108 1.00 42.26 255 LEU B O 1
ATOM 3831 N N . GLU B 1 256 ? 44.593 -20.991 7.083 1.00 45.23 256 GLU B N 1
ATOM 3832 C CA . GLU B 1 256 ? 44.470 -21.926 5.968 1.00 47.83 256 GLU B CA 1
ATOM 3833 C C . GLU B 1 256 ? 44.841 -23.360 6.361 1.00 47.22 256 GLU B C 1
ATOM 3834 O O . GLU B 1 256 ? 44.128 -24.284 6.030 1.00 51.41 256 GLU B O 1
ATOM 3840 N N . SER B 1 257 ? 45.944 -23.560 7.068 1.00 45.90 257 SER B N 1
ATOM 3841 C CA . SER B 1 257 ? 46.300 -24.912 7.487 1.00 48.42 257 SER B CA 1
ATOM 3842 C C . SER B 1 257 ? 45.432 -25.477 8.609 1.00 49.77 257 SER B C 1
ATOM 3843 O O . SER B 1 257 ? 45.288 -26.680 8.707 1.00 47.14 257 SER B O 1
ATOM 3846 N N . TYR B 1 258 ? 44.874 -24.615 9.456 1.00 44.35 258 TYR B N 1
ATOM 3847 C CA . TYR B 1 258 ? 44.055 -25.037 10.587 1.00 42.12 258 TYR B CA 1
ATOM 3848 C C . TYR B 1 258 ? 42.753 -24.292 10.674 1.00 46.14 258 TYR B C 1
ATOM 3849 O O . TYR B 1 258 ? 42.578 -23.379 11.539 1.00 43.90 258 TYR B O 1
ATOM 3858 N N . PRO B 1 259 ? 41.807 -24.681 9.792 1.00 45.61 259 PRO B N 1
ATOM 3859 C CA . PRO B 1 259 ? 40.567 -23.968 9.670 1.00 46.11 259 PRO B CA 1
ATOM 3860 C C . PRO B 1 259 ? 39.792 -23.826 10.991 1.00 44.68 259 PRO B C 1
ATOM 3861 O O . PRO B 1 259 ? 39.013 -22.895 11.113 1.00 43.30 259 PRO B O 1
ATOM 3865 N N . GLU B 1 260 ? 40.012 -24.735 11.957 1.00 45.60 260 GLU B N 1
ATOM 3866 C CA . GLU B 1 260 ? 39.382 -24.650 13.282 1.00 45.05 260 GLU B CA 1
ATOM 3867 C C . GLU B 1 260 ? 39.635 -23.302 13.922 1.00 43.78 260 GLU B C 1
ATOM 3868 O O . GLU B 1 260 ? 38.857 -22.876 14.791 1.00 45.12 260 GLU B O 1
ATOM 3874 N N . TYR B 1 261 ? 40.738 -22.623 13.560 1.00 41.38 261 TYR B N 1
ATOM 3875 C CA . TYR B 1 261 ? 40.925 -21.261 14.108 1.00 38.45 261 TYR B CA 1
ATOM 3876 C C . TYR B 1 261 ? 39.791 -20.295 13.723 1.00 38.27 261 TYR B C 1
ATOM 3877 O O . TYR B 1 261 ? 39.623 -19.259 14.347 1.00 34.93 261 TYR B O 1
ATOM 3886 N N . LYS B 1 262 ? 38.998 -20.645 12.711 1.00 39.64 262 LYS B N 1
ATOM 3887 C CA . LYS B 1 262 ? 37.905 -19.797 12.295 1.00 40.89 262 LYS B CA 1
ATOM 3888 C C . LYS B 1 262 ? 36.805 -19.719 13.318 1.00 42.26 262 LYS B C 1
ATOM 3889 O O . LYS B 1 262 ? 36.108 -18.701 13.399 1.00 40.69 262 LYS B O 1
ATOM 3895 N N . ASP B 1 263 ? 36.651 -20.764 14.119 1.00 41.28 263 ASP B N 1
ATOM 3896 C CA . ASP B 1 263 ? 35.741 -20.725 15.287 1.00 43.12 263 ASP B CA 1
ATOM 3897 C C . ASP B 1 263 ? 36.124 -19.643 16.280 1.00 38.97 263 ASP B C 1
ATOM 3898 O O . ASP B 1 263 ? 35.245 -19.002 16.904 1.00 38.09 263 ASP B O 1
ATOM 3903 N N . SER B 1 264 ? 37.433 -19.483 16.511 1.00 38.68 264 SER B N 1
ATOM 3904 C CA . SER B 1 264 ? 37.918 -18.426 17.360 1.00 35.02 264 SER B CA 1
ATOM 3905 C C . SER B 1 264 ? 37.717 -17.049 16.775 1.00 31.07 264 SER B C 1
ATOM 3906 O O . SER B 1 264 ? 37.401 -16.156 17.510 1.00 34.30 264 SER B O 1
ATOM 3909 N N . VAL B 1 265 ? 37.946 -16.901 15.482 1.00 32.90 265 VAL B N 1
ATOM 3910 C CA . VAL B 1 265 ? 37.701 -15.614 14.809 1.00 32.41 265 VAL B CA 1
ATOM 3911 C C . VAL B 1 265 ? 36.233 -15.222 15.008 1.00 32.52 265 VAL B C 1
ATOM 3912 O O . VAL B 1 265 ? 35.879 -14.096 15.432 1.00 32.52 265 VAL B O 1
ATOM 3916 N N . GLN B 1 266 ? 35.360 -16.195 14.782 1.00 33.13 266 GLN B N 1
ATOM 3917 C CA . GLN B 1 266 ? 33.922 -15.968 15.015 1.00 33.59 266 GLN B CA 1
ATOM 3918 C C . GLN B 1 266 ? 33.562 -15.604 16.455 1.00 28.95 266 GLN B C 1
ATOM 3919 O O . GLN B 1 266 ? 32.833 -14.650 16.697 1.00 30.26 266 GLN B O 1
ATOM 3925 N N . GLU B 1 267 ? 34.021 -16.392 17.407 1.00 30.37 267 GLU B N 1
ATOM 3926 C CA . GLU B 1 267 ? 33.619 -16.182 18.816 1.00 30.19 267 GLU B CA 1
ATOM 3927 C C . GLU B 1 267 ? 34.203 -14.869 19.356 1.00 30.70 267 GLU B C 1
ATOM 3928 O O . GLU B 1 267 ? 33.537 -14.150 20.153 1.00 32.75 267 GLU B O 1
ATOM 3934 N N . THR B 1 268 ? 35.462 -14.595 19.042 1.00 28.29 268 THR B N 1
ATOM 3935 C CA . THR B 1 268 ? 36.034 -13.295 19.511 1.00 29.43 268 THR B CA 1
ATOM 3936 C C . THR B 1 268 ? 35.261 -12.099 18.901 1.00 30.55 268 THR B C 1
ATOM 3937 O O . THR B 1 268 ? 35.108 -11.061 19.565 1.00 30.57 268 THR B O 1
ATOM 3941 N N . ALA B 1 269 ? 34.781 -12.240 17.673 1.00 30.05 269 ALA B N 1
ATOM 3942 C CA . ALA B 1 269 ? 33.926 -11.193 17.072 1.00 30.17 269 ALA B CA 1
ATOM 3943 C C . ALA B 1 269 ? 32.572 -11.052 17.783 1.00 31.23 269 ALA B C 1
ATOM 3944 O O . ALA B 1 269 ? 32.022 -9.924 17.945 1.00 32.45 269 ALA B O 1
ATOM 3946 N N . GLU B 1 270 ? 32.021 -12.181 18.249 1.00 33.60 270 GLU B N 1
ATOM 3947 C CA . GLU B 1 270 ? 30.680 -12.182 18.880 1.00 31.26 270 GLU B CA 1
ATOM 3948 C C . GLU B 1 270 ? 30.726 -11.567 20.217 1.00 30.90 270 GLU B C 1
ATOM 3949 O O . GLU B 1 270 ? 29.798 -10.838 20.573 1.00 27.91 270 GLU B O 1
ATOM 3955 N N . VAL B 1 271 ? 31.781 -11.832 21.010 1.00 28.53 271 VAL B N 1
ATOM 3956 C CA . VAL B 1 271 ? 31.724 -11.354 22.362 1.00 28.43 271 VAL B CA 1
ATOM 3957 C C . VAL B 1 271 ? 31.985 -9.843 22.540 1.00 28.07 271 VAL B C 1
ATOM 3958 O O . VAL B 1 271 ? 31.882 -9.335 23.671 1.00 32.50 271 VAL B O 1
ATOM 3962 N N . VAL B 1 272 ? 32.451 -9.147 21.524 1.00 26.06 272 VAL B N 1
ATOM 3963 C CA . VAL B 1 272 ? 32.579 -7.711 21.644 1.00 29.19 272 VAL B CA 1
ATOM 3964 C C . VAL B 1 272 ? 31.355 -6.952 21.055 1.00 29.92 272 VAL B C 1
ATOM 3965 O O . VAL B 1 272 ? 31.286 -5.707 21.104 1.00 30.40 272 VAL B O 1
ATOM 3969 N N . ILE B 1 273 ? 30.366 -7.698 20.542 1.00 29.31 273 ILE B N 1
ATOM 3970 C CA . ILE B 1 273 ? 29.055 -7.074 20.108 1.00 29.53 273 ILE B CA 1
ATOM 3971 C C . ILE B 1 273 ? 28.437 -6.214 21.234 1.00 33.42 273 ILE B C 1
ATOM 3972 O O . ILE B 1 273 ? 27.987 -5.076 20.977 1.00 35.48 273 ILE B O 1
ATOM 3977 N N . PRO B 1 274 ? 28.428 -6.729 22.470 1.00 33.29 274 PRO B N 1
ATOM 3978 C CA . PRO B 1 274 ? 27.844 -5.927 23.510 1.00 35.89 274 PRO B CA 1
ATOM 3979 C C . PRO B 1 274 ? 28.644 -4.604 23.779 1.00 38.47 274 PRO B C 1
ATOM 3980 O O . PRO B 1 274 ? 28.210 -3.774 24.606 1.00 34.70 274 PRO B O 1
ATOM 3984 N N . LEU B 1 275 ? 29.810 -4.452 23.148 1.00 32.71 275 LEU B N 1
ATOM 3985 C CA . LEU B 1 275 ? 30.676 -3.256 23.372 1.00 35.66 275 LEU B CA 1
ATOM 3986 C C . LEU B 1 275 ? 30.477 -2.184 22.280 1.00 36.47 275 LEU B C 1
ATOM 3987 O O . LEU B 1 275 ? 31.124 -1.099 22.315 1.00 35.49 275 LEU B O 1
ATOM 3992 N N . MET B 1 276 ? 29.571 -2.489 21.353 1.00 35.93 276 MET B N 1
ATOM 3993 C CA . MET B 1 276 ? 29.168 -1.591 20.286 1.00 37.45 276 MET B CA 1
ATOM 3994 C C . MET B 1 276 ? 28.081 -0.640 20.735 1.00 40.91 276 MET B C 1
ATOM 3995 O O . MET B 1 276 ? 27.291 -0.962 21.638 1.00 35.36 276 MET B O 1
ATOM 4000 N N . ALA B 1 277 ? 27.988 0.538 20.094 1.00 38.47 277 ALA B N 1
ATOM 4001 C CA . ALA B 1 277 ? 26.927 1.549 20.505 1.00 39.22 277 ALA B CA 1
ATOM 4002 C C . ALA B 1 277 ? 25.479 0.994 20.372 1.00 40.89 277 ALA B C 1
ATOM 4003 O O . ALA B 1 277 ? 25.326 0.196 19.422 1.00 38.58 277 ALA B O 1
#

Secondary structure (DSSP, 8-state):
-HHHHHHHTTTTS-HHHHHHHHHHHHHHHHHTT--HHHHHHHHTS-HHHHHHHHHHTT-SSHHHHHHHHHHHHTT---HHHHHHHHHHHHHHHHHHH--HHHHHHHHHHHHH-SEEEEE--THHHHHHHHHHHHHHHTT--EEEE--HHHHHHHHHT--TTEEEEEE-SSS-BHHHHHHHHHHHHTT--EEEEES-SSSTTGGG-SEEEE-SS---TT-TT-HHHHHHHHHHHHHHHHHHHHH-TTHHHHHHHHHHTTGGGB--/-HHHHHHHTTTT--HHHHHHHHHHHHHHHHHTT--HHHHHHHHTS-HHHHHHHHHHTT-SSHHHHHHHHHHHHH--HHHHHHHHHHHHHHHHHHH--HHHHHHHHHHHHH-SEEEEE--THHHHHHHHHHHHHHHTT-EEEEE--HHHHHHHHHT--TTEEEEEE-SSS-BHHHHHHHHHHHHTT--EEEEESSS-SGGGGG-SEEEE-SS---TT-TT-HHHHHHHHHHHHHHHHHHHHH-TTHHHHHHHHHHTTGGGB-

Solvent-accessible surface area: 22313 Å² total; per-residue (Å²): 108,6,39,100,77,0,149,67,57,6,137,112,24,57,174,102,8,83,64,0,0,56,53,0,47,133,52,11,125,75,0,22,52,10,5,27,28,15,0,8,133,63,11,171,18,53,71,70,1,0,31,113,0,0,147,80,9,67,38,168,13,15,22,29,0,33,8,28,0,1,39,18,39,70,136,162,109,58,46,0,66,73,8,5,93,47,0,5,61,0,0,77,41,0,10,168,104,11,70,95,166,11,11,66,119,0,7,69,89,0,47,121,7,133,64,0,0,0,0,0,49,45,8,9,12,4,0,0,89,1,0,7,35,20,0,88,28,3,46,26,144,17,66,8,15,56,75,14,119,99,0,17,132,46,0,40,182,3,63,155,23,27,1,2,0,0,2,5,7,27,0,14,21,111,73,1,26,104,0,0,4,48,0,84,154,92,124,8,32,0,0,0,2,0,4,18,92,60,1,30,0,34,86,26,18,55,14,33,4,27,1,9,91,56,26,4,14,42,61,24,2,36,6,16,4,5,0,0,2,2,0,1,0,8,1,0,0,41,14,0,33,118,64,52,80,105,14,130,102,32,27,61,106,33,7,65,97,60,24,104,104,41,42,46,123,5,42,101,86,0,135,77,70,19,146,109,37,60,188,112,8,99,72,0,0,45,50,1,21,134,59,11,126,82,0,19,50,10,5,2,25,14,0,7,155,71,11,166,28,50,67,75,6,0,29,130,2,1,135,79,8,68,38,171,0,4,10,40,2,32,9,27,0,0,25,38,66,78,171,104,37,2,68,97,10,5,89,34,0,5,55,0,0,77,54,0,7,154,99,11,83,90,157,15,9,58,118,0,5,71,88,0,52,120,7,136,68,0,0,0,0,0,48,47,8,10,12,5,0,0,87,2,0,7,34,20,0,87,28,3,47,28,143,15,65,9,14,57,76,14,123,101,0,14,134,45,0,39,177,4,63,139,28,26,1,2,0,0,3,6,7,26,0,9,21,114,74,1,20,98,0,0,2,49,0,86,160,96,118,5,31,0,0,0,2,0,4,23,85,60,1,24,0,32,85,32,16,60,10,40,5,23,1,10,87,52,28,4,13,41,61,24,1,32,6,11,4,6,0,0,3,2,0,1,0,8,1,0,1,32,10,0,34,115,62,43,68,104,25,123,104,31,27,60,109,34,8,66,92,57,28,104,105,52,76

CATH classification: 1.10.10.10 (+1 more: 3.40.50.10490)

Nearest PDB structures (foldseek):
  4ivn-assembly1_A  TM=1.004E+00  e=1.136E-41  Vibrio vulnificus YJ016
  4ivn-assembly1_B  TM=1.002E+00  e=7.310E-39  Vibrio vulnificus YJ016
  7en7-assembly1_A  TM=9.291E-01  e=1.837E-12  Escherichia coli K-12
  7en6-assembly1_C  TM=9.318E-01  e=8.464E-11  Escherichia coli
  7en6-assembly1_D  TM=8.768E-01  e=1.903E-11  Escherichia coli

Organism: Vibrio vulnificus (strain YJ016) (NCBI:txid196600)

Foldseek 3Di:
DLLVCLVPVCVPPDPLLVLLSVCCNVCVVCLLQDALQRSCVVSVHDSVSQQCNCVVSPANGDQRSSLVSVVVCVVPPDPVVVLVVLLVVQQVQLVVQWDVVLLVVVLVLLVQAQEEEEEDDDLLLVLSVVLCVLCVLLPHHYDYDPPLVVLQVCLLPDDPRYEYEQEEQALEDPSSLNSLQNNLVVVHAYEYEYQDDDYSNVVSHPYYRHGHDRAGSPRPNRSSRVSSSNVSSVSSSVVNCVVPVVSVVSNVVVVVVCVVVDPD/DLLVLLVVLVVPDDPLLNLLSVVCNVVLVCVLQAALQVSCVVSVHHSVSQQVNCVSSPANGNQRSSLVSVVVVVCVVVVVLVVLQVVQQVVQVVQWDVVLLVVVLVVLVQAQAEEEEDEDLLLVLSVVLCVLCVLLPHHYYYDPPLVVLLVCLQPDDPRYEYEQEEQALEDVSSLNSLQNNQVVVHAYEYEYQDCDYSSVVSHPTYRHTHDRDGSVCPNRSSSVSSSNVSSVVSSVVNCVVPVNSVVSNVVVVVVCVVVDD